Protein AF-0000000084908613 (afdb_homodimer)

InterPro domains:
  IPR002347 Short-chain dehydrogenase/reductase SDR [PF00106] (20-225)
  IPR002347 Short-chain dehydrogenase/reductase SDR [PR00081] (20-37)
  IPR002347 Short-chain dehydrogenase/reductase SDR [PR00081] (104-115)
  IPR002347 Short-chain dehydrogenase/reductase SDR [PR00081] (155-171)
  IPR002347 Short-chain dehydrogenase/reductase SDR [PR00081] (181-200)
  IPR002347 Short-chain dehydrogenase/reductase SDR [PR00081] (202-219)
  IPR006393 Sepiapterin reductase [TIGR01500] (20-273)
  IPR036291 NAD(P)-binding domain superfamily [SSF51735] (21-270)
  IPR051721 Biopterin synthesis and organic compound reduction [PTHR44085] (13-274)

Secondary structure (DSSP, 8-state):
------------TTS--EEEEEESS-SSHHHHHHHHHHHHHHHHTT-EEEEEEEES-GGGGHHHHHHHGGG-SEEEEEE--TTSHHHHHHHHHHHHHHHHHT--SEEEEEE-------TT--GGG---HHHHHHHHIIIIIHHHHHHHHHHHHHHTTT-EEEEEEE--GGGTS--TT-HHHHHHHHHHHHHHHHHHHHTTTSSEEEEEEE--SBSSHHHHHHHHH-S-HHHHHHHHHHHHHT-SBPHHHHHHHHHHHHHHT-S-TTEEEETT-S--PPP-/------------TTS--EEEEEEES-SSHHHHHHHHHHHHHHHHTT-EEEEEEEES-SGGGHHHHHHHGGG-SEEEEEE--TTSHHHHHHHHHHHHHHHHHT--SEEEEEE-------TT--GGG---HHHHHHHHIIIIIHHHHHHHHHHHHHHTTT-EEEEEEE--GGGTS--TT-HHHHHHHHHHHHHHHHHHHHTTTSSEEEEEEE--SBSSHHHHHHHHH-S-HHHHHHHHHHHHHT-SBPHHHHHHHHHHHHHHT-S-TTEEEETT-S--PPP-

Sequence (560 aa):
MMTHQSIPPIPNKAAVMKVCVVVTGASRGFGRAVAETLCEGWHTAGHAVDAIITARSTASLKSVQEQLKPHTTRVVALGGDLGNAQDVKTLTQRLLEETSASDYDRLVVVNNAGTLGDISKHVADYDSLDEMHQFMMTNITSEFFITSSFMKAAKASNKHVRIVNVSSLLAVQAHGGFALYCASRAARDMYTAVAAKEAAGTGTVLLSYAPGPLDTDMQADIRERLANDELRAAFADMKAKGTLVTPASSASKLFELLESDDYESGAHIDYYDKEYPKRTMMTHQSIPPIPNKAAVMKVCVVVTGASRGFGRAVAETLCEGWHTAGHAVDAIITARSTASLKSVQEQLKPHTTRVVALGGDLGNAQDVKTLTQRLLEETSASDYDRLVVVNNAGTLGDISKHVADYDSLDEMHQFMMTNITSEFFITSSFMKAAKASNKHVRIVNVSSLLAVQAHGGFALYCASRAARDMYTAVAAKEAAGTGTVLLSYAPGPLDTDMQADIRERLANDELRAAFADMKAKGTLVTPASSASKLFELLESDDYESGAHIDYYDKEYPKRT

Radius of gyration: 24.46 Å; Cα contacts (8 Å, |Δi|>4): 1181; chains: 2; bounding box: 60×76×52 Å

Nearest PDB structures (foldseek):
  6i6f-assembly1_A  TM=9.313E-01  e=1.131E-25  Homo sapiens
  1nas-assembly1_A  TM=9.127E-01  e=1.431E-25  Mus musculus
  1z6z-assembly1_B  TM=9.248E-01  e=5.535E-25  Homo sapiens
  6i6f-assembly1_B  TM=9.274E-01  e=6.225E-25  Homo sapiens
  6i6v-assembly1_A  TM=9.272E-01  e=5.535E-25  Homo sapiens

Solvent-accessible surface area (backbone atoms only — not comparable to full-atom values): 27899 Å² total; per-residue (Å²): 132,84,76,75,47,68,55,73,72,77,74,66,87,85,58,74,43,36,35,33,40,34,30,32,33,22,52,49,56,53,27,28,28,35,52,48,44,48,34,43,52,42,29,73,70,58,27,45,21,35,37,40,37,24,25,64,41,47,78,57,32,49,68,54,51,61,69,39,49,89,30,34,80,42,77,45,76,43,51,33,41,46,57,36,71,66,35,35,54,52,43,45,51,50,52,52,52,57,52,60,72,60,68,51,58,32,38,38,38,36,49,46,49,64,69,68,68,72,28,59,34,46,56,48,62,54,82,49,69,65,58,53,49,39,46,42,27,32,45,37,53,37,53,51,50,46,50,15,47,50,45,38,60,42,71,74,62,74,43,42,34,39,40,33,39,58,46,40,68,41,32,81,41,73,45,56,25,33,38,71,38,22,11,34,30,19,17,51,46,37,32,40,27,10,44,17,60,63,28,61,57,42,33,47,40,23,36,27,38,14,57,59,67,38,68,33,70,68,45,51,46,38,51,73,41,36,51,30,59,69,59,20,50,50,52,43,49,30,56,75,70,65,67,44,40,47,36,56,61,36,25,47,51,51,44,50,48,64,71,63,62,61,48,27,60,27,36,78,47,43,61,82,53,87,71,70,67,52,54,129,131,82,77,73,46,69,54,73,74,78,74,66,85,84,56,74,44,37,35,33,40,35,30,31,34,22,52,48,55,54,28,29,27,34,54,47,43,47,34,41,51,42,29,74,70,58,28,46,21,35,38,40,36,25,24,66,40,48,77,58,31,50,67,52,51,62,68,39,48,89,31,34,81,41,78,45,74,46,50,34,42,45,58,35,69,67,35,35,53,52,41,45,52,50,52,52,52,56,53,61,72,60,67,51,58,31,37,37,39,36,48,48,48,64,70,68,68,74,28,61,34,47,56,48,62,53,81,50,68,62,59,52,48,39,48,42,28,31,46,36,53,37,53,52,51,46,52,15,46,51,45,38,60,44,71,74,61,72,43,42,33,40,40,34,38,59,46,41,68,41,31,82,41,71,44,56,25,33,38,70,37,24,12,34,31,19,18,50,45,38,32,40,28,11,44,19,59,63,29,61,56,43,33,47,40,23,36,27,38,14,57,61,66,40,69,34,69,68,43,52,47,39,50,72,41,36,51,30,59,68,59,22,50,51,52,42,46,31,56,75,70,64,67,43,39,47,35,58,61,36,26,48,52,53,44,51,49,66,71,64,62,62,48,28,60,25,37,78,46,44,60,82,53,87,72,70,66,52,56,128

Foldseek 3Di:
DPPQQDQPDDPDLVDAFEEEEEFEPCLFDLNVLLQLLQLQVSLVSVYAYEYEYEDQDQVSCVVSQVSSVVRHPYYHYDHFDQLDPVRLVVVLVVVLVVVVVSVGLAYEHEYDWAAQQQLLDFPVRDDDPVSLSSRCSRLAVSSLVSVVSVLVVQVVPLGQYEYEYAAAPLCVDPDTSRVSVSVSRVNVLVSQLVSQVVCRSGNYFYEYEHLFQEPTPRLVCLLVRHNDPVVSVVSVVCVVVVNHDYSNLSSNVVSVCVVVVFAHGSDYYYSPDPDHHGHD/DPPQQDQPDDPDLVDAFEEEEEFEPCLFDLNVLLQLLQLQVSLVSVYAYEYEYEDQDQVSCVVSQVSSVVSHPYYHYDHFDLLDPVRLVVVLVVVLVVVVVSVGLAYEHEYDWAAQQQLLDFPVRDDDPSSLSSRCSRLAVSSLVSVVSVLVVQVVPLGQYEYEYAAAPLCVDPDTSRVSVSVSRVNVLVSQLVSQVVCRSGNYFYEYEHLFQEPTPRLVCLLVRHNDPVVSVVSVVCVVVVVHDYSNLSSNVVSVCVVVVFAHGSDYYYSPDPDHHGHD

Organism: Salpingoeca rosetta (strain ATCC 50818 / BSB-021) (NCBI:txid946362)

Structure (mmCIF, N/CA/C/O backbone):
data_AF-0000000084908613-model_v1
#
loop_
_entity.id
_entity.type
_entity.pdbx_description
1 polymer 'Sepiapterin reductase'
#
loop_
_atom_site.group_PDB
_atom_site.id
_atom_site.type_symbol
_atom_site.label_atom_id
_atom_site.label_alt_id
_atom_site.label_comp_id
_atom_site.label_asym_id
_atom_site.label_entity_id
_atom_site.label_seq_id
_atom_site.pdbx_PDB_ins_code
_atom_site.Cartn_x
_atom_site.Cartn_y
_atom_site.Cartn_z
_atom_site.occupancy
_atom_site.B_iso_or_equiv
_atom_site.auth_seq_id
_atom_site.auth_comp_id
_atom_site.auth_asym_id
_atom_site.auth_atom_id
_atom_site.pdbx_PDB_model_num
ATOM 1 N N . MET A 1 1 ? 24.672 2.721 21.359 1 21.77 1 MET A N 1
ATOM 2 C CA . MET A 1 1 ? 23.953 3.645 22.234 1 21.77 1 MET A CA 1
ATOM 3 C C . MET A 1 1 ? 23.188 4.676 21.406 1 21.77 1 MET A C 1
ATOM 5 O O . MET A 1 1 ? 23.781 5.602 20.859 1 21.77 1 MET A O 1
ATOM 9 N N . MET A 1 2 ? 22.062 4.32 20.734 1 32.03 2 MET A N 1
ATOM 10 C CA . MET A 1 2 ? 21.281 5.133 19.797 1 32.03 2 MET A CA 1
ATOM 11 C C . MET A 1 2 ? 20.797 6.414 20.469 1 32.03 2 MET A C 1
ATOM 13 O O . MET A 1 2 ? 20.109 6.363 21.5 1 32.03 2 MET A O 1
ATOM 17 N N . THR A 1 3 ? 21.562 7.422 20.469 1 32.41 3 THR A N 1
ATOM 18 C CA . THR A 1 3 ? 21.25 8.711 21.078 1 32.41 3 THR A CA 1
ATOM 19 C C . THR A 1 3 ? 19.828 9.141 20.734 1 32.41 3 THR A C 1
ATOM 21 O O . THR A 1 3 ? 19.453 9.211 19.562 1 32.41 3 THR A O 1
ATOM 24 N N . HIS A 1 4 ? 18.891 8.836 21.562 1 38.03 4 HIS A N 1
ATOM 25 C CA . HIS A 1 4 ? 17.516 9.336 21.562 1 38.03 4 HIS A CA 1
ATOM 26 C C . HIS A 1 4 ? 17.484 10.852 21.406 1 38.03 4 HIS A C 1
ATOM 28 O O . HIS A 1 4 ? 17.766 11.586 22.359 1 38.03 4 HIS A O 1
ATOM 34 N N . GLN A 1 5 ? 17.984 11.336 20.359 1 41.12 5 GLN A N 1
ATOM 35 C CA . GLN A 1 5 ? 17.875 12.789 20.266 1 41.12 5 GLN A CA 1
ATOM 36 C C . GLN A 1 5 ? 16.453 13.25 20.594 1 41.12 5 GLN A C 1
ATOM 38 O O . GLN A 1 5 ? 15.484 12.758 20.016 1 41.12 5 GLN A O 1
ATOM 43 N N . SER A 1 6 ? 16.25 13.914 21.734 1 43.84 6 SER A N 1
ATOM 44 C CA . SER A 1 6 ? 15.047 14.477 22.344 1 43.84 6 SER A CA 1
ATOM 45 C C . SER A 1 6 ? 14.328 15.422 21.391 1 43.84 6 SER A C 1
ATOM 47 O O . SER A 1 6 ? 14.961 16.172 20.641 1 43.84 6 SER A O 1
ATOM 49 N N . ILE A 1 7 ? 13.211 15.086 20.938 1 50.62 7 ILE A N 1
ATOM 50 C CA . ILE A 1 7 ? 12.297 15.961 20.203 1 50.62 7 ILE A CA 1
ATOM 51 C C . ILE A 1 7 ? 12.234 17.328 20.875 1 50.62 7 ILE A C 1
ATOM 53 O O . ILE A 1 7 ? 12.117 17.406 22.109 1 50.62 7 ILE A O 1
ATOM 57 N N . PRO A 1 8 ? 12.75 18.391 20.203 1 52.16 8 PRO A N 1
ATOM 58 C CA . PRO A 1 8 ? 12.578 19.688 20.859 1 52.16 8 PRO A CA 1
ATOM 59 C C . PRO A 1 8 ? 11.188 19.859 21.469 1 52.16 8 PRO A C 1
ATOM 61 O O . PRO A 1 8 ? 10.188 19.469 20.859 1 52.16 8 PRO A O 1
ATOM 64 N N . PRO A 1 9 ? 11.156 20.188 22.797 1 50.44 9 PRO A N 1
ATOM 65 C CA . PRO A 1 9 ? 9.859 20.359 23.453 1 50.44 9 PRO A CA 1
ATOM 66 C C . PRO A 1 9 ? 9.008 21.453 22.812 1 50.44 9 PRO A C 1
ATOM 68 O O . PRO A 1 9 ? 9.547 22.344 22.156 1 50.44 9 PRO A O 1
ATOM 71 N N . ILE A 1 10 ? 7.625 21.25 22.609 1 52.16 10 ILE A N 1
ATOM 72 C CA . ILE A 1 10 ? 6.715 22.328 22.266 1 52.16 10 ILE A CA 1
ATOM 73 C C . ILE A 1 10 ? 6.992 23.547 23.156 1 52.16 10 ILE A C 1
ATOM 75 O O . ILE A 1 10 ? 7.188 23.406 24.359 1 52.16 10 ILE A O 1
ATOM 79 N N . PRO A 1 11 ? 7.391 24.641 22.578 1 50.47 11 PRO A N 1
ATOM 80 C CA . PRO A 1 11 ? 7.57 25.797 23.453 1 50.47 11 PRO A CA 1
ATOM 81 C C . PRO A 1 11 ? 6.496 25.891 24.531 1 50.47 11 PRO A C 1
ATOM 83 O O . PRO A 1 11 ? 5.391 25.375 24.359 1 50.47 11 PRO A O 1
ATOM 86 N N . ASN A 1 12 ? 6.793 26.438 25.719 1 50.41 12 ASN A N 1
ATOM 87 C CA . ASN A 1 12 ? 5.977 26.625 26.906 1 50.41 12 ASN A CA 1
ATOM 88 C C . ASN A 1 12 ? 4.598 27.172 26.562 1 50.41 12 ASN A C 1
ATOM 90 O O . ASN A 1 12 ? 4.477 28.094 25.75 1 50.41 12 ASN A O 1
ATOM 94 N N . LYS A 1 13 ? 3.418 26.422 26.844 1 55.47 13 LYS A N 1
ATOM 95 C CA . LYS A 1 13 ? 1.994 26.672 26.656 1 55.47 13 LYS A CA 1
ATOM 96 C C . LYS A 1 13 ? 1.681 28.172 26.781 1 55.47 13 LYS A C 1
ATOM 98 O O . LYS A 1 13 ? 0.687 28.641 26.234 1 55.47 13 LYS A O 1
ATOM 103 N N . ALA A 1 14 ? 2.498 28.891 27.469 1 60.59 14 ALA A N 1
ATOM 104 C CA . ALA A 1 14 ? 2.092 30.25 27.828 1 60.59 14 ALA A CA 1
ATOM 105 C C . ALA A 1 14 ? 2.428 31.234 26.719 1 60.59 14 ALA A C 1
ATOM 107 O O . ALA A 1 14 ? 1.784 32.281 26.594 1 60.59 14 ALA A O 1
ATOM 108 N N . ALA A 1 15 ? 3.357 30.812 25.719 1 77.81 15 ALA A N 1
ATOM 109 C CA . ALA A 1 15 ? 3.736 31.797 24.719 1 77.81 15 ALA A CA 1
ATOM 110 C C . ALA A 1 15 ? 2.898 31.625 23.453 1 77.81 15 ALA A C 1
ATOM 112 O O . ALA A 1 15 ? 2.537 30.5 23.078 1 77.81 15 ALA A O 1
ATOM 113 N N . VAL A 1 16 ? 2.443 32.75 22.906 1 87.19 16 VAL A N 1
ATOM 114 C CA . VAL A 1 16 ? 1.667 32.75 21.672 1 87.19 16 VAL A CA 1
ATOM 115 C C . VAL A 1 16 ? 2.504 32.219 20.516 1 87.19 16 VAL A C 1
ATOM 117 O O . VAL A 1 16 ? 3.609 32.688 20.266 1 87.19 16 VAL A O 1
ATOM 120 N N . MET A 1 17 ? 1.997 31.125 19.922 1 92.31 17 MET A N 1
ATOM 121 C CA . MET A 1 17 ? 2.678 30.516 18.781 1 92.31 17 MET A CA 1
ATOM 122 C C . MET A 1 17 ? 1.957 30.844 17.469 1 92.31 17 MET A C 1
ATOM 124 O O . MET A 1 17 ? 0.771 31.188 17.484 1 92.31 17 MET A O 1
ATOM 128 N N . LYS A 1 18 ? 2.781 30.812 16.391 1 95.38 18 LYS A N 1
ATOM 129 C CA . LYS A 1 18 ? 2.207 30.797 15.055 1 95.38 18 LYS A CA 1
ATOM 130 C C . LYS A 1 18 ? 2.051 29.375 14.531 1 95.38 18 LYS A C 1
ATOM 132 O O . LYS A 1 18 ? 3.043 28.672 14.328 1 95.38 18 LYS A O 1
ATOM 137 N N . VAL A 1 19 ? 0.836 29 14.352 1 96.69 19 VAL A N 1
ATOM 138 C CA . VAL A 1 19 ? 0.534 27.641 13.898 1 96.69 19 VAL A CA 1
ATOM 139 C C . VAL A 1 19 ? 0.06 27.672 12.445 1 96.69 19 VAL A C 1
ATOM 141 O O . VAL A 1 19 ? -0.794 28.484 12.086 1 96.69 19 VAL A O 1
ATOM 144 N N . CYS A 1 20 ? 0.661 26.844 11.586 1 98.06 20 CYS A N 1
ATOM 145 C CA . CYS A 1 20 ? 0.199 26.688 10.211 1 98.06 20 CYS A CA 1
ATOM 146 C C . CYS A 1 20 ? -0.459 25.328 10.016 1 98.06 20 CYS A C 1
ATOM 148 O O . CYS A 1 20 ? 0.157 24.281 10.273 1 98.06 20 CYS A O 1
ATOM 150 N N . VAL A 1 21 ? -1.726 25.328 9.562 1 98.75 21 VAL A N 1
ATOM 151 C CA . VAL A 1 21 ? -2.496 24.109 9.328 1 98.75 21 VAL A CA 1
ATOM 152 C C . VAL A 1 21 ? -2.701 23.906 7.828 1 98.75 21 VAL A C 1
ATOM 154 O O . VAL A 1 21 ? -3.281 24.766 7.152 1 98.75 21 VAL A O 1
ATOM 157 N N . VAL A 1 22 ? -2.182 22.812 7.316 1 98.81 22 VAL A N 1
ATOM 158 C CA . VAL A 1 22 ? -2.367 22.406 5.926 1 98.81 22 VAL A CA 1
ATOM 159 C C . VAL A 1 22 ? -3.287 21.188 5.855 1 98.81 22 VAL A C 1
ATOM 161 O O . VAL A 1 22 ? -3.023 20.172 6.496 1 98.81 22 VAL A O 1
ATOM 164 N N . VAL A 1 23 ? -4.398 21.297 5.125 1 98.88 23 VAL A N 1
ATOM 165 C CA . VAL A 1 23 ? -5.328 20.172 4.996 1 98.88 23 VAL A CA 1
ATOM 166 C C . VAL A 1 23 ? -5.637 19.922 3.523 1 98.88 23 VAL A C 1
ATOM 168 O O . VAL A 1 23 ? -6.148 20.812 2.832 1 98.88 23 VAL A O 1
ATOM 171 N N . THR A 1 24 ? -5.328 18.75 3.033 1 98.56 24 THR A N 1
ATOM 172 C CA . THR A 1 24 ? -5.762 18.375 1.695 1 98.56 24 THR A CA 1
ATOM 173 C C . THR A 1 24 ? -7.152 17.734 1.737 1 98.56 24 THR A C 1
ATOM 175 O O . THR A 1 24 ? -7.5 17.062 2.703 1 98.56 24 THR A O 1
ATOM 178 N N . GLY A 1 25 ? -7.898 17.938 0.621 1 97.5 25 GLY A N 1
ATOM 179 C CA . GLY A 1 25 ? -9.273 17.453 0.625 1 97.5 25 GLY A CA 1
ATOM 180 C C . GLY A 1 25 ? -10.133 18.109 1.688 1 97.5 25 GLY A C 1
ATOM 181 O O . GLY A 1 25 ? -10.805 17.422 2.459 1 97.5 25 GLY A O 1
ATOM 182 N N . ALA A 1 26 ? -10.164 19.438 1.691 1 98.12 26 ALA A N 1
ATOM 183 C CA . ALA A 1 26 ? -10.727 20.172 2.822 1 98.12 26 ALA A CA 1
ATOM 184 C C . ALA A 1 26 ? -12.125 20.688 2.496 1 98.12 26 ALA A C 1
ATOM 186 O O . ALA A 1 26 ? -12.758 21.359 3.322 1 98.12 26 ALA A O 1
ATOM 187 N N . SER A 1 27 ? -12.68 20.391 1.336 1 96.62 27 SER A N 1
ATOM 188 C CA . SER A 1 27 ? -13.891 21.047 0.871 1 96.62 27 SER A CA 1
ATOM 189 C C . SER A 1 27 ? -15.133 20.484 1.552 1 96.62 27 SER A C 1
ATOM 191 O O . SER A 1 27 ? -16.188 21.125 1.581 1 96.62 27 SER A O 1
ATOM 193 N N . ARG A 1 28 ? -15.094 19.25 2.004 1 94.06 28 ARG A N 1
ATOM 194 C CA . ARG A 1 28 ? -16.25 18.594 2.615 1 94.06 28 ARG A CA 1
ATOM 195 C C . ARG A 1 28 ? -15.812 17.484 3.559 1 94.06 28 ARG A C 1
ATOM 197 O O . ARG A 1 28 ? -14.617 17.219 3.719 1 94.06 28 ARG A O 1
ATOM 204 N N . GLY A 1 29 ? -16.766 16.969 4.234 1 94.81 29 GLY A N 1
ATOM 205 C CA . GLY A 1 29 ? -16.547 15.773 5.027 1 94.81 29 GLY A CA 1
ATOM 206 C C . GLY A 1 29 ? -15.539 15.984 6.148 1 94.81 29 GLY A C 1
ATOM 207 O O . GLY A 1 29 ? -15.594 17 6.852 1 94.81 29 GLY A O 1
ATOM 208 N N . PHE A 1 30 ? -14.719 14.969 6.316 1 97.19 30 PHE A N 1
ATOM 209 C CA . PHE A 1 30 ? -13.789 14.961 7.438 1 97.19 30 PHE A CA 1
ATOM 210 C C . PHE A 1 30 ? -12.742 16.062 7.277 1 97.19 30 PHE A C 1
ATOM 212 O O . PHE A 1 30 ? -12.359 16.703 8.258 1 97.19 30 PHE A O 1
ATOM 219 N N . GLY A 1 31 ? -12.266 16.328 6.031 1 98 31 GLY A N 1
ATOM 220 C CA . GLY A 1 31 ? -11.281 17.375 5.793 1 98 31 GLY A CA 1
ATOM 221 C C . GLY A 1 31 ? -11.758 18.75 6.223 1 98 31 GLY A C 1
ATOM 222 O O . GLY A 1 31 ? -11.008 19.516 6.824 1 98 31 GLY A O 1
ATOM 223 N N . ARG A 1 32 ? -12.984 19 5.918 1 97.62 32 ARG A N 1
ATOM 224 C CA . ARG A 1 32 ? -13.57 20.266 6.348 1 97.62 32 ARG A CA 1
ATOM 225 C C . ARG A 1 32 ? -13.633 20.344 7.867 1 97.62 32 ARG A C 1
ATOM 227 O O . ARG A 1 32 ? -13.242 21.359 8.453 1 97.62 32 ARG A O 1
ATOM 234 N N . ALA A 1 33 ? -14.102 19.281 8.492 1 98 33 ALA A N 1
ATOM 235 C CA . ALA A 1 33 ? -14.219 19.25 9.945 1 98 33 ALA A CA 1
ATOM 236 C C . ALA A 1 33 ? -12.852 19.422 10.609 1 98 33 ALA A C 1
ATOM 238 O O . ALA A 1 33 ? -12.734 20.094 11.633 1 98 33 ALA A O 1
ATOM 239 N N . VAL A 1 34 ? -11.844 18.812 10.039 1 98.69 34 VAL A N 1
ATOM 240 C CA . VAL A 1 34 ? -10.492 18.906 10.57 1 98.69 34 VAL A CA 1
ATOM 241 C C . VAL A 1 34 ? -9.992 20.344 10.484 1 98.69 34 VAL A C 1
ATOM 243 O O . VAL A 1 34 ? -9.5 20.906 11.469 1 98.69 34 VAL A O 1
ATOM 246 N N . ALA A 1 35 ? -10.133 20.938 9.312 1 98.69 35 ALA A N 1
ATOM 247 C CA . ALA A 1 35 ? -9.695 22.328 9.133 1 98.69 35 ALA A CA 1
ATOM 248 C C . ALA A 1 35 ? -10.359 23.25 10.156 1 98.69 35 ALA A C 1
ATOM 250 O O . ALA A 1 35 ? -9.68 24.031 10.82 1 98.69 35 ALA A O 1
ATOM 251 N N . GLU A 1 36 ? -11.641 23.094 10.32 1 98.38 36 GLU A N 1
ATOM 252 C CA . GLU A 1 36 ? -12.406 23.938 11.234 1 98.38 36 GLU A CA 1
ATOM 253 C C . GLU A 1 36 ? -12 23.703 12.688 1 98.38 36 GLU A C 1
ATOM 255 O O . GLU A 1 36 ? -11.711 24.656 13.414 1 98.38 36 GLU A O 1
ATOM 260 N N . THR A 1 37 ? -11.922 22.453 13.102 1 98.62 37 THR A N 1
ATOM 261 C CA . THR A 1 37 ? -11.664 22.094 14.484 1 98.62 37 THR A CA 1
ATOM 262 C C . THR A 1 37 ? -10.25 22.5 14.898 1 98.62 37 THR A C 1
ATOM 264 O O . THR A 1 37 ? -10.047 23.062 15.969 1 98.62 37 THR A O 1
ATOM 267 N N . LEU A 1 38 ? -9.25 22.281 14.039 1 98.69 38 LEU A N 1
ATOM 268 C CA . LEU A 1 38 ? -7.863 22.609 14.367 1 98.69 38 LEU A CA 1
ATOM 269 C C . LEU A 1 38 ? -7.668 24.109 14.461 1 98.69 38 LEU A C 1
ATOM 271 O O . LEU A 1 38 ? -7.066 24.609 15.414 1 98.69 38 LEU A O 1
ATOM 275 N N . CYS A 1 39 ? -8.195 24.859 13.484 1 98.56 39 CYS A N 1
ATOM 276 C CA . CYS A 1 39 ? -8.039 26.312 13.484 1 98.56 39 CYS A CA 1
ATOM 277 C C . CYS A 1 39 ? -8.734 26.938 14.688 1 98.56 39 CYS A C 1
ATOM 279 O O . CYS A 1 39 ? -8.164 27.797 15.367 1 98.56 39 CYS A O 1
ATOM 281 N N . GLU A 1 40 ? -9.93 26.453 14.945 1 98.25 40 GLU A N 1
ATOM 282 C CA . GLU A 1 40 ? -10.664 26.984 16.094 1 98.25 40 GLU A CA 1
ATOM 283 C C . GLU A 1 40 ? -9.961 26.641 17.406 1 98.25 40 GLU A C 1
ATOM 285 O O . GLU A 1 40 ? -9.836 27.484 18.297 1 98.25 40 GLU A O 1
ATOM 290 N N . GLY A 1 41 ? -9.531 25.406 17.516 1 97.75 41 GLY A N 1
ATOM 291 C CA . GLY A 1 41 ? -8.867 24.953 18.734 1 97.75 41 GLY A CA 1
ATOM 292 C C . GLY A 1 41 ? -7.637 25.766 19.078 1 97.75 41 GLY A C 1
ATOM 293 O O . GLY A 1 41 ? -7.5 26.266 20.203 1 97.75 41 GLY A O 1
ATOM 294 N N . TRP A 1 42 ? -6.793 26.031 18.172 1 97.5 42 TRP A N 1
ATOM 295 C CA . TRP A 1 42 ? -5.543 26.719 18.453 1 97.5 42 TRP A CA 1
ATOM 296 C C . TRP A 1 42 ? -5.777 28.234 18.594 1 97.5 42 TRP A C 1
ATOM 298 O O . TRP A 1 42 ? -5.109 28.891 19.391 1 97.5 42 TRP A O 1
ATOM 308 N N . HIS A 1 43 ? -6.754 28.703 17.859 1 97.25 43 HIS A N 1
ATOM 309 C CA . HIS A 1 43 ? -7.129 30.094 18.062 1 97.25 43 HIS A CA 1
ATOM 310 C C . HIS A 1 43 ? -7.637 30.312 19.469 1 97.25 43 HIS A C 1
ATOM 312 O O . HIS A 1 43 ? -7.227 31.281 20.141 1 97.25 43 HIS A O 1
ATOM 318 N N . THR A 1 44 ? -8.492 29.391 19.906 1 96.5 44 THR A N 1
ATOM 319 C CA . THR A 1 44 ? -9.07 29.5 21.234 1 96.5 44 THR A CA 1
ATOM 320 C C . THR A 1 44 ? -7.988 29.359 22.312 1 96.5 44 THR A C 1
ATOM 322 O O . THR A 1 44 ? -8.078 29.969 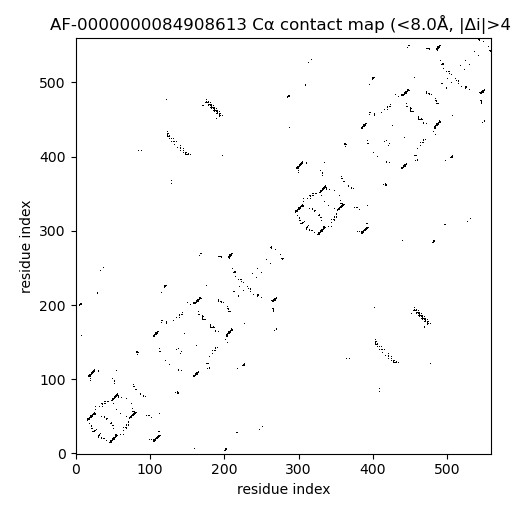23.375 1 96.5 44 THR A O 1
ATOM 325 N N . ALA A 1 45 ? -6.945 28.688 22 1 95.25 45 ALA A N 1
ATOM 326 C CA . ALA A 1 45 ? -5.824 28.516 22.906 1 95.25 45 ALA A CA 1
ATOM 327 C C . ALA A 1 45 ? -4.914 29.734 22.906 1 95.25 45 ALA A C 1
ATOM 329 O O . ALA A 1 45 ? -3.889 29.75 23.594 1 95.25 45 ALA A O 1
ATOM 330 N N . GLY A 1 46 ? -5.18 30.719 22.031 1 95.25 46 GLY A N 1
ATOM 331 C CA . GLY A 1 46 ? -4.492 32 22.047 1 95.25 46 GLY A CA 1
ATOM 332 C C . GLY A 1 46 ? -3.393 32.094 21 1 95.25 46 GLY A C 1
ATOM 333 O O . GLY A 1 46 ? -2.58 33.031 21.031 1 95.25 46 GLY A O 1
ATOM 334 N N . HIS A 1 47 ? -3.363 31.141 20.094 1 96.25 47 HIS A N 1
ATOM 335 C CA . HIS A 1 47 ? -2.309 31.109 19.078 1 96.25 47 HIS A CA 1
ATOM 336 C C . HIS A 1 47 ? -2.748 31.812 17.812 1 96.25 47 HIS A C 1
ATOM 338 O O . HIS A 1 47 ? -3.947 32 17.578 1 96.25 47 HIS A O 1
ATOM 344 N N . ALA A 1 48 ? -1.797 32.312 17.062 1 97.31 48 ALA A N 1
ATOM 345 C CA . ALA A 1 48 ? -2.059 32.75 15.703 1 97.31 48 ALA A CA 1
ATOM 346 C C . ALA A 1 48 ? -2.088 31.578 14.742 1 97.31 48 ALA A C 1
ATOM 348 O O . ALA A 1 48 ? -1.214 30.703 14.789 1 97.31 48 ALA A O 1
ATOM 349 N N . VAL A 1 49 ? -3.148 31.531 13.898 1 98.25 49 VAL A N 1
ATOM 350 C CA . VAL A 1 49 ? -3.326 30.344 13.055 1 98.25 49 VAL A CA 1
ATOM 351 C C . VAL A 1 49 ? -3.408 30.75 11.594 1 98.25 49 VAL A C 1
ATOM 353 O O . VAL A 1 49 ? -4.18 31.641 11.234 1 98.25 49 VAL A O 1
ATOM 356 N N . ASP A 1 50 ? -2.549 30.203 10.758 1 98.62 50 ASP A N 1
ATOM 357 C CA . ASP A 1 50 ? -2.693 30.219 9.305 1 98.62 50 ASP A CA 1
ATOM 358 C C . ASP A 1 50 ? -3.236 28.891 8.797 1 98.62 50 ASP A C 1
ATOM 360 O O . ASP A 1 50 ? -2.855 27.828 9.289 1 98.62 50 ASP A O 1
ATOM 364 N N . ALA A 1 51 ? -4.152 29 7.844 1 98.81 51 ALA A N 1
ATOM 365 C CA . ALA A 1 51 ? -4.723 27.797 7.258 1 98.81 51 ALA A CA 1
ATOM 366 C C . ALA A 1 51 ? -4.5 27.75 5.75 1 98.81 51 ALA A C 1
ATOM 368 O O . ALA A 1 51 ? -4.742 28.75 5.055 1 98.81 51 ALA A O 1
ATOM 369 N N . ILE A 1 52 ? -3.965 26.656 5.25 1 98.75 52 ILE A N 1
ATOM 370 C CA . ILE A 1 52 ? -3.857 26.375 3.824 1 98.75 52 ILE A CA 1
ATOM 371 C C . ILE A 1 52 ? -4.684 25.141 3.482 1 98.75 52 ILE A C 1
ATOM 373 O O . ILE A 1 52 ? -4.352 24.031 3.908 1 98.75 52 ILE A O 1
ATOM 377 N N . ILE A 1 53 ? -5.777 25.328 2.732 1 98.75 53 ILE A N 1
ATOM 378 C CA . ILE A 1 53 ? -6.719 24.25 2.447 1 98.75 53 ILE A CA 1
ATOM 379 C C . ILE A 1 53 ? -6.754 23.984 0.944 1 98.75 53 ILE A C 1
ATOM 381 O O . ILE A 1 53 ? -6.645 24.906 0.14 1 98.75 53 ILE A O 1
ATOM 385 N N . THR A 1 54 ? -6.82 22.672 0.576 1 98.25 54 THR A N 1
ATOM 386 C CA . THR A 1 54 ? -6.863 22.328 -0.842 1 98.25 54 THR A CA 1
ATOM 387 C C . THR A 1 54 ? -8.031 21.391 -1.137 1 98.25 54 THR A C 1
ATOM 389 O O . THR A 1 54 ? -8.523 20.703 -0.238 1 98.25 54 THR A O 1
ATOM 392 N N . ALA A 1 55 ? -8.508 21.422 -2.338 1 97.31 55 ALA A N 1
ATOM 393 C CA . ALA A 1 55 ? -9.469 20.516 -2.951 1 97.31 55 ALA A CA 1
ATOM 394 C C . ALA A 1 55 ? -9.328 20.516 -4.469 1 97.31 55 ALA A C 1
ATOM 396 O O . ALA A 1 55 ? -8.383 21.078 -5.016 1 97.31 55 ALA A O 1
ATOM 397 N N . ARG A 1 56 ? -10.242 19.828 -5.141 1 92.06 56 ARG A N 1
ATOM 398 C CA . ARG A 1 56 ? -10.164 19.719 -6.594 1 92.06 56 ARG A CA 1
ATOM 399 C C . ARG A 1 56 ? -10.312 21.078 -7.25 1 92.06 56 ARG A C 1
ATOM 401 O O . ARG A 1 56 ? -9.656 21.375 -8.25 1 92.06 56 ARG A O 1
ATOM 408 N N . SER A 1 57 ? -11.227 21.859 -6.617 1 88.56 57 SER A N 1
ATOM 409 C CA . SER A 1 57 ? -11.43 23.219 -7.125 1 88.56 57 SER A CA 1
ATOM 410 C C . SER A 1 57 ? -11.516 24.234 -5.984 1 88.56 57 SER A C 1
ATOM 412 O O . SER A 1 57 ? -11.992 23.906 -4.895 1 88.56 57 SER A O 1
ATOM 414 N N . THR A 1 58 ? -11.086 25.438 -6.398 1 90.5 58 THR A N 1
ATOM 415 C CA . THR A 1 58 ? -11.156 26.516 -5.41 1 90.5 58 THR A CA 1
ATOM 416 C C . THR A 1 58 ? -12.609 26.859 -5.098 1 90.5 58 THR A C 1
ATOM 418 O O . THR A 1 58 ? -12.93 27.266 -3.977 1 90.5 58 THR A O 1
ATOM 421 N N . ALA A 1 59 ? -13.438 26.688 -5.965 1 91.25 59 ALA A N 1
ATOM 422 C CA . ALA A 1 59 ? -14.852 27 -5.766 1 91.25 59 ALA A CA 1
ATOM 423 C C . ALA A 1 59 ? -15.445 26.172 -4.633 1 91.25 59 ALA A C 1
ATOM 425 O O . ALA A 1 59 ? -16.25 26.672 -3.842 1 91.25 59 ALA A O 1
ATOM 426 N N . SER A 1 60 ? -15.023 25 -4.469 1 89.75 60 SER A N 1
ATOM 427 C CA . SER A 1 60 ? -15.547 24.094 -3.449 1 89.75 60 SER A CA 1
ATOM 428 C C . SER A 1 60 ? -15.016 24.453 -2.066 1 89.75 60 SER A C 1
ATOM 430 O O . SER A 1 60 ? -15.531 23.969 -1.054 1 89.75 60 SER A O 1
ATOM 432 N N . LEU A 1 61 ? -14.039 25.359 -2.059 1 96.5 61 LEU A N 1
ATOM 433 C CA . LEU A 1 61 ? -13.375 25.688 -0.801 1 96.5 61 LEU A CA 1
ATOM 434 C C . LEU A 1 61 ? -13.898 27.016 -0.245 1 96.5 61 LEU A C 1
ATOM 436 O O . LEU A 1 61 ? -13.594 27.375 0.896 1 96.5 61 LEU A O 1
ATOM 440 N N . LYS A 1 62 ? -14.656 27.75 -1.007 1 95.44 62 LYS A N 1
ATOM 441 C CA . LYS A 1 62 ? -15.062 29.109 -0.654 1 95.44 62 LYS A CA 1
ATOM 442 C C . LYS A 1 62 ? -15.789 29.141 0.685 1 95.44 62 LYS A C 1
ATOM 444 O O . LYS A 1 62 ? -15.492 29.969 1.545 1 95.44 62 LYS A O 1
ATOM 449 N N . SER A 1 63 ? -16.703 28.25 0.849 1 95.56 63 SER A N 1
ATOM 450 C CA . SER A 1 63 ? -17.469 28.219 2.084 1 95.56 63 SER A CA 1
ATOM 451 C C . SER A 1 63 ? -16.578 27.906 3.285 1 95.56 63 SER A C 1
ATOM 453 O O . SER A 1 63 ? -16.75 28.484 4.355 1 95.56 63 SER A O 1
ATOM 455 N N . VAL A 1 64 ? -15.664 27.016 3.09 1 97.19 64 VAL A N 1
ATOM 456 C CA . VAL A 1 64 ? -14.75 26.656 4.168 1 97.19 64 VAL A CA 1
ATOM 457 C C . VAL A 1 64 ? -13.828 27.828 4.488 1 97.19 64 VAL A C 1
ATOM 459 O O . VAL A 1 64 ? -13.578 28.125 5.66 1 97.19 64 VAL A O 1
ATOM 462 N N . GLN A 1 65 ? -13.352 28.453 3.469 1 97.19 65 GLN A N 1
ATOM 463 C CA . GLN A 1 65 ? -12.492 29.609 3.652 1 97.19 65 GLN A CA 1
ATOM 464 C C . GLN A 1 65 ? -13.18 30.672 4.5 1 97.19 65 GLN A C 1
ATOM 466 O O . GLN A 1 65 ? -12.57 31.234 5.418 1 97.19 65 GLN A O 1
ATOM 471 N N . GLU A 1 66 ? -14.414 30.953 4.219 1 97.12 66 GLU A N 1
ATOM 472 C CA . GLU A 1 66 ? -15.18 31.953 4.953 1 97.12 66 GLU A CA 1
ATOM 473 C C . GLU A 1 66 ? -15.375 31.547 6.41 1 97.12 66 GLU A C 1
ATOM 475 O O . GLU A 1 66 ? -15.289 32.375 7.312 1 97.12 66 GLU A O 1
ATOM 480 N N . GLN A 1 67 ? -15.625 30.297 6.598 1 96.56 67 GLN A N 1
ATOM 481 C CA . GLN A 1 67 ? -15.883 29.781 7.941 1 96.56 67 GLN A CA 1
ATOM 482 C C . GLN A 1 67 ? -14.625 29.828 8.797 1 96.56 67 GLN A C 1
ATOM 484 O O . GLN A 1 67 ? -14.703 29.953 10.023 1 96.56 67 GLN A O 1
ATOM 489 N N . LEU A 1 68 ? -13.445 29.797 8.164 1 98.38 68 LEU A N 1
ATOM 490 C CA . LEU A 1 68 ? -12.18 29.719 8.898 1 98.38 68 LEU A CA 1
ATOM 491 C C . LEU A 1 68 ? -11.688 31.125 9.258 1 98.38 68 LEU A C 1
ATOM 493 O O . LEU A 1 68 ? -10.844 31.281 10.148 1 98.38 68 LEU A O 1
ATOM 497 N N . LYS A 1 69 ? -12.164 32.188 8.688 1 97.75 69 LYS A N 1
ATOM 498 C CA . LYS A 1 69 ? -11.641 33.562 8.781 1 97.75 69 LYS A CA 1
ATOM 499 C C . LYS A 1 69 ? -11.625 34.031 10.227 1 97.75 69 LYS A C 1
ATOM 501 O O . LYS A 1 69 ? -10.625 34.562 10.695 1 97.75 69 LYS A O 1
ATOM 506 N N . PRO A 1 70 ? -12.664 33.719 11.016 1 97.56 70 PRO A N 1
ATOM 507 C CA . PRO A 1 70 ? -12.672 34.25 12.383 1 97.56 70 PRO A CA 1
ATOM 508 C C . PRO A 1 70 ? -11.617 33.625 13.273 1 97.56 70 PRO A C 1
ATOM 510 O O . PRO A 1 70 ? -11.281 34.156 14.336 1 97.56 70 PRO A O 1
ATOM 513 N N . HIS A 1 71 ? -11.094 32.5 12.844 1 97.94 71 HIS A N 1
ATOM 514 C CA . HIS A 1 71 ? -10.188 31.734 13.695 1 97.94 71 HIS A CA 1
ATOM 515 C C . HIS A 1 71 ? -8.781 31.703 13.117 1 97.94 71 HIS A C 1
ATOM 517 O O . HIS A 1 71 ? -7.938 30.922 13.562 1 97.94 71 HIS A O 1
ATOM 523 N N . THR A 1 72 ? -8.531 32.5 12.055 1 98.25 72 THR A N 1
ATOM 524 C CA . THR A 1 72 ? -7.238 32.438 11.383 1 98.25 72 THR A CA 1
ATOM 525 C C . THR A 1 72 ? -6.723 33.844 11.094 1 98.25 72 THR A C 1
ATOM 527 O O . THR A 1 72 ? -7.508 34.781 10.977 1 98.25 72 THR A O 1
ATOM 530 N N . THR A 1 73 ? -5.43 33.969 11.07 1 97.69 73 THR A N 1
ATOM 531 C CA . THR A 1 73 ? -4.785 35.188 10.633 1 97.69 73 THR A CA 1
ATOM 532 C C . THR A 1 73 ? -4.727 35.281 9.109 1 97.69 73 THR A C 1
ATOM 534 O O . THR A 1 73 ? -4.773 36.344 8.531 1 97.69 73 THR A O 1
ATOM 537 N N . ARG A 1 74 ? -4.629 34.125 8.477 1 97.56 74 ARG A N 1
ATOM 538 C CA . ARG A 1 74 ? -4.496 33.938 7.031 1 97.56 74 ARG A CA 1
ATOM 539 C C . ARG A 1 74 ? -5.082 32.625 6.574 1 97.56 74 ARG A C 1
ATOM 541 O O . ARG A 1 74 ? -4.855 31.578 7.203 1 97.56 74 ARG A O 1
ATOM 548 N N . VAL A 1 75 ? -5.957 32.688 5.566 1 98.12 75 VAL A N 1
ATOM 549 C CA . VAL A 1 75 ? -6.496 31.484 4.969 1 98.12 75 VAL A CA 1
ATOM 550 C C . VAL A 1 75 ? -6.227 31.484 3.467 1 98.12 75 VAL A C 1
ATOM 552 O O . VAL A 1 75 ? -6.566 32.438 2.768 1 98.12 75 VAL A O 1
ATOM 555 N N . VAL A 1 76 ? -5.578 30.422 2.963 1 98.06 76 VAL A N 1
ATOM 556 C CA . VAL A 1 76 ? -5.277 30.25 1.547 1 98.06 76 VAL A CA 1
ATOM 557 C C . VAL A 1 76 ? -5.984 29.016 1.015 1 98.06 76 VAL A C 1
ATOM 559 O O . VAL A 1 76 ? -5.906 27.938 1.62 1 98.06 76 VAL A O 1
ATOM 562 N N . ALA A 1 77 ? -6.742 29.203 -0.049 1 98.31 77 ALA A N 1
ATOM 563 C CA . ALA A 1 77 ? -7.395 28.094 -0.74 1 98.31 77 ALA A CA 1
ATOM 564 C C . ALA A 1 77 ? -6.695 27.781 -2.061 1 98.31 77 ALA A C 1
ATOM 566 O O . ALA A 1 77 ? -6.48 28.672 -2.881 1 98.31 77 ALA A O 1
ATOM 567 N N . LEU A 1 78 ? -6.297 26.531 -2.238 1 98.25 78 LEU A N 1
ATOM 568 C CA . LEU A 1 78 ? -5.605 26.094 -3.451 1 98.25 78 LEU A CA 1
ATOM 569 C C . LEU A 1 78 ? -6.375 24.984 -4.145 1 98.25 78 LEU A C 1
ATOM 571 O O . LEU A 1 78 ? -6.785 24.016 -3.498 1 98.25 78 LEU A O 1
ATOM 575 N N . GLY A 1 79 ? -6.598 25.125 -5.43 1 97.5 79 GLY A N 1
ATOM 576 C CA . GLY A 1 79 ? -7.246 24.094 -6.227 1 97.5 79 GLY A CA 1
ATOM 577 C C . GLY A 1 79 ? -6.266 23.219 -6.988 1 97.5 79 GLY A C 1
ATOM 578 O O . GLY A 1 79 ? -5.23 23.703 -7.461 1 97.5 79 GLY A O 1
ATOM 579 N N . GLY A 1 80 ? -6.562 21.891 -7.086 1 96.62 80 GLY A N 1
ATOM 580 C CA . GLY A 1 80 ? -5.781 20.938 -7.863 1 96.62 80 GLY A CA 1
ATOM 581 C C . GLY A 1 80 ? -6.293 19.516 -7.77 1 96.62 80 GLY A C 1
ATOM 582 O O . GLY A 1 80 ? -6.715 19.078 -6.699 1 96.62 80 GLY A O 1
ATOM 583 N N . ASP A 1 81 ? -6.234 18.891 -8.906 1 95.94 81 ASP A N 1
ATOM 584 C CA . ASP A 1 81 ? -6.637 17.484 -8.969 1 95.94 81 ASP A CA 1
ATOM 585 C C . ASP A 1 81 ? -5.457 16.562 -8.648 1 95.94 81 ASP A C 1
ATOM 587 O O . ASP A 1 81 ? -4.539 16.422 -9.461 1 95.94 81 ASP A O 1
ATOM 591 N N . LEU A 1 82 ? -5.562 15.852 -7.539 1 96.06 82 LEU A N 1
ATOM 592 C CA . LEU A 1 82 ? -4.457 15.008 -7.086 1 96.06 82 LEU A CA 1
ATOM 593 C C . LEU A 1 82 ? -4.355 13.742 -7.926 1 96.06 82 LEU A C 1
ATOM 595 O O . LEU A 1 82 ? -3.416 12.961 -7.766 1 96.06 82 LEU A O 1
ATOM 599 N N . GLY A 1 83 ? -5.301 13.516 -8.836 1 94.62 83 GLY A N 1
ATOM 600 C CA . GLY A 1 83 ? -5.211 12.422 -9.797 1 94.62 83 GLY A CA 1
ATOM 601 C C . GLY A 1 83 ? -4.445 12.797 -11.055 1 94.62 83 GLY A C 1
ATOM 602 O O . GLY A 1 83 ? -4.18 11.938 -11.898 1 94.62 83 GLY A O 1
ATOM 603 N N . ASN A 1 84 ? -4.152 14.078 -11.141 1 95.12 84 ASN A N 1
ATOM 604 C CA . ASN A 1 84 ? -3.398 14.602 -12.273 1 95.12 84 ASN A CA 1
ATOM 605 C C . ASN A 1 84 ? -1.97 14.969 -11.883 1 95.12 84 ASN A C 1
ATOM 607 O O . ASN A 1 84 ? -1.761 15.805 -11 1 95.12 84 ASN A O 1
ATOM 611 N N . ALA A 1 85 ? -1.005 14.406 -12.594 1 95.44 85 ALA A N 1
ATOM 612 C CA . ALA A 1 85 ? 0.402 14.539 -12.227 1 95.44 85 ALA A CA 1
ATOM 613 C C . ALA A 1 85 ? 0.833 16 -12.211 1 95.44 85 ALA A C 1
ATOM 615 O O . ALA A 1 85 ? 1.509 16.453 -11.281 1 95.44 85 ALA A O 1
ATOM 616 N N . GLN A 1 86 ? 0.462 16.703 -13.188 1 96.88 86 GLN A N 1
ATOM 617 C CA . GLN A 1 86 ? 0.864 18.109 -13.266 1 96.88 86 GLN A CA 1
ATOM 618 C C . GLN A 1 86 ? 0.252 18.922 -12.125 1 96.88 86 GLN A C 1
ATOM 620 O O . GLN A 1 86 ? 0.919 19.781 -11.539 1 96.88 86 GLN A O 1
ATOM 625 N N . ASP A 1 87 ? -0.98 18.703 -11.82 1 97.44 87 ASP A N 1
ATOM 626 C CA . ASP A 1 87 ? -1.633 19.391 -10.711 1 97.44 87 ASP A CA 1
ATOM 627 C C . ASP A 1 87 ? -0.958 19.062 -9.383 1 97.44 87 ASP A C 1
ATOM 629 O O . ASP A 1 87 ? -0.802 19.922 -8.516 1 97.44 87 ASP A O 1
ATOM 633 N N . VAL A 1 88 ? -0.542 17.781 -9.219 1 97.75 88 VAL A N 1
ATOM 634 C CA . VAL A 1 88 ? 0.129 17.359 -7.996 1 97.75 88 VAL A CA 1
ATOM 635 C C . VAL A 1 88 ? 1.423 18.156 -7.816 1 97.75 88 VAL A C 1
ATOM 637 O O . VAL A 1 88 ? 1.691 18.688 -6.734 1 97.75 88 VAL A O 1
ATOM 640 N N . LYS A 1 89 ? 2.176 18.281 -8.875 1 97.88 89 LYS A N 1
ATOM 641 C CA . LYS A 1 89 ? 3.443 19 -8.812 1 97.88 89 LYS A CA 1
ATOM 642 C C . LYS A 1 89 ? 3.219 20.469 -8.461 1 97.88 89 LYS A C 1
ATOM 644 O O . LYS A 1 89 ? 3.844 21 -7.539 1 97.88 89 LYS A O 1
ATOM 649 N N . THR A 1 90 ? 2.293 21.047 -9.156 1 97.94 90 THR A N 1
ATOM 650 C CA . THR A 1 90 ? 2.023 22.484 -8.977 1 97.94 90 THR A CA 1
ATOM 651 C C . THR A 1 90 ? 1.444 22.75 -7.586 1 97.94 90 THR A C 1
ATOM 653 O O . THR A 1 90 ? 1.861 23.688 -6.906 1 97.94 90 THR A O 1
ATOM 656 N N . LEU A 1 91 ? 0.503 21.922 -7.211 1 98 91 LEU A N 1
ATOM 657 C CA . LEU A 1 91 ? -0.127 22.094 -5.902 1 98 91 LEU A CA 1
ATOM 658 C C . LEU A 1 91 ? 0.892 21.906 -4.785 1 98 91 LEU A C 1
ATOM 660 O O . LEU A 1 91 ? 0.894 22.672 -3.816 1 98 91 LEU A O 1
ATOM 664 N N . THR A 1 92 ? 1.782 20.922 -4.91 1 98.25 92 THR A N 1
ATOM 665 C CA . THR A 1 92 ? 2.797 20.672 -3.891 1 98.25 92 THR A CA 1
ATOM 666 C C . THR A 1 92 ? 3.738 21.859 -3.762 1 98.25 92 THR A C 1
ATOM 668 O O . THR A 1 92 ? 4.047 22.297 -2.65 1 98.25 92 THR A O 1
ATOM 671 N N . GLN A 1 93 ? 4.094 22.391 -4.863 1 98.06 93 GLN A N 1
ATOM 672 C CA . GLN A 1 93 ? 4.957 23.562 -4.855 1 98.06 93 GLN A CA 1
ATOM 673 C C . GLN A 1 93 ? 4.273 24.75 -4.176 1 98.06 93 GLN A C 1
ATOM 675 O O . GLN A 1 93 ? 4.879 25.438 -3.348 1 98.06 93 GLN A O 1
ATOM 680 N N . ARG A 1 94 ? 3.086 24.984 -4.492 1 98.31 94 ARG A N 1
ATOM 681 C CA . ARG A 1 94 ? 2.34 26.094 -3.9 1 98.31 94 ARG A CA 1
ATOM 682 C C . ARG A 1 94 ? 2.135 25.875 -2.404 1 98.31 94 ARG A C 1
ATOM 684 O O . ARG A 1 94 ? 2.197 26.828 -1.621 1 98.31 94 ARG A O 1
ATOM 691 N N . LEU A 1 95 ? 1.823 24.641 -2 1 98.38 95 LEU A N 1
ATOM 692 C CA . LEU A 1 95 ? 1.688 24.312 -0.585 1 98.38 95 LEU A CA 1
ATOM 693 C C . LEU A 1 95 ? 2.953 24.688 0.182 1 98.38 95 LEU A C 1
ATOM 695 O O . LEU A 1 95 ? 2.883 25.312 1.241 1 98.38 95 LEU A O 1
ATOM 699 N N . LEU A 1 96 ? 4.094 24.359 -0.368 1 97.19 96 LEU A N 1
ATOM 700 C CA . LEU A 1 96 ? 5.367 24.625 0.29 1 97.19 96 LEU A CA 1
ATOM 701 C C . LEU A 1 96 ? 5.633 26.125 0.359 1 97.19 96 LEU A C 1
ATOM 703 O O . LEU A 1 96 ? 6.082 26.641 1.39 1 97.19 96 LEU A O 1
ATOM 707 N N . GLU A 1 97 ? 5.309 26.812 -0.734 1 97.69 97 GLU A N 1
ATOM 708 C CA . GLU A 1 97 ? 5.523 28.25 -0.787 1 97.69 97 GLU A CA 1
ATOM 709 C C . GLU A 1 97 ? 4.656 28.969 0.239 1 97.69 97 GLU A C 1
ATOM 711 O O . GLU A 1 97 ? 5.145 29.828 0.982 1 97.69 97 GLU A O 1
ATOM 716 N N . GLU A 1 98 ? 3.416 28.641 0.303 1 97.88 98 GLU A N 1
ATOM 717 C CA . GLU A 1 98 ? 2.486 29.297 1.222 1 97.88 98 GLU A CA 1
ATOM 718 C C . GLU A 1 98 ? 2.824 28.953 2.674 1 97.88 98 GLU A C 1
ATOM 720 O O . GLU A 1 98 ? 2.641 29.797 3.564 1 97.88 98 GLU A O 1
ATOM 725 N N . THR A 1 99 ? 3.268 27.75 2.898 1 96.81 99 THR A N 1
ATOM 726 C CA . THR A 1 99 ? 3.678 27.344 4.238 1 96.81 99 THR A CA 1
ATOM 727 C C . THR A 1 99 ? 4.91 28.125 4.684 1 96.81 99 THR A C 1
ATOM 729 O O . THR A 1 99 ? 4.98 28.578 5.824 1 96.81 99 THR A O 1
ATOM 732 N N .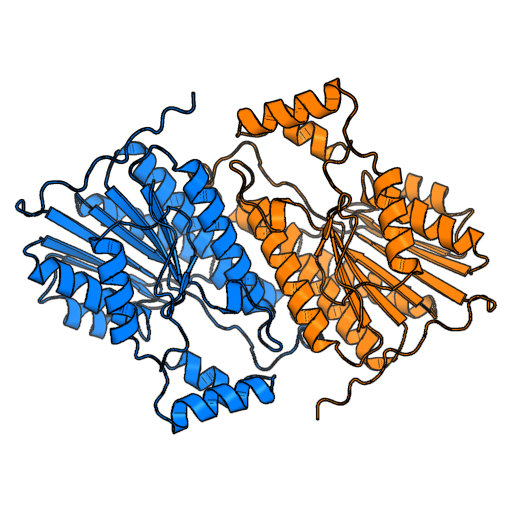 SER A 1 100 ? 5.848 28.234 3.775 1 93.94 100 SER A N 1
ATOM 733 C CA . SER A 1 100 ? 7.051 29 4.078 1 93.94 100 SER A CA 1
ATOM 734 C C . SER A 1 100 ? 6.715 30.453 4.414 1 93.94 100 SER A C 1
ATOM 736 O O . SER A 1 100 ? 7.32 31.047 5.309 1 93.94 100 SER A O 1
ATOM 738 N N . ALA A 1 101 ? 5.77 31 3.797 1 94.81 101 ALA A N 1
ATOM 739 C CA . ALA A 1 101 ? 5.367 32.375 3.984 1 94.81 101 ALA A CA 1
ATOM 740 C C . ALA A 1 101 ? 4.711 32.594 5.348 1 94.81 101 ALA A C 1
ATOM 742 O O . ALA A 1 101 ? 4.648 33.719 5.852 1 94.81 101 ALA A O 1
ATOM 743 N N . SER A 1 102 ? 4.168 31.531 5.961 1 93.06 102 SER A N 1
ATOM 744 C CA . SER A 1 102 ? 3.492 31.609 7.254 1 93.06 102 SER A CA 1
ATOM 745 C C . SER A 1 102 ? 4.488 31.844 8.383 1 93.06 102 SER A C 1
ATOM 747 O O . SER A 1 102 ? 4.113 32.281 9.469 1 93.06 102 SER A O 1
ATOM 749 N N . ASP A 1 103 ? 5.777 31.609 8.273 1 88.81 103 ASP A N 1
ATOM 750 C CA . ASP A 1 103 ? 6.797 31.719 9.312 1 88.81 103 ASP A CA 1
ATOM 751 C C . ASP A 1 103 ? 6.352 31.016 10.594 1 88.81 103 ASP A C 1
ATOM 753 O O . ASP A 1 103 ? 6.336 31.625 11.664 1 88.81 103 ASP A O 1
ATOM 757 N N . TYR A 1 104 ? 5.914 29.844 10.516 1 92.75 104 TYR A N 1
ATOM 758 C CA . TYR A 1 104 ? 5.266 29.078 11.57 1 92.75 104 TYR A CA 1
ATOM 759 C C . TYR A 1 104 ? 6.273 28.656 12.633 1 92.75 104 TYR A C 1
ATOM 761 O O . TYR A 1 104 ? 7.457 28.469 12.328 1 92.75 104 TYR A O 1
ATOM 769 N N . ASP A 1 105 ? 5.781 28.516 13.906 1 92.44 105 ASP A N 1
ATOM 770 C CA . ASP A 1 105 ? 6.492 27.797 14.953 1 92.44 105 ASP A CA 1
ATOM 771 C C . ASP A 1 105 ? 6.129 26.312 14.938 1 92.44 105 ASP A C 1
ATOM 773 O O . ASP A 1 105 ? 6.949 25.453 15.297 1 92.44 105 ASP A O 1
ATOM 777 N N . ARG A 1 106 ? 4.859 26.062 14.523 1 94.5 106 ARG A N 1
ATOM 778 C CA . ARG A 1 106 ? 4.316 24.703 14.43 1 94.5 106 ARG A CA 1
ATOM 779 C C . ARG A 1 106 ? 3.564 24.516 13.117 1 94.5 106 ARG A C 1
ATOM 781 O O . ARG A 1 106 ? 2.746 25.359 12.734 1 94.5 106 ARG A O 1
ATOM 788 N N . LEU A 1 107 ? 3.936 23.438 12.477 1 97.12 107 LEU A N 1
ATOM 789 C CA . LEU A 1 107 ? 3.258 23.062 11.242 1 97.12 107 LEU A CA 1
ATOM 790 C C . LEU A 1 107 ? 2.51 21.75 11.406 1 97.12 107 LEU A C 1
ATOM 792 O O . LEU A 1 107 ? 3.059 20.781 11.938 1 97.12 107 LEU A O 1
ATOM 796 N N . VAL A 1 108 ? 1.263 21.734 11.008 1 98.44 108 VAL A N 1
ATOM 797 C CA . VAL A 1 108 ? 0.47 20.5 10.953 1 98.44 108 VAL A CA 1
ATOM 798 C C . VAL A 1 108 ? -0.022 20.281 9.523 1 98.44 108 VAL A C 1
ATOM 800 O O . VAL A 1 108 ? -0.751 21.094 8.977 1 98.44 108 VAL A O 1
ATOM 803 N N . VAL A 1 109 ? 0.414 19.188 8.938 1 98.75 109 VAL A N 1
ATOM 804 C CA . VAL A 1 109 ? -0.016 18.781 7.605 1 98.75 109 VAL A CA 1
ATOM 805 C C . VAL A 1 109 ? -0.942 17.578 7.711 1 98.75 109 VAL A C 1
ATOM 807 O O . VAL A 1 109 ? -0.541 16.516 8.211 1 98.75 109 VAL A O 1
ATOM 810 N N . VAL A 1 110 ? -2.166 17.75 7.277 1 98.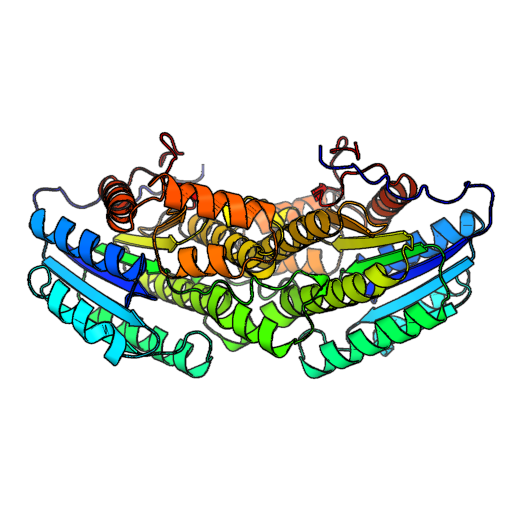88 110 VAL A N 1
ATOM 811 C CA . VAL A 1 110 ? -3.137 16.656 7.309 1 98.88 110 VAL A CA 1
ATOM 812 C C . VAL A 1 110 ? -3.43 16.188 5.887 1 98.88 110 VAL A C 1
ATOM 814 O O . VAL A 1 110 ? -4.16 16.859 5.145 1 98.88 110 VAL A O 1
ATOM 817 N N . ASN A 1 111 ? -2.867 15.07 5.551 1 98.56 111 ASN A N 1
ATOM 818 C CA . ASN A 1 111 ? -3.176 14.391 4.293 1 98.56 111 ASN A CA 1
ATOM 819 C C . ASN A 1 111 ? -4.512 13.656 4.367 1 98.56 111 ASN A C 1
ATOM 821 O O . ASN A 1 111 ? -4.562 12.484 4.746 1 98.56 111 ASN A O 1
ATOM 825 N N . ASN A 1 112 ? -5.535 14.336 3.904 1 98.06 112 ASN A N 1
ATOM 826 C CA . ASN A 1 112 ? -6.895 13.82 4.023 1 98.06 112 ASN A CA 1
ATOM 827 C C . ASN A 1 112 ? -7.473 13.453 2.658 1 98.06 112 ASN A C 1
ATOM 829 O O . ASN A 1 112 ? -8.375 12.617 2.568 1 98.06 112 ASN A O 1
ATOM 833 N N . ALA A 1 113 ? -6.91 14.062 1.614 1 96.44 113 ALA A N 1
ATOM 834 C CA . ALA A 1 113 ? -7.453 13.828 0.277 1 96.44 113 ALA A CA 1
ATOM 835 C C . ALA A 1 113 ? -7.414 12.344 -0.081 1 96.44 113 ALA A C 1
ATOM 837 O O . ALA A 1 113 ? -6.438 11.648 0.222 1 96.44 113 ALA A O 1
ATOM 838 N N . GLY A 1 114 ? -8.43 11.836 -0.652 1 93.88 114 GLY A N 1
ATOM 839 C CA . GLY A 1 114 ? -8.555 10.461 -1.105 1 93.88 114 GLY A CA 1
ATOM 840 C C . GLY A 1 114 ? -9.953 10.109 -1.564 1 93.88 114 GLY A C 1
ATOM 841 O O . GLY A 1 114 ? -10.898 10.859 -1.323 1 93.88 114 GLY A O 1
ATOM 842 N N . THR A 1 115 ? -10.07 9.016 -2.279 1 93.19 115 THR A N 1
ATOM 843 C CA . THR A 1 115 ? -11.352 8.523 -2.766 1 93.19 115 THR A CA 1
ATOM 844 C C . THR A 1 115 ? -11.523 7.043 -2.434 1 93.19 115 THR A C 1
ATOM 846 O O . THR A 1 115 ? -10.547 6.344 -2.154 1 93.19 115 THR A O 1
ATOM 849 N N . LEU A 1 116 ? -12.734 6.645 -2.467 1 92.19 116 LEU A N 1
ATOM 850 C CA . LEU A 1 116 ? -13.055 5.246 -2.217 1 92.19 116 LEU A CA 1
ATOM 851 C C . LEU A 1 116 ? -12.773 4.395 -3.451 1 92.19 116 LEU A C 1
ATOM 853 O O . LEU A 1 116 ? -12.625 3.176 -3.348 1 92.19 116 LEU A O 1
ATOM 857 N N . GLY A 1 117 ? -12.641 5.051 -4.57 1 92.12 117 GLY A N 1
ATOM 858 C CA . GLY A 1 117 ? -12.664 4.293 -5.809 1 92.12 117 GLY A CA 1
ATOM 859 C C . GLY A 1 117 ? -14.016 3.674 -6.102 1 92.12 117 GLY A C 1
ATOM 860 O O . GLY A 1 117 ? -15.039 4.152 -5.613 1 92.12 117 GLY A O 1
ATOM 861 N N . ASP A 1 118 ? -14.047 2.715 -7.027 1 92.25 118 ASP A N 1
ATOM 862 C CA . ASP A 1 118 ? -15.297 2.047 -7.367 1 92.25 118 ASP A CA 1
ATOM 863 C C . ASP A 1 118 ? -15.57 0.876 -6.422 1 92.25 118 ASP A C 1
ATOM 865 O O . ASP A 1 118 ? -15.125 -0.246 -6.676 1 92.25 118 ASP A O 1
ATOM 869 N N . ILE A 1 119 ? -16.359 1.1 -5.418 1 92.56 119 ILE A N 1
ATOM 870 C CA . ILE A 1 119 ? -16.562 0.116 -4.363 1 92.56 119 ILE A CA 1
ATOM 871 C C . ILE A 1 119 ? -17.734 -0.8 -4.738 1 92.56 119 ILE A C 1
ATOM 873 O O . ILE A 1 119 ? -18.125 -1.662 -3.951 1 92.56 119 ILE A O 1
ATOM 877 N N . SER A 1 120 ? -18.312 -0.582 -5.945 1 93.69 120 SER A N 1
ATOM 878 C CA . SER A 1 120 ? -19.328 -1.504 -6.453 1 93.69 120 SER A CA 1
ATOM 879 C C . SER A 1 120 ? -18.688 -2.727 -7.102 1 93.69 120 SER A C 1
ATOM 881 O O . SER A 1 120 ? -19.375 -3.672 -7.48 1 93.69 120 SER A O 1
ATOM 883 N N . LYS A 1 121 ? -17.359 -2.734 -7.129 1 94.31 121 LYS A N 1
ATOM 884 C CA . LYS A 1 121 ? -16.609 -3.795 -7.797 1 94.31 121 LYS A CA 1
ATOM 885 C C . LYS A 1 121 ? -15.875 -4.664 -6.785 1 94.31 121 LYS A C 1
ATOM 887 O O . LYS A 1 121 ? -15.352 -4.16 -5.785 1 94.31 121 LYS A O 1
ATOM 892 N N . HIS A 1 122 ? -15.898 -5.934 -7.094 1 95.62 122 HIS A N 1
ATOM 893 C CA . HIS A 1 122 ? -14.953 -6.84 -6.457 1 95.62 122 HIS A CA 1
ATOM 894 C C . HIS A 1 122 ? -13.648 -6.922 -7.246 1 95.62 122 HIS A C 1
ATOM 896 O O . HIS A 1 122 ? -13.555 -6.375 -8.344 1 95.62 122 HIS A O 1
ATOM 902 N N . VAL A 1 123 ? -12.656 -7.598 -6.707 1 96.75 123 VAL A N 1
ATOM 903 C CA . VAL A 1 123 ? -11.336 -7.711 -7.316 1 96.75 123 VAL A CA 1
ATOM 904 C C . VAL A 1 123 ? -11.469 -8.266 -8.734 1 96.75 123 VAL A C 1
ATOM 906 O O . VAL A 1 123 ? -10.859 -7.742 -9.672 1 96.75 123 VAL A O 1
ATOM 909 N N . ALA A 1 124 ? -12.312 -9.188 -8.891 1 95.44 124 ALA A N 1
ATOM 910 C CA . ALA A 1 124 ? -12.477 -9.875 -10.172 1 95.44 124 ALA A CA 1
ATOM 911 C C . ALA A 1 124 ? -13.18 -8.977 -11.188 1 95.44 124 ALA A C 1
ATOM 913 O O . ALA A 1 124 ? -13.211 -9.289 -12.383 1 95.44 124 ALA A O 1
ATOM 914 N N . ASP A 1 125 ? -13.703 -7.852 -10.719 1 95.56 125 ASP A N 1
ATOM 915 C CA . ASP A 1 125 ? -14.453 -6.965 -11.602 1 95.56 125 ASP A CA 1
ATOM 916 C C . ASP A 1 125 ? -13.562 -5.867 -12.172 1 95.56 125 ASP A C 1
ATOM 918 O O . ASP A 1 125 ? -13.953 -5.172 -13.117 1 95.56 125 ASP A O 1
ATOM 922 N N . TYR A 1 126 ? -12.359 -5.719 -11.594 1 95.88 126 TYR A N 1
ATOM 923 C CA . TYR A 1 126 ? -11.461 -4.688 -12.094 1 95.88 126 TYR A CA 1
ATOM 924 C C . TYR A 1 126 ? -10.93 -5.047 -13.477 1 95.88 126 TYR A C 1
ATOM 926 O O . TYR A 1 126 ? -10.289 -6.09 -13.648 1 95.88 126 TYR A O 1
ATOM 934 N N . ASP A 1 127 ? -11.195 -4.141 -14.484 1 94.62 127 ASP A N 1
ATOM 935 C CA . ASP A 1 127 ? -10.789 -4.48 -15.844 1 94.62 127 ASP A CA 1
ATOM 936 C C . ASP A 1 127 ? -10.219 -3.26 -16.562 1 94.62 127 ASP A C 1
ATOM 938 O O . ASP A 1 127 ? -9.977 -3.305 -17.781 1 94.62 127 ASP A O 1
ATOM 942 N N . SER A 1 128 ? -10.055 -2.186 -15.859 1 96.75 128 SER A N 1
ATOM 943 C CA . SER A 1 128 ? -9.484 -0.976 -16.438 1 96.75 128 SER A CA 1
ATOM 944 C C . SER A 1 128 ? -8.18 -0.586 -15.742 1 96.75 128 SER A C 1
ATOM 946 O O . SER A 1 128 ? -8.203 -0.062 -14.625 1 96.75 128 SER A O 1
ATOM 948 N N . LEU A 1 129 ? -7.09 -0.75 -16.453 1 96.5 129 LEU A N 1
ATOM 949 C CA . LEU A 1 129 ? -5.785 -0.358 -15.93 1 96.5 129 LEU A CA 1
ATOM 950 C C . LEU A 1 129 ? -5.738 1.144 -15.664 1 96.5 129 LEU A C 1
ATOM 952 O O . LEU A 1 129 ? -5.141 1.586 -14.68 1 96.5 129 LEU A O 1
ATOM 956 N N . ASP A 1 130 ? -6.379 1.826 -16.5 1 94.81 130 ASP A N 1
ATOM 957 C CA . ASP A 1 130 ? -6.395 3.281 -16.375 1 94.81 130 ASP A CA 1
ATOM 958 C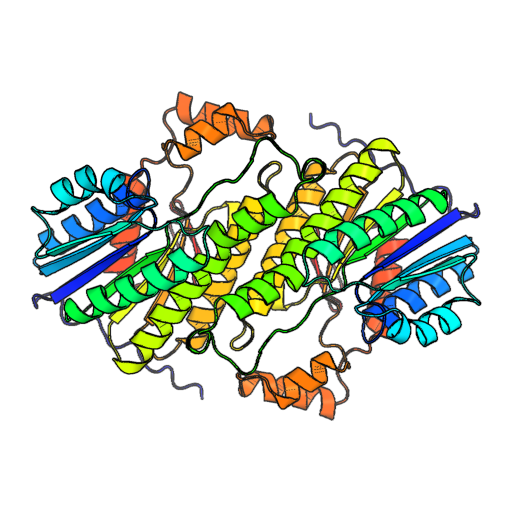 C . ASP A 1 130 ? -7.113 3.719 -15.102 1 94.81 130 ASP A C 1
ATOM 960 O O . ASP A 1 130 ? -6.66 4.633 -14.414 1 94.81 130 ASP A O 1
ATOM 964 N N . GLU A 1 131 ? -8.195 3.062 -14.805 1 94.38 131 GLU A N 1
ATOM 965 C CA . GLU A 1 131 ? -8.922 3.363 -13.578 1 94.38 131 GLU A CA 1
ATOM 966 C C . GLU A 1 131 ? -8.07 3.057 -12.352 1 94.38 131 GLU A C 1
ATOM 968 O O . GLU A 1 131 ? -8.047 3.836 -11.391 1 94.38 131 GLU A O 1
ATOM 973 N N . MET A 1 132 ? -7.387 1.983 -12.398 1 95.94 132 MET A N 1
ATOM 974 C CA . MET A 1 132 ? -6.52 1.607 -11.289 1 95.94 132 MET A CA 1
ATOM 975 C C . MET A 1 132 ? -5.383 2.613 -11.117 1 95.94 132 MET A C 1
ATOM 977 O O . MET A 1 132 ? -5.066 3.016 -10 1 95.94 132 MET A O 1
ATOM 981 N N . HIS A 1 133 ? -4.898 2.971 -12.219 1 93.62 133 HIS A N 1
ATOM 982 C CA . HIS A 1 133 ? -3.801 3.93 -12.219 1 93.62 133 HIS A CA 1
ATOM 983 C C . HIS A 1 133 ? -4.242 5.27 -11.641 1 93.62 133 HIS A C 1
ATOM 985 O O . HIS A 1 133 ? -3.527 5.871 -10.836 1 93.62 133 HIS A O 1
ATOM 991 N N . GLN A 1 134 ? -5.316 5.738 -12.062 1 93.44 134 GLN A N 1
ATOM 992 C CA . GLN A 1 134 ? -5.84 7.008 -11.57 1 93.44 134 GLN A CA 1
ATOM 993 C C . GLN A 1 134 ? -6.129 6.945 -10.07 1 93.44 134 GLN A C 1
ATOM 995 O O . GLN A 1 134 ? -5.867 7.902 -9.344 1 93.44 134 GLN A O 1
ATOM 1000 N N . PHE A 1 135 ? -6.684 5.848 -9.688 1 96.31 135 PHE A N 1
ATOM 1001 C CA . PHE A 1 135 ? -6.957 5.648 -8.266 1 96.31 135 PHE A CA 1
ATOM 1002 C C . PHE A 1 135 ? -5.668 5.715 -7.453 1 96.31 135 PHE A C 1
ATOM 1004 O O . PHE A 1 135 ? -5.617 6.379 -6.418 1 96.31 135 PHE A O 1
ATOM 1011 N N . MET A 1 136 ? -4.645 5.062 -7.93 1 95.94 136 MET A N 1
ATOM 1012 C CA . MET A 1 136 ? -3.371 5.012 -7.219 1 95.94 136 MET A CA 1
ATOM 1013 C C . MET A 1 136 ? -2.729 6.395 -7.16 1 95.94 136 MET A C 1
ATOM 1015 O O . MET A 1 136 ? -2.135 6.766 -6.145 1 95.94 136 MET A O 1
ATOM 1019 N N . MET A 1 137 ? -2.85 7.09 -8.211 1 95.81 137 MET A N 1
ATOM 1020 C CA . MET A 1 137 ? -2.312 8.445 -8.242 1 95.81 137 MET A CA 1
ATOM 1021 C C . MET A 1 137 ? -2.965 9.32 -7.18 1 95.81 137 MET A C 1
ATOM 1023 O O . MET A 1 137 ? -2.271 10.008 -6.426 1 95.81 137 MET A O 1
ATOM 1027 N N . THR A 1 138 ? -4.195 9.242 -7.07 1 96.12 138 THR A N 1
ATOM 1028 C CA . THR A 1 138 ? -4.957 10.086 -6.156 1 96.12 138 THR A CA 1
ATOM 1029 C C . THR A 1 138 ? -4.719 9.672 -4.707 1 96.12 138 THR A C 1
ATOM 1031 O O . THR A 1 138 ? -4.5 10.516 -3.842 1 96.12 138 THR A O 1
ATOM 1034 N N . ASN A 1 139 ? -4.719 8.367 -4.496 1 97.19 139 ASN A N 1
ATOM 1035 C CA . ASN A 1 139 ? -4.781 7.891 -3.121 1 97.19 139 ASN A CA 1
ATOM 1036 C C . ASN A 1 139 ? -3.389 7.602 -2.566 1 97.19 139 ASN A C 1
ATOM 1038 O O . ASN A 1 139 ? -3.205 7.523 -1.35 1 97.19 139 ASN A O 1
ATOM 1042 N N . ILE A 1 140 ? -2.412 7.379 -3.434 1 97.44 140 ILE A N 1
ATOM 1043 C CA . ILE A 1 140 ? -1.119 6.938 -2.924 1 97.44 140 ILE A CA 1
ATOM 1044 C C . ILE A 1 140 ? -0.028 7.902 -3.377 1 97.44 140 ILE A C 1
ATOM 1046 O O . ILE A 1 140 ? 0.509 8.664 -2.57 1 97.44 140 ILE A O 1
ATOM 1050 N N . THR A 1 141 ? 0.15 8.023 -4.641 1 97.56 141 THR A N 1
ATOM 1051 C CA . THR A 1 141 ? 1.315 8.703 -5.195 1 97.56 141 THR A CA 1
ATOM 1052 C C . THR A 1 141 ? 1.316 10.18 -4.809 1 97.56 141 THR A C 1
ATOM 1054 O O . THR A 1 141 ? 2.354 10.727 -4.43 1 97.56 141 THR A O 1
ATOM 1057 N N . SER A 1 142 ? 0.205 10.805 -4.91 1 97.81 142 SER A N 1
ATOM 1058 C CA . SER A 1 142 ? 0.118 12.219 -4.57 1 97.81 142 SER A CA 1
ATOM 1059 C C . SER A 1 142 ? 0.442 12.453 -3.098 1 97.81 142 SER A C 1
ATOM 1061 O O . SER A 1 142 ? 1.199 13.367 -2.764 1 97.81 142 SER A O 1
ATOM 1063 N N . GLU A 1 143 ? -0.145 11.625 -2.23 1 97.56 143 GLU A N 1
ATOM 1064 C CA . GLU A 1 143 ? 0.097 11.75 -0.795 1 97.56 143 GLU A CA 1
ATOM 1065 C C . GLU A 1 143 ? 1.566 11.516 -0.46 1 97.56 143 GLU A C 1
ATOM 1067 O O . GLU A 1 143 ? 2.145 12.234 0.356 1 97.56 143 GLU A O 1
ATOM 1072 N N . PHE A 1 144 ? 2.201 10.492 -1.069 1 98.44 144 PHE A N 1
ATOM 1073 C CA . PHE A 1 144 ? 3.619 10.219 -0.864 1 98.44 144 PHE A CA 1
ATOM 1074 C C . PHE A 1 144 ? 4.465 11.422 -1.268 1 98.44 144 PHE A C 1
ATOM 1076 O O . PHE A 1 144 ? 5.367 11.82 -0.533 1 98.44 144 PHE A O 1
ATOM 1083 N N . PHE A 1 145 ? 4.125 11.969 -2.357 1 98.5 145 PHE A N 1
ATOM 1084 C CA . PHE A 1 145 ? 4.902 13.078 -2.895 1 98.5 145 PHE A CA 1
ATOM 1085 C C . PHE A 1 145 ? 4.785 14.305 -1.993 1 98.5 145 PHE A C 1
ATOM 1087 O O . PHE A 1 145 ? 5.789 14.953 -1.689 1 98.5 145 PHE A O 1
ATOM 1094 N N . ILE A 1 146 ? 3.627 14.586 -1.562 1 98.38 146 ILE A N 1
ATOM 1095 C CA . ILE A 1 146 ? 3.391 15.727 -0.679 1 98.38 146 ILE A CA 1
ATOM 1096 C C . ILE A 1 146 ? 4.113 15.508 0.648 1 98.38 146 ILE A C 1
ATOM 1098 O O . ILE A 1 146 ? 4.824 16.391 1.127 1 98.38 146 ILE A O 1
ATOM 1102 N N . THR A 1 147 ? 3.959 14.32 1.207 1 98.38 147 THR A N 1
ATOM 1103 C CA . THR A 1 147 ? 4.613 13.984 2.467 1 98.38 147 THR A CA 1
ATOM 1104 C C . THR A 1 147 ? 6.129 14.117 2.342 1 98.38 147 THR A C 1
ATOM 1106 O O . THR A 1 147 ? 6.777 14.742 3.186 1 98.38 147 THR A O 1
ATOM 1109 N N . SER A 1 148 ? 6.676 13.562 1.276 1 98 148 SER A N 1
ATOM 1110 C CA . SER A 1 148 ? 8.117 13.633 1.042 1 98 148 SER A CA 1
ATOM 1111 C C . SER A 1 148 ? 8.578 15.086 0.917 1 98 148 SER A C 1
ATOM 1113 O O . SER A 1 148 ? 9.633 15.453 1.445 1 98 148 SER A O 1
ATOM 1115 N N . SER A 1 149 ? 7.852 15.859 0.248 1 97.75 149 SER A N 1
ATOM 1116 C CA . SER A 1 149 ? 8.203 17.266 0.026 1 97.75 149 SER A CA 1
ATOM 1117 C C . SER A 1 149 ? 8.211 18.047 1.336 1 97.75 149 SER A C 1
ATOM 1119 O O . SER A 1 149 ? 9.109 18.844 1.58 1 97.75 149 SER A O 1
ATOM 1121 N N . PHE A 1 150 ? 7.238 17.812 2.176 1 97.38 150 PHE A N 1
ATOM 1122 C CA . PHE A 1 150 ? 7.191 18.5 3.465 1 97.38 150 PHE A CA 1
ATOM 1123 C C . PHE A 1 150 ? 8.312 18.016 4.375 1 97.38 150 PHE A C 1
ATOM 1125 O O . PHE A 1 150 ? 8.891 18.797 5.129 1 97.38 150 PHE A O 1
ATOM 1132 N N . MET A 1 151 ? 8.586 16.703 4.32 1 96.06 151 MET A N 1
ATOM 1133 C CA . MET A 1 151 ? 9.688 16.172 5.105 1 96.06 151 MET A CA 1
ATOM 1134 C C . MET A 1 151 ? 11.016 16.797 4.68 1 96.06 151 MET A C 1
ATOM 1136 O O . MET A 1 151 ? 11.859 17.109 5.523 1 96.06 151 MET A O 1
ATOM 1140 N N . LYS A 1 152 ? 11.164 16.969 3.389 1 94.75 152 LYS A N 1
ATOM 1141 C CA . LYS A 1 152 ? 12.367 17.609 2.869 1 94.75 152 LYS A CA 1
ATOM 1142 C C . LYS A 1 152 ? 12.477 19.047 3.379 1 94.75 152 LYS A C 1
ATOM 1144 O O . LYS A 1 152 ? 13.539 19.469 3.85 1 94.75 152 LYS A O 1
ATOM 1149 N N . ALA A 1 153 ? 11.438 19.719 3.344 1 93.56 153 ALA A N 1
ATOM 1150 C CA . ALA A 1 153 ? 11.414 21.109 3.773 1 93.56 153 ALA A CA 1
ATOM 1151 C C . ALA A 1 153 ? 11.664 21.234 5.273 1 93.56 153 ALA A C 1
ATOM 1153 O O . ALA A 1 153 ? 12.312 22.172 5.734 1 93.56 153 ALA A O 1
ATOM 1154 N N . ALA A 1 154 ? 11.195 20.297 6.102 1 90.56 154 ALA A N 1
ATOM 1155 C CA . ALA A 1 154 ? 11.297 20.312 7.559 1 90.56 154 ALA A CA 1
ATOM 1156 C C . ALA A 1 154 ? 12.727 20.016 8.008 1 90.56 154 ALA A C 1
ATOM 1158 O O . ALA A 1 154 ? 13.172 20.516 9.047 1 90.56 154 ALA A O 1
ATOM 1159 N N . LYS A 1 155 ? 13.336 19.109 7.344 1 81.62 155 LYS A N 1
ATOM 1160 C CA . LYS A 1 155 ? 14.703 18.734 7.695 1 81.62 155 LYS A CA 1
ATOM 1161 C C . LYS A 1 155 ? 15.609 19.953 7.773 1 81.62 155 LYS A C 1
ATOM 1163 O O . LYS A 1 155 ? 16.5 20.031 8.625 1 81.62 155 LYS A O 1
ATOM 1168 N N . ALA A 1 156 ? 15.305 20.906 7.191 1 71.88 156 ALA A N 1
ATOM 1169 C CA . ALA A 1 156 ? 16.141 22.109 7.105 1 71.88 156 ALA A CA 1
ATOM 1170 C C . ALA A 1 156 ? 15.867 23.047 8.273 1 71.88 156 ALA A C 1
ATOM 1172 O O . ALA A 1 156 ? 16.703 23.891 8.609 1 71.88 156 ALA A O 1
ATOM 1173 N N . SER A 1 157 ? 14.875 22.984 9.07 1 68.31 157 SER A N 1
ATOM 1174 C CA . SER A 1 157 ? 14.461 24.078 9.945 1 68.31 157 SER A CA 1
ATOM 1175 C C . SER A 1 157 ? 14.406 23.625 11.398 1 68.31 157 SER A C 1
ATOM 1177 O O . SER A 1 157 ? 14.336 24.469 12.305 1 68.31 157 SER A O 1
ATOM 1179 N N . ASN A 1 158 ? 14.617 22.484 11.789 1 69.38 158 ASN A N 1
ATOM 1180 C CA . ASN A 1 158 ? 14.438 21.969 13.148 1 69.38 158 ASN A CA 1
ATOM 1181 C C . ASN A 1 158 ? 13.109 22.438 13.742 1 69.38 158 ASN A C 1
ATOM 1183 O O . ASN A 1 158 ? 13.039 22.781 14.922 1 69.38 158 ASN A O 1
ATOM 1187 N N . LYS A 1 159 ? 12.094 22.703 13 1 81.25 159 LYS A N 1
ATOM 1188 C CA . LYS A 1 159 ? 10.781 23.156 13.43 1 81.25 159 LYS A CA 1
ATOM 1189 C C . LYS A 1 159 ? 9.898 21.984 13.852 1 81.25 159 LYS A C 1
ATOM 1191 O O . LYS A 1 159 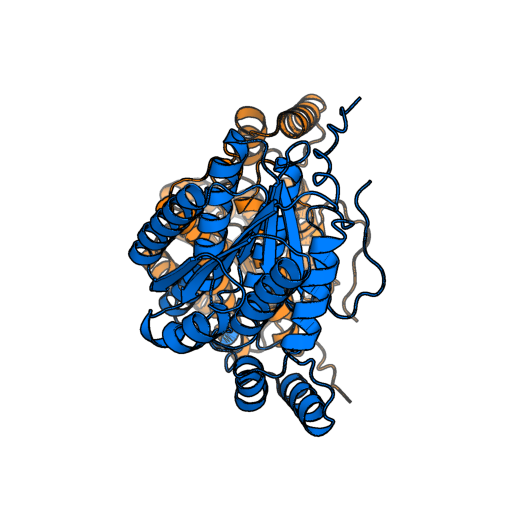? 10.242 20.828 13.617 1 81.25 159 LYS A O 1
ATOM 1196 N N . HIS A 1 160 ? 8.781 22.422 14.586 1 91.69 160 HIS A N 1
ATOM 1197 C CA . HIS A 1 160 ? 7.789 21.453 15.031 1 91.69 160 HIS A CA 1
ATOM 1198 C C . HIS A 1 160 ? 6.816 21.109 13.906 1 91.69 160 HIS A C 1
ATOM 1200 O O . HIS A 1 160 ? 5.918 21.891 13.602 1 91.69 160 HIS A O 1
ATOM 1206 N N . VAL A 1 161 ? 7.004 19.906 13.375 1 96.25 161 VAL A N 1
ATOM 1207 C CA . VAL A 1 161 ? 6.199 19.516 12.227 1 96.25 161 VAL A CA 1
ATOM 1208 C C . VAL A 1 161 ? 5.449 18.219 12.547 1 96.25 161 VAL A C 1
ATOM 1210 O O . VAL A 1 161 ? 6.047 17.25 13.008 1 96.25 161 VAL A O 1
ATOM 1213 N N . ARG A 1 162 ? 4.141 18.281 12.469 1 97.81 162 ARG A N 1
ATOM 1214 C CA . ARG A 1 162 ? 3.271 17.109 12.57 1 97.81 162 ARG A CA 1
ATOM 1215 C C . ARG A 1 162 ? 2.615 16.797 11.234 1 97.81 162 ARG A C 1
ATOM 1217 O O . ARG A 1 162 ? 1.994 17.656 10.617 1 97.81 162 ARG A O 1
ATOM 1224 N N . ILE A 1 163 ? 2.852 15.594 10.734 1 98.44 163 ILE A N 1
ATOM 1225 C CA . ILE A 1 163 ? 2.223 15.141 9.5 1 98.44 163 ILE A CA 1
ATOM 1226 C C . ILE A 1 163 ? 1.243 14.008 9.805 1 98.44 163 ILE A C 1
ATOM 1228 O O . ILE A 1 163 ? 1.63 12.984 10.367 1 98.44 163 ILE A O 1
ATOM 1232 N N . VAL A 1 164 ? -0.002 14.234 9.484 1 98.81 164 VAL A N 1
ATOM 1233 C CA . VAL A 1 164 ? -1.062 13.266 9.75 1 98.81 164 VAL A CA 1
ATOM 1234 C C . VAL A 1 164 ? -1.521 12.633 8.438 1 98.81 164 VAL A C 1
ATOM 1236 O O . VAL A 1 164 ? -1.883 13.344 7.492 1 98.81 164 VAL A O 1
ATOM 1239 N N . ASN A 1 165 ? -1.424 11.359 8.344 1 98.44 165 ASN A N 1
ATOM 1240 C CA . ASN A 1 165 ? -2.092 10.57 7.312 1 98.44 165 ASN A CA 1
ATOM 1241 C C . ASN A 1 165 ? -3.477 10.117 7.766 1 98.44 165 ASN A C 1
ATOM 1243 O O . ASN A 1 165 ? -3.6 9.312 8.688 1 98.44 165 ASN A O 1
ATOM 1247 N N . VAL A 1 166 ? -4.5 10.68 7.148 1 97.88 166 VAL A N 1
ATOM 1248 C CA . VAL A 1 166 ? -5.836 10.18 7.465 1 97.88 166 VAL A CA 1
ATOM 1249 C C . VAL A 1 166 ? -6.008 8.773 6.906 1 97.88 166 VAL A C 1
ATOM 1251 O O . VAL A 1 166 ? -6.137 8.586 5.695 1 97.88 166 VAL A O 1
ATOM 1254 N N . SER A 1 167 ? -6.016 7.852 7.785 1 95.44 167 SER A N 1
ATOM 1255 C CA . SER A 1 167 ? -6.055 6.426 7.484 1 95.44 167 SER A CA 1
ATOM 1256 C C . SER A 1 167 ? -7.461 5.863 7.645 1 95.44 167 SER A C 1
ATOM 1258 O O . SER A 1 167 ? -8.445 6.535 7.316 1 95.44 167 SER A O 1
ATOM 1260 N N . SER A 1 168 ? -7.57 4.617 7.895 1 88.81 168 SER A N 1
ATOM 1261 C CA . SER A 1 168 ? -8.812 3.879 8.062 1 88.81 168 SER A CA 1
ATOM 1262 C C . SER A 1 168 ? -8.578 2.547 8.766 1 88.81 168 SER A C 1
ATOM 1264 O O . SER A 1 168 ? -7.445 2.049 8.797 1 88.81 168 SER A O 1
ATOM 1266 N N . LEU A 1 169 ? -9.664 2.09 9.391 1 84.38 169 LEU A N 1
ATOM 1267 C CA . LEU A 1 169 ? -9.602 0.7 9.836 1 84.38 169 LEU A CA 1
ATOM 1268 C C . LEU A 1 169 ? -9.305 -0.231 8.664 1 84.38 169 LEU A C 1
ATOM 1270 O O . LEU A 1 169 ? -8.719 -1.298 8.844 1 84.38 169 LEU A O 1
ATOM 1274 N N . LEU A 1 170 ? -9.633 0.202 7.559 1 87.5 170 LEU A N 1
ATOM 1275 C CA . LEU A 1 170 ? -9.477 -0.585 6.34 1 87.5 170 LEU A CA 1
ATOM 1276 C C . LEU A 1 170 ? -8.008 -0.634 5.914 1 87.5 170 LEU A C 1
ATOM 1278 O O . LEU A 1 170 ? -7.652 -1.37 4.992 1 87.5 170 LEU A O 1
ATOM 1282 N N . ALA A 1 171 ? -7.164 0.053 6.574 1 89.69 171 ALA A N 1
ATOM 1283 C CA . ALA A 1 171 ? -5.727 -0.039 6.336 1 89.69 171 ALA A CA 1
ATOM 1284 C C . ALA A 1 171 ? -5.145 -1.305 6.961 1 89.69 171 ALA A C 1
ATOM 1286 O O . ALA A 1 171 ? -4.082 -1.774 6.551 1 89.69 171 ALA A O 1
ATOM 1287 N N . VAL A 1 172 ? -5.859 -1.801 7.965 1 88.69 172 VAL A N 1
ATOM 1288 C CA . VAL A 1 172 ? -5.262 -2.893 8.727 1 88.69 172 VAL A CA 1
ATOM 1289 C C . VAL A 1 172 ? -6.215 -4.086 8.75 1 88.69 172 VAL A C 1
ATOM 1291 O O . VAL A 1 172 ? -5.883 -5.145 9.289 1 88.69 172 VAL A O 1
ATOM 1294 N N . GLN A 1 173 ? -7.34 -3.914 8.172 1 89.94 173 GLN A N 1
ATOM 1295 C CA . GLN A 1 173 ? -8.305 -5 8.055 1 89.94 173 GLN A CA 1
ATOM 1296 C C . GLN A 1 173 ? -8.82 -5.125 6.621 1 89.94 173 GLN A C 1
ATOM 1298 O O . GLN A 1 173 ? -9.344 -4.164 6.059 1 89.94 173 GLN A O 1
ATOM 1303 N N . ALA A 1 174 ? -8.805 -6.332 6.148 1 92.25 174 ALA A N 1
ATOM 1304 C CA . ALA A 1 174 ? -9.266 -6.598 4.789 1 92.25 174 ALA A CA 1
ATOM 1305 C C . ALA A 1 174 ? -10.781 -6.785 4.75 1 92.25 174 ALA A C 1
ATOM 1307 O O . ALA A 1 174 ? -11.336 -7.555 5.539 1 92.25 174 ALA A O 1
ATOM 1308 N N . HIS A 1 175 ? -11.43 -6.074 3.84 1 91.19 175 HIS A N 1
ATOM 1309 C CA . HIS A 1 175 ? -12.867 -6.219 3.643 1 91.19 175 HIS A CA 1
ATOM 1310 C C . HIS A 1 175 ? -13.219 -6.281 2.16 1 91.19 175 HIS A C 1
ATOM 1312 O O . HIS A 1 175 ? -12.727 -5.473 1.368 1 91.19 175 HIS A O 1
ATOM 1318 N N . GLY A 1 176 ? -14.047 -7.254 1.843 1 92.44 176 GLY A N 1
ATOM 1319 C CA . GLY A 1 176 ? -14.492 -7.363 0.463 1 92.44 176 GLY A CA 1
ATOM 1320 C C . GLY A 1 176 ? -15.156 -6.098 -0.05 1 92.44 176 GLY A C 1
ATOM 1321 O O . GLY A 1 176 ? -15.891 -5.434 0.688 1 92.44 176 GLY A O 1
ATOM 1322 N N . GLY A 1 177 ? -14.906 -5.77 -1.33 1 92.94 177 GLY A N 1
ATOM 1323 C CA . GLY A 1 177 ? -15.484 -4.586 -1.952 1 92.94 177 GLY A CA 1
ATOM 1324 C C . GLY A 1 177 ? -14.609 -3.357 -1.829 1 92.94 177 GLY A C 1
ATOM 1325 O O . GLY A 1 177 ? -14.859 -2.342 -2.48 1 92.94 177 GLY A O 1
ATOM 1326 N N . PHE A 1 178 ? -13.508 -3.482 -1.045 1 93.81 178 PHE A N 1
ATOM 1327 C CA . PHE A 1 178 ? -12.648 -2.338 -0.756 1 93.81 178 PHE A CA 1
ATOM 1328 C C . PHE A 1 178 ? -11.211 -2.623 -1.159 1 93.81 178 PHE A C 1
ATOM 1330 O O . PHE A 1 178 ? -10.273 -2.098 -0.554 1 93.81 178 PHE A O 1
ATOM 1337 N N . ALA A 1 179 ? -11.039 -3.418 -2.154 1 96 179 ALA A N 1
ATOM 1338 C CA . ALA A 1 179 ? -9.695 -3.928 -2.434 1 96 179 ALA A CA 1
ATOM 1339 C C . ALA A 1 179 ? -8.719 -2.785 -2.68 1 96 179 ALA A C 1
ATOM 1341 O O . ALA A 1 179 ? -7.691 -2.684 -2.004 1 96 179 ALA A O 1
ATOM 1342 N N . LEU A 1 180 ? -9.031 -1.896 -3.623 1 96.56 180 LEU A N 1
ATOM 1343 C CA . LEU A 1 180 ? -8.133 -0.793 -3.938 1 96.56 180 LEU A CA 1
ATOM 1344 C C . LEU A 1 180 ? -8.008 0.164 -2.758 1 96.56 180 LEU A C 1
ATOM 1346 O O . LEU A 1 180 ? -6.918 0.643 -2.451 1 96.56 180 LEU A O 1
ATOM 1350 N N . TYR A 1 181 ? -9.086 0.395 -2.086 1 95.69 181 TYR A N 1
ATOM 1351 C CA . TYR A 1 181 ? -9.086 1.316 -0.956 1 95.69 181 TYR A CA 1
ATOM 1352 C C . TYR A 1 181 ? -8.273 0.757 0.203 1 95.69 181 TYR A C 1
ATOM 1354 O O . TYR A 1 181 ? -7.402 1.442 0.747 1 95.69 181 TYR A O 1
ATOM 1362 N N . CYS A 1 182 ? -8.516 -0.5 0.584 1 96.75 182 CYS A N 1
ATOM 1363 C CA . CYS A 1 182 ? -7.754 -1.144 1.646 1 96.75 182 CYS A CA 1
ATOM 1364 C C . CYS A 1 182 ? -6.266 -1.127 1.332 1 96.75 182 CYS A C 1
ATOM 1366 O O . CYS A 1 182 ? -5.449 -0.773 2.186 1 96.75 182 CYS A O 1
ATOM 1368 N N . ALA A 1 183 ? -5.973 -1.499 0.137 1 97.62 183 ALA A N 1
ATOM 1369 C CA . ALA A 1 183 ? -4.574 -1.552 -0.276 1 97.62 183 ALA A CA 1
ATOM 1370 C C . ALA A 1 183 ? -3.926 -0.173 -0.194 1 97.62 183 ALA A C 1
ATOM 1372 O O . ALA A 1 183 ? -2.787 -0.041 0.262 1 97.62 183 ALA A O 1
ATOM 1373 N N . SER A 1 184 ? -4.609 0.849 -0.621 1 97.31 184 SER A N 1
ATOM 1374 C CA . SER A 1 184 ? -4.074 2.207 -0.602 1 97.31 184 SER A CA 1
ATOM 1375 C C . SER A 1 184 ? -3.828 2.684 0.826 1 97.31 184 SER A C 1
ATOM 1377 O O . SER A 1 184 ? -2.799 3.299 1.112 1 97.31 184 SER A O 1
ATOM 1379 N N . ARG A 1 185 ? -4.746 2.414 1.668 1 97.31 185 ARG A N 1
ATOM 1380 C CA . ARG A 1 185 ? -4.605 2.857 3.053 1 97.31 185 ARG A CA 1
ATOM 1381 C C . ARG A 1 185 ? -3.498 2.086 3.762 1 97.31 185 ARG A C 1
ATOM 1383 O O . ARG A 1 185 ? -2.785 2.645 4.602 1 97.31 185 ARG A O 1
ATOM 1390 N N . ALA A 1 186 ? -3.338 0.815 3.434 1 97.69 186 ALA A N 1
ATOM 1391 C CA . ALA A 1 186 ? -2.215 0.046 3.963 1 97.69 186 ALA A CA 1
ATOM 1392 C C . ALA A 1 186 ? -0.882 0.64 3.514 1 97.69 186 ALA A C 1
ATOM 1394 O O . ALA A 1 186 ? 0.054 0.754 4.309 1 97.69 186 ALA A O 1
ATOM 1395 N N . ALA A 1 187 ? -0.835 0.984 2.289 1 98.12 187 ALA A N 1
ATOM 1396 C CA . ALA A 1 187 ? 0.374 1.593 1.74 1 98.12 187 ALA A CA 1
ATOM 1397 C C . ALA A 1 187 ? 0.688 2.914 2.436 1 98.12 187 ALA A C 1
ATOM 1399 O O . ALA A 1 187 ? 1.834 3.168 2.812 1 98.12 187 ALA A O 1
ATOM 1400 N N . ARG A 1 188 ? -0.3 3.75 2.633 1 98.25 188 ARG A N 1
ATOM 1401 C CA . ARG A 1 188 ? -0.117 5.047 3.273 1 98.25 188 ARG A CA 1
ATOM 1402 C C . ARG A 1 188 ? 0.367 4.887 4.711 1 98.25 188 ARG A C 1
ATOM 1404 O O . ARG A 1 188 ? 1.249 5.621 5.16 1 98.25 188 ARG A O 1
ATOM 1411 N N . ASP A 1 189 ? -0.236 3.928 5.426 1 98.19 189 ASP A N 1
ATOM 1412 C CA . ASP A 1 189 ? 0.17 3.68 6.809 1 98.19 189 ASP A CA 1
ATOM 1413 C C . ASP A 1 189 ? 1.637 3.258 6.883 1 98.19 189 ASP A C 1
ATOM 1415 O O . ASP A 1 189 ? 2.381 3.729 7.746 1 98.19 189 ASP A O 1
ATOM 1419 N N . MET A 1 190 ? 1.995 2.389 5.938 1 98.19 190 MET A N 1
ATOM 1420 C CA . MET A 1 190 ? 3.367 1.89 5.938 1 98.19 190 MET A CA 1
ATOM 1421 C C . MET A 1 190 ? 4.348 2.996 5.566 1 98.19 190 MET A C 1
ATOM 1423 O O . MET A 1 190 ? 5.414 3.119 6.172 1 98.19 190 MET A O 1
ATOM 1427 N N . TYR A 1 191 ? 3.99 3.809 4.57 1 98.44 191 TYR A N 1
ATOM 1428 C CA . TYR A 1 191 ? 4.84 4.93 4.184 1 98.44 191 TYR A CA 1
ATOM 1429 C C . TYR A 1 191 ? 5.051 5.883 5.352 1 98.44 191 TYR A C 1
ATOM 1431 O O . TYR A 1 191 ? 6.172 6.336 5.602 1 98.44 191 TYR A O 1
ATOM 1439 N N . THR A 1 192 ? 3.986 6.133 6.082 1 98.31 192 THR A N 1
ATOM 1440 C CA . THR A 1 192 ? 4.027 6.992 7.258 1 98.31 192 THR A CA 1
ATOM 1441 C C . THR A 1 192 ? 4.938 6.398 8.328 1 98.31 192 THR A C 1
ATOM 1443 O O . THR A 1 192 ? 5.742 7.109 8.938 1 98.31 192 THR A O 1
ATOM 1446 N N . ALA A 1 193 ? 4.805 5.098 8.531 1 97.62 193 ALA A N 1
ATOM 1447 C CA . ALA A 1 193 ? 5.621 4.422 9.539 1 97.62 193 ALA A CA 1
ATOM 1448 C C . ALA A 1 193 ? 7.105 4.508 9.188 1 97.62 193 ALA A C 1
ATOM 1450 O O . ALA A 1 193 ? 7.941 4.762 10.062 1 97.62 193 ALA A O 1
ATOM 1451 N N . VAL A 1 194 ? 7.445 4.312 7.918 1 97.62 194 VAL A N 1
ATOM 1452 C CA . VAL A 1 194 ? 8.844 4.395 7.492 1 97.62 194 VAL A CA 1
ATOM 1453 C C . VAL A 1 194 ? 9.336 5.832 7.625 1 97.62 194 VAL A C 1
ATOM 1455 O O . VAL A 1 194 ? 10.438 6.07 8.141 1 97.62 194 VAL A O 1
ATOM 1458 N N . ALA A 1 195 ? 8.539 6.762 7.195 1 97.75 195 ALA A N 1
ATOM 1459 C CA . ALA A 1 195 ? 8.906 8.172 7.297 1 97.75 195 ALA A CA 1
ATOM 1460 C C . ALA A 1 195 ? 9.18 8.562 8.75 1 97.75 195 ALA A C 1
ATOM 1462 O O . ALA A 1 195 ? 10.109 9.32 9.023 1 97.75 195 ALA A O 1
ATOM 1463 N N . ALA A 1 196 ? 8.383 8.062 9.625 1 97.06 196 ALA A N 1
ATOM 1464 C CA . ALA A 1 196 ? 8.547 8.344 11.055 1 97.06 196 ALA A CA 1
ATOM 1465 C C . ALA A 1 196 ? 9.898 7.84 11.555 1 97.06 196 ALA A C 1
ATOM 1467 O O . ALA A 1 196 ? 10.586 8.531 12.305 1 97.06 196 ALA A O 1
ATOM 1468 N N . LYS A 1 197 ? 10.227 6.625 11.141 1 95.69 197 LYS A N 1
ATOM 1469 C CA . LYS A 1 197 ? 11.523 6.07 11.531 1 95.69 197 LYS A CA 1
ATOM 1470 C C . LYS A 1 197 ? 12.672 6.938 11.016 1 95.69 197 LYS A C 1
ATOM 1472 O O . LYS A 1 197 ? 13.648 7.16 11.727 1 95.69 197 LYS A O 1
ATOM 1477 N N . GLU A 1 198 ? 12.531 7.434 9.867 1 95.06 198 GLU A N 1
ATOM 1478 C CA . GLU A 1 198 ? 13.578 8.234 9.25 1 95.06 198 GLU A CA 1
ATOM 1479 C C . GLU A 1 198 ? 13.641 9.633 9.867 1 95.06 198 GLU A C 1
ATOM 1481 O O . GLU A 1 198 ? 14.68 10.297 9.797 1 95.06 198 GLU A O 1
ATOM 1486 N N . ALA A 1 199 ? 12.555 10.023 10.438 1 94.12 199 ALA A N 1
ATOM 1487 C CA . ALA A 1 199 ? 12.492 11.359 11.031 1 94.12 199 ALA A CA 1
ATOM 1488 C C . ALA A 1 199 ? 12.883 11.32 12.508 1 94.12 199 ALA A C 1
ATOM 1490 O O . ALA A 1 199 ? 12.867 12.344 13.188 1 94.12 199 ALA A O 1
ATOM 1491 N N . ALA A 1 200 ? 13.18 10.102 12.969 1 90.5 200 ALA A N 1
ATOM 1492 C CA . ALA A 1 200 ? 13.562 9.984 14.375 1 90.5 200 ALA A CA 1
ATOM 1493 C C . ALA A 1 200 ? 14.695 10.945 14.711 1 90.5 200 ALA A C 1
ATOM 1495 O O . ALA A 1 200 ? 15.672 11.062 13.961 1 90.5 200 ALA A O 1
ATOM 1496 N N . GLY A 1 201 ? 14.562 11.703 15.789 1 87.12 201 GLY A N 1
ATOM 1497 C CA . GLY A 1 201 ? 15.586 12.641 16.234 1 87.12 201 GLY A CA 1
ATOM 1498 C C . GLY A 1 201 ? 15.391 14.039 15.672 1 87.12 201 GLY A C 1
ATOM 1499 O O . GLY A 1 201 ? 16.172 14.945 15.977 1 87.12 201 GLY A O 1
ATOM 1500 N N . THR A 1 202 ? 14.398 14.18 14.844 1 90.12 202 THR A N 1
ATOM 1501 C CA . THR A 1 202 ? 14.07 15.508 14.336 1 90.12 202 THR A CA 1
ATOM 1502 C C . THR A 1 202 ? 12.789 16.031 14.977 1 90.12 202 THR A C 1
ATOM 1504 O O . THR A 1 202 ? 12.211 15.375 15.836 1 90.12 202 THR A O 1
ATOM 1507 N N . GLY A 1 203 ? 12.359 17.188 14.602 1 92.44 203 GLY A N 1
ATOM 1508 C CA . GLY A 1 203 ? 11.133 17.797 15.102 1 92.44 203 GLY A CA 1
ATOM 1509 C C . GLY A 1 203 ? 9.898 17.328 14.359 1 92.44 203 GLY A C 1
ATOM 1510 O O . GLY A 1 203 ? 8.789 17.797 14.625 1 92.44 203 GLY A O 1
ATOM 1511 N N . THR A 1 204 ? 10.078 16.375 13.5 1 95.06 204 THR A N 1
ATOM 1512 C CA . THR A 1 204 ? 8.969 15.898 12.68 1 95.06 204 THR A CA 1
ATOM 1513 C C . THR A 1 204 ? 8.383 14.609 13.258 1 95.06 204 THR A C 1
ATOM 1515 O O . THR A 1 204 ? 9.117 13.664 13.531 1 95.06 204 THR A O 1
ATOM 1518 N N . VAL A 1 205 ? 7.102 14.633 13.57 1 96.06 205 VAL A N 1
ATOM 1519 C CA . VAL A 1 205 ? 6.363 13.469 14.062 1 96.06 205 VAL A CA 1
ATOM 1520 C C . VAL A 1 205 ? 5.23 13.133 13.094 1 96.06 205 VAL A C 1
ATOM 1522 O O . VAL A 1 205 ? 4.547 14.023 12.594 1 96.06 205 VAL A O 1
ATOM 1525 N N . LEU A 1 206 ? 5.059 11.867 12.789 1 97.75 206 LEU A N 1
ATOM 1526 C CA . LEU A 1 206 ? 4.02 11.43 11.859 1 97.75 206 LEU A CA 1
ATOM 1527 C C . LEU A 1 206 ? 2.992 10.555 12.57 1 97.75 206 LEU A C 1
ATOM 1529 O O . LEU A 1 206 ? 3.334 9.812 13.492 1 97.75 206 LEU A O 1
ATOM 1533 N N . LEU A 1 207 ? 1.763 10.648 12.094 1 98.19 207 LEU A N 1
ATOM 1534 C CA . LEU A 1 207 ? 0.647 9.914 12.672 1 98.19 207 LEU A CA 1
ATOM 1535 C C . LEU A 1 207 ? -0.295 9.406 11.586 1 98.19 207 LEU A C 1
ATOM 1537 O O . LEU A 1 207 ? -0.66 10.164 10.68 1 98.19 207 LEU A O 1
ATOM 1541 N N . SER A 1 208 ? -0.568 8.133 11.641 1 98.31 208 SER A N 1
ATOM 1542 C CA . SER A 1 208 ? -1.713 7.617 10.891 1 98.31 208 SER A CA 1
ATOM 1543 C C . SER A 1 208 ? -2.971 7.602 11.758 1 98.31 208 SER A C 1
ATOM 1545 O O . SER A 1 208 ? -3.049 6.859 12.734 1 98.31 208 SER A O 1
ATOM 1547 N N . TYR A 1 209 ? -4.004 8.414 11.375 1 98.38 209 TYR A N 1
ATOM 1548 C CA . TYR A 1 209 ? -5.215 8.555 12.172 1 98.38 209 TYR A CA 1
ATOM 1549 C C . TYR A 1 209 ? -6.418 7.957 11.453 1 98.38 209 TYR A C 1
ATOM 1551 O O . TYR A 1 209 ? -6.734 8.352 10.328 1 98.38 209 TYR A O 1
ATOM 1559 N N . ALA A 1 210 ? -7.059 6.965 12.047 1 97.62 210 ALA A N 1
ATOM 1560 C CA . ALA A 1 210 ? -8.289 6.375 11.539 1 97.62 210 ALA A CA 1
ATOM 1561 C C . ALA A 1 210 ? -9.516 7.027 12.172 1 97.62 210 ALA A C 1
ATOM 1563 O O . ALA A 1 210 ? -9.852 6.742 13.32 1 97.62 210 ALA A O 1
ATOM 1564 N N . PRO A 1 211 ? -10.219 7.766 11.43 1 96.56 211 PRO A N 1
ATOM 1565 C CA . PRO A 1 211 ? -11.266 8.617 12 1 96.56 211 PRO A CA 1
ATOM 1566 C C . PRO A 1 211 ? -12.508 7.836 12.422 1 96.56 211 PRO A C 1
ATOM 1568 O O . PRO A 1 211 ? -13.367 8.367 13.133 1 96.56 211 PRO A O 1
ATOM 1571 N N . GLY A 1 212 ? -12.641 6.555 11.93 1 92.94 212 GLY A N 1
ATOM 1572 C CA . GLY A 1 212 ? -13.836 5.777 12.195 1 92.94 212 GLY A CA 1
ATOM 1573 C C . GLY A 1 212 ? -14.883 5.895 11.102 1 92.94 212 GLY A C 1
ATOM 1574 O O . GLY A 1 212 ? -14.648 6.547 10.078 1 92.94 212 GLY A O 1
ATOM 1575 N N . PRO A 1 213 ? -16.016 5.16 11.258 1 91.69 213 PRO A N 1
ATOM 1576 C CA . PRO A 1 213 ? -17.109 5.25 10.297 1 91.69 213 PRO A CA 1
ATOM 1577 C C . PRO A 1 213 ? -17.859 6.57 10.383 1 91.69 213 PRO A C 1
ATOM 1579 O O . PRO A 1 213 ? -18.891 6.652 11.062 1 91.69 213 PRO A O 1
ATOM 1582 N N . LEU A 1 214 ? -17.422 7.492 9.633 1 91.94 214 LEU A N 1
ATOM 1583 C CA . LEU A 1 214 ? -17.891 8.867 9.719 1 91.94 214 LEU A CA 1
ATOM 1584 C C . LEU A 1 214 ? -19.234 9.031 9.008 1 91.94 214 LEU A C 1
ATOM 1586 O O . LEU A 1 214 ? -19.453 8.422 7.957 1 91.94 214 LEU A O 1
ATOM 1590 N N . ASP A 1 215 ? -20.047 9.844 9.516 1 87.94 215 ASP A N 1
ATOM 1591 C CA . ASP A 1 215 ? -21.281 10.242 8.828 1 87.94 215 ASP A CA 1
ATOM 1592 C C . ASP A 1 215 ? -20.984 11.305 7.773 1 87.94 215 ASP A C 1
ATOM 1594 O O . ASP A 1 215 ? -21.094 12.508 8.047 1 87.94 215 ASP A O 1
ATOM 1598 N N . THR A 1 216 ? -20.578 10.898 6.609 1 88.56 216 THR A N 1
ATOM 1599 C CA . THR A 1 216 ? -20.203 11.75 5.484 1 88.56 216 THR A CA 1
ATOM 1600 C C . THR A 1 216 ? -20.797 11.227 4.184 1 88.56 216 THR A C 1
ATOM 1602 O O . THR A 1 216 ? -21.422 10.164 4.164 1 88.56 216 THR A O 1
ATOM 1605 N N . ASP A 1 217 ? -20.578 12.031 3.143 1 82.31 217 ASP A N 1
ATOM 1606 C CA . ASP A 1 217 ? -21 11.602 1.812 1 82.31 217 ASP A CA 1
ATOM 1607 C C . ASP A 1 217 ? -20.297 10.305 1.409 1 82.31 217 ASP A C 1
ATOM 1609 O O . ASP A 1 217 ? -20.875 9.453 0.74 1 82.31 217 ASP A O 1
ATOM 1613 N N . MET A 1 218 ? -19.125 10.164 1.837 1 80.88 218 MET A N 1
ATOM 1614 C CA . MET A 1 218 ? -18.375 8.945 1.554 1 80.88 218 MET A CA 1
ATOM 1615 C C . MET A 1 218 ? -19.062 7.73 2.176 1 80.88 218 MET A C 1
ATOM 1617 O O . MET A 1 218 ? -19.172 6.684 1.539 1 80.88 218 MET A O 1
ATOM 1621 N N . GLN A 1 219 ? -19.484 7.891 3.357 1 82.94 219 GLN A N 1
ATOM 1622 C CA . GLN A 1 219 ? -20.188 6.824 4.059 1 82.94 219 GLN A CA 1
ATOM 1623 C C . GLN A 1 219 ? -21.531 6.516 3.389 1 82.94 219 GLN A C 1
ATOM 1625 O O . GLN A 1 219 ? -21.953 5.359 3.332 1 82.94 219 GLN A O 1
ATOM 1630 N N . ALA A 1 220 ? -22.188 7.582 2.932 1 84.94 220 ALA A N 1
ATOM 1631 C CA . ALA A 1 220 ? -23.422 7.379 2.189 1 84.94 220 ALA A CA 1
ATOM 1632 C C . ALA A 1 220 ? -23.188 6.566 0.922 1 84.94 220 ALA A C 1
ATOM 1634 O O . ALA A 1 220 ? -23.969 5.68 0.583 1 84.94 220 ALA A O 1
ATOM 1635 N N . ASP A 1 221 ? -22.109 6.828 0.284 1 85.75 221 ASP A N 1
ATOM 1636 C CA . ASP A 1 221 ? -21.75 6.078 -0.911 1 85.75 221 ASP A CA 1
ATOM 1637 C C . ASP A 1 221 ? -21.547 4.598 -0.59 1 85.75 221 ASP A C 1
ATOM 1639 O O . ASP A 1 221 ? -21.953 3.73 -1.369 1 85.75 221 ASP A O 1
ATOM 1643 N N . ILE A 1 222 ? -20.969 4.324 0.522 1 86.31 222 ILE A N 1
ATOM 1644 C CA . ILE A 1 222 ? -20.75 2.953 0.964 1 86.31 222 ILE A CA 1
ATOM 1645 C C . ILE A 1 222 ? -22.078 2.238 1.145 1 86.31 222 ILE A C 1
ATOM 1647 O O . ILE A 1 222 ? -22.281 1.136 0.628 1 86.31 222 ILE A O 1
ATOM 1651 N N . ARG A 1 223 ? -23.016 2.867 1.731 1 86.5 223 ARG A N 1
ATOM 1652 C CA . ARG A 1 223 ? -24.312 2.266 2.016 1 86.5 223 ARG A CA 1
ATOM 1653 C C . ARG A 1 223 ? -25.109 2.059 0.735 1 86.5 223 ARG A C 1
ATOM 1655 O O . ARG A 1 223 ? -25.984 1.182 0.671 1 86.5 223 ARG A O 1
ATOM 1662 N N . GLU A 1 224 ? -24.781 2.805 -0.282 1 86.31 224 GLU A N 1
ATOM 1663 C CA . GLU A 1 224 ? -25.562 2.75 -1.518 1 86.31 224 GLU A CA 1
ATOM 1664 C C . GLU A 1 224 ? -24.922 1.807 -2.531 1 86.31 224 GLU A C 1
ATOM 1666 O O . GLU A 1 224 ? -25.625 1.151 -3.307 1 86.31 224 GLU A O 1
ATOM 1671 N N . ARG A 1 225 ? -23.609 1.656 -2.445 1 87.81 225 ARG A N 1
ATOM 1672 C CA . ARG A 1 225 ? -22.969 1.104 -3.639 1 87.81 225 ARG A CA 1
ATOM 1673 C C . ARG A 1 225 ? -22.078 -0.077 -3.285 1 87.81 225 ARG A C 1
ATOM 1675 O O . ARG A 1 225 ? -21.656 -0.829 -4.164 1 87.81 225 ARG A O 1
ATOM 1682 N N . LEU A 1 226 ? -21.766 -0.265 -2.09 1 84.69 226 LEU A N 1
ATOM 1683 C CA . LEU A 1 226 ? -20.766 -1.263 -1.731 1 84.69 226 LEU A CA 1
ATOM 1684 C C . LEU A 1 226 ? -21.172 -2.646 -2.225 1 84.69 226 LEU A C 1
ATOM 1686 O O . LEU A 1 226 ? -22.312 -3.072 -2.014 1 84.69 226 LEU A O 1
ATOM 1690 N N . ALA A 1 227 ? -20.266 -3.314 -2.844 1 84.25 227 ALA A N 1
ATOM 1691 C CA . ALA A 1 227 ? -20.516 -4.629 -3.428 1 84.25 227 ALA A CA 1
ATOM 1692 C C . ALA A 1 227 ? -20.75 -5.676 -2.34 1 84.25 227 ALA A C 1
ATOM 1694 O O . ALA A 1 227 ? -21.5 -6.637 -2.545 1 84.25 227 ALA A O 1
ATOM 1695 N N . ASN A 1 228 ? -20.125 -5.488 -1.188 1 88.12 228 ASN A N 1
ATOM 1696 C CA . ASN A 1 228 ? -20.281 -6.41 -0.068 1 88.12 228 ASN A CA 1
ATOM 1697 C C . ASN A 1 228 ? -21.578 -6.156 0.69 1 88.12 228 ASN A C 1
ATOM 1699 O O . ASN A 1 228 ? -21.656 -5.234 1.502 1 88.12 228 ASN A O 1
ATOM 1703 N N . ASP A 1 229 ? -22.453 -6.988 0.498 1 87.44 229 ASP A N 1
ATOM 1704 C CA . ASP A 1 229 ? -23.812 -6.785 1.013 1 87.44 229 ASP A CA 1
ATOM 1705 C C . ASP A 1 229 ? -23.812 -6.762 2.539 1 87.44 229 ASP A C 1
ATOM 1707 O O . ASP A 1 229 ? -24.516 -5.945 3.15 1 87.44 229 ASP A O 1
ATOM 1711 N N . GLU A 1 230 ? -23.062 -7.664 3.064 1 86.19 230 GLU A N 1
ATOM 1712 C CA . GLU A 1 230 ? -23.031 -7.754 4.52 1 86.19 230 GLU A CA 1
ATOM 1713 C C . GLU A 1 230 ? -22.5 -6.473 5.145 1 86.19 230 GLU A C 1
ATOM 1715 O O . GLU A 1 230 ? -23.078 -5.934 6.086 1 86.19 230 GLU A O 1
ATOM 1720 N N . LEU A 1 231 ? -21.453 -6.039 4.594 1 86.31 231 LEU A N 1
ATOM 1721 C CA . LEU A 1 231 ? -20.844 -4.824 5.117 1 86.31 231 LEU A CA 1
ATOM 1722 C C . LEU A 1 231 ? -21.703 -3.604 4.82 1 86.31 231 LEU A C 1
ATOM 1724 O O . LEU A 1 231 ? -21.797 -2.689 5.641 1 86.31 231 LEU A O 1
ATOM 1728 N N . ARG A 1 232 ? -22.25 -3.596 3.668 1 87.69 232 ARG A N 1
ATOM 1729 C CA . ARG A 1 232 ? -23.156 -2.514 3.316 1 87.69 232 ARG A CA 1
ATOM 1730 C C . ARG A 1 232 ? -24.312 -2.426 4.312 1 87.69 232 ARG A C 1
ATOM 1732 O O . ARG A 1 232 ? -24.656 -1.337 4.777 1 87.69 232 ARG A O 1
ATOM 1739 N N . ALA A 1 233 ? -24.875 -3.564 4.688 1 88.75 233 ALA A N 1
ATOM 1740 C CA . ALA A 1 233 ? -25.984 -3.627 5.645 1 88.75 233 ALA A CA 1
ATOM 1741 C C . ALA A 1 233 ? -25.531 -3.164 7.027 1 88.75 233 ALA A C 1
ATOM 1743 O O . ALA A 1 233 ? -26.281 -2.484 7.734 1 88.75 233 ALA A O 1
ATOM 1744 N N . ALA A 1 234 ? -24.297 -3.533 7.336 1 86.44 234 ALA A N 1
ATOM 1745 C CA . ALA A 1 234 ? -23.766 -3.129 8.633 1 86.44 234 ALA A CA 1
ATOM 1746 C C . ALA A 1 234 ? -23.656 -1.61 8.727 1 86.44 234 ALA A C 1
ATOM 1748 O O . ALA A 1 234 ? -24.016 -1.017 9.75 1 86.44 234 ALA A O 1
ATOM 1749 N N . PHE A 1 235 ? -23.188 -0.996 7.703 1 87.31 235 PHE A N 1
ATOM 1750 C CA . PHE A 1 235 ? -23.047 0.455 7.684 1 87.31 235 PHE A CA 1
ATOM 1751 C C . PHE A 1 235 ? -24.406 1.13 7.672 1 87.31 235 PHE A C 1
ATOM 1753 O O . PHE A 1 235 ? -24.594 2.176 8.297 1 87.31 235 PHE A O 1
ATOM 1760 N N . ALA A 1 236 ? -25.344 0.541 6.984 1 88.19 236 ALA A N 1
ATOM 1761 C CA . ALA A 1 236 ? -26.703 1.062 6.969 1 88.19 236 ALA A CA 1
ATOM 1762 C C . ALA A 1 236 ? -27.328 0.996 8.359 1 88.19 236 ALA A C 1
ATOM 1764 O O . ALA A 1 236 ? -28.031 1.919 8.766 1 88.19 236 ALA A O 1
ATOM 1765 N N . ASP A 1 237 ? -27.031 -0.075 9.008 1 89.94 237 ASP A N 1
ATOM 1766 C CA . ASP A 1 237 ? -27.547 -0.251 10.359 1 89.94 237 ASP A CA 1
ATOM 1767 C C . ASP A 1 237 ? -26.969 0.8 11.312 1 89.94 237 ASP A C 1
ATOM 1769 O O . ASP A 1 237 ? -27.688 1.312 12.18 1 89.94 237 ASP A O 1
ATOM 1773 N N . MET A 1 238 ? -25.719 1.106 11.141 1 88.12 238 MET A N 1
ATOM 1774 C CA . MET A 1 238 ? -25.094 2.141 11.953 1 88.12 238 MET A CA 1
ATOM 1775 C C . MET A 1 238 ? -25.766 3.492 11.734 1 88.12 238 MET A C 1
ATOM 1777 O O . MET A 1 238 ? -26 4.242 12.688 1 88.12 238 MET A O 1
ATOM 1781 N N . LYS A 1 239 ? -26.047 3.795 10.578 1 88.12 239 LYS A N 1
ATOM 1782 C CA . LYS A 1 239 ? -26.75 5.039 10.258 1 88.12 239 LYS A CA 1
ATOM 1783 C C . LYS A 1 239 ? -28.125 5.078 10.891 1 88.12 239 LYS A C 1
ATOM 1785 O O . LYS A 1 239 ? -28.516 6.082 11.5 1 88.12 239 LYS A O 1
ATOM 1790 N N . ALA A 1 240 ? -28.844 4.004 10.75 1 90.94 240 ALA A N 1
ATOM 1791 C CA . ALA A 1 240 ? -30.203 3.906 11.273 1 90.94 240 ALA A CA 1
ATOM 1792 C C . ALA A 1 240 ? -30.219 4.059 12.789 1 90.94 240 ALA A C 1
ATOM 1794 O O . ALA A 1 240 ? -31.125 4.68 13.352 1 90.94 240 ALA A O 1
ATOM 1795 N N . LYS A 1 241 ? -29.172 3.52 13.398 1 93.25 241 LYS A N 1
ATOM 1796 C CA . LYS A 1 241 ? -29.109 3.535 14.859 1 93.25 241 LYS A CA 1
ATOM 1797 C C . LYS A 1 241 ? -28.469 4.824 15.367 1 93.25 241 LYS A C 1
ATOM 1799 O O . LYS A 1 241 ? -28.422 5.066 16.578 1 93.25 241 LYS A O 1
ATOM 1804 N N . GLY A 1 242 ? -27.969 5.609 14.445 1 90.56 242 GLY A N 1
ATOM 1805 C CA . GLY A 1 242 ? -27.344 6.859 14.828 1 90.56 242 GLY A CA 1
ATOM 1806 C C . GLY A 1 242 ? -25.984 6.672 15.492 1 90.56 242 GLY A C 1
ATOM 1807 O O . GLY A 1 242 ? -25.609 7.449 16.375 1 90.56 242 GLY A O 1
ATOM 1808 N N . THR A 1 243 ? -25.25 5.562 15.125 1 89.88 243 THR A N 1
ATOM 1809 C CA . THR A 1 243 ? -24 5.246 15.805 1 89.88 243 THR A CA 1
ATOM 1810 C C . THR A 1 243 ? -22.797 5.629 14.938 1 89.88 243 THR A C 1
ATOM 1812 O O . THR A 1 243 ? -21.656 5.383 15.312 1 89.88 243 THR A O 1
ATOM 1815 N N . LEU A 1 244 ? -23.047 6.281 13.836 1 92.94 244 LEU A N 1
ATOM 1816 C CA . LEU A 1 244 ? -21.953 6.816 13.047 1 92.94 244 LEU A CA 1
ATOM 1817 C C . LEU A 1 244 ? -21.25 7.949 13.789 1 92.94 244 LEU A C 1
ATOM 1819 O O . LEU A 1 244 ? -21.891 8.727 14.5 1 92.94 244 LEU A O 1
ATOM 1823 N N . VAL A 1 245 ? -19.938 8.016 13.648 1 94.38 245 VAL A N 1
ATOM 1824 C CA . VAL A 1 245 ? -19.125 9.07 14.242 1 94.38 245 VAL A CA 1
ATOM 1825 C C . VAL A 1 245 ? -19.312 10.367 13.477 1 94.38 245 VAL A C 1
ATOM 1827 O O . VAL A 1 245 ? -19.344 10.375 12.242 1 94.38 245 VAL A O 1
ATOM 1830 N N . THR A 1 246 ? -19.531 11.461 14.172 1 95.44 246 THR A N 1
ATOM 1831 C CA . THR A 1 246 ? -19.609 12.734 13.469 1 95.44 246 THR A CA 1
ATOM 1832 C C . THR A 1 246 ? -18.219 13.219 13.086 1 95.44 246 THR A C 1
ATOM 1834 O O . THR A 1 246 ? -17.266 13.039 13.852 1 95.44 246 THR A O 1
ATOM 1837 N N . PRO A 1 247 ? -18.094 13.844 11.945 1 97.06 247 PRO A N 1
ATOM 1838 C CA . PRO A 1 247 ? -16.781 14.383 11.57 1 97.06 247 PRO A CA 1
ATOM 1839 C C . PRO A 1 247 ? -16.188 15.297 12.633 1 97.06 247 PRO A C 1
ATOM 1841 O O . PRO A 1 247 ? -14.992 15.234 12.922 1 97.06 247 PRO A O 1
ATOM 1844 N N . ALA A 1 248 ? -17 16.047 13.305 1 97 248 ALA A N 1
ATOM 1845 C CA . ALA A 1 248 ? -16.547 16.984 14.328 1 97 248 ALA A CA 1
ATOM 1846 C C . ALA A 1 248 ? -15.969 16.25 15.539 1 97 248 ALA A C 1
ATOM 1848 O O . ALA A 1 248 ? -14.945 16.656 16.094 1 97 248 ALA A O 1
ATOM 1849 N N . SER A 1 249 ? -16.641 15.156 15.945 1 97.19 249 SER A N 1
ATOM 1850 C CA . SER A 1 249 ? -16.172 14.391 17.094 1 97.19 249 SER A CA 1
ATOM 1851 C C . SER A 1 249 ? -14.812 13.75 16.812 1 97.19 249 SER A C 1
ATOM 1853 O O . SER A 1 249 ? -13.93 13.766 17.672 1 97.19 249 SER A O 1
ATOM 1855 N N . SER A 1 250 ? -14.664 13.242 15.641 1 98.19 250 SER A N 1
ATOM 1856 C CA . SER A 1 250 ? -13.391 12.625 15.281 1 98.19 250 SER A CA 1
ATOM 1857 C C . SER A 1 250 ? -12.297 13.68 15.125 1 98.19 250 SER A C 1
ATOM 1859 O O . SER A 1 250 ? -11.156 13.453 15.539 1 98.19 250 SER A O 1
ATOM 1861 N N . ALA A 1 251 ? -12.609 14.805 14.547 1 98.5 251 ALA A N 1
ATOM 1862 C CA . ALA A 1 251 ? -11.648 15.898 14.406 1 98.5 251 ALA A CA 1
ATOM 1863 C C . ALA A 1 251 ? -11.188 16.391 15.773 1 98.5 251 ALA A C 1
ATOM 1865 O O . ALA A 1 251 ? -10.023 16.75 15.953 1 98.5 251 ALA A O 1
ATOM 1866 N N . SER A 1 252 ? -12.078 16.391 16.75 1 98.06 252 SER A N 1
ATOM 1867 C CA . SER A 1 252 ? -11.742 16.797 18.109 1 98.06 252 SER A CA 1
ATOM 1868 C C . SER A 1 252 ? -10.734 15.852 18.75 1 98.06 252 SER A C 1
ATOM 1870 O O . SER A 1 252 ? -9.797 16.297 19.422 1 98.06 252 SER A O 1
ATOM 1872 N N . LYS A 1 253 ? -10.953 14.617 18.531 1 97.56 253 LYS A N 1
ATOM 1873 C CA . LYS A 1 253 ? -9.977 13.664 19.047 1 97.56 253 LYS A CA 1
ATOM 1874 C C . LYS A 1 253 ? -8.609 13.875 18.406 1 97.56 253 LYS A C 1
ATOM 1876 O O . LYS A 1 253 ? -7.586 13.828 19.094 1 97.56 253 LYS A O 1
ATOM 1881 N N . LEU A 1 254 ? -8.594 14.062 17.109 1 98.25 254 LEU A N 1
ATOM 1882 C CA . LEU A 1 254 ? -7.328 14.336 16.438 1 98.25 254 LEU A CA 1
ATOM 1883 C C . LEU A 1 254 ? -6.648 15.57 17.016 1 98.25 254 LEU A C 1
ATOM 1885 O O . LEU A 1 254 ? -5.438 15.562 17.25 1 98.25 254 LEU A O 1
ATOM 1889 N N . PHE A 1 255 ? -7.41 16.656 17.25 1 98.31 255 PHE A N 1
ATOM 1890 C CA . PHE A 1 255 ? -6.867 17.875 17.859 1 98.31 255 PHE A CA 1
ATOM 1891 C C . PHE A 1 255 ? -6.238 17.562 19.203 1 98.31 255 PHE A C 1
ATOM 1893 O O . PHE A 1 255 ? -5.129 18.031 19.5 1 98.31 255 PHE A O 1
ATOM 1900 N N . GLU A 1 256 ? -6.941 16.781 20 1 96.88 256 GLU A N 1
ATOM 1901 C CA . GLU A 1 256 ? -6.438 16.422 21.328 1 96.88 256 GLU A CA 1
ATOM 1902 C C . GLU A 1 256 ? -5.121 15.648 21.219 1 96.88 256 GLU A C 1
ATOM 1904 O O . GLU A 1 256 ? -4.199 15.883 22.016 1 96.88 256 GLU A O 1
ATOM 1909 N N . LEU A 1 257 ? -5.055 14.742 20.281 1 96.69 257 LEU A N 1
ATOM 1910 C CA . LEU A 1 257 ? -3.824 13.984 20.062 1 96.69 257 LEU A CA 1
ATOM 1911 C C . LEU A 1 257 ? -2.676 14.914 19.688 1 96.69 257 LEU A C 1
ATOM 1913 O O . LEU A 1 257 ? -1.58 14.812 20.234 1 96.69 257 LEU A O 1
ATOM 1917 N N . LEU A 1 258 ? -2.941 15.828 18.781 1 96.81 258 LEU A N 1
ATOM 1918 C CA . LEU A 1 258 ? -1.916 16.734 18.281 1 96.81 258 LEU A CA 1
ATOM 1919 C C . LEU A 1 258 ? -1.476 17.703 19.375 1 96.81 258 LEU A C 1
ATOM 1921 O O . LEU A 1 258 ? -0.3 18.078 19.453 1 96.81 258 LEU A O 1
ATOM 1925 N N . GLU A 1 259 ? -2.385 18.078 20.266 1 93.88 259 GLU A N 1
ATOM 1926 C CA . GLU A 1 259 ? -2.07 18.984 21.359 1 93.88 259 GLU A CA 1
ATOM 1927 C C . GLU A 1 259 ? -1.253 18.266 22.438 1 93.88 259 GLU A C 1
ATOM 1929 O O . GLU A 1 259 ? -0.292 18.828 22.969 1 93.88 259 GLU A O 1
ATOM 1934 N N . SER A 1 260 ? -1.714 17.094 22.719 1 91.88 260 SER A N 1
ATOM 1935 C CA . SER A 1 260 ? -0.986 16.344 23.75 1 91.88 260 SER A CA 1
ATOM 1936 C C . SER A 1 260 ? 0.401 15.945 23.266 1 91.88 260 SER A C 1
ATOM 1938 O O . SER A 1 260 ? 1.339 15.844 24.047 1 91.88 260 SER A O 1
ATOM 1940 N N . ASP A 1 261 ? 0.439 15.672 22 1 91.12 261 ASP A N 1
ATOM 1941 C CA . ASP A 1 261 ? 1.68 15.281 21.344 1 91.12 261 ASP A CA 1
ATOM 1942 C C . ASP A 1 261 ? 2.314 14.078 22.031 1 91.12 261 ASP A C 1
ATOM 1944 O O . ASP A 1 261 ? 3.539 13.977 22.125 1 91.12 261 ASP A O 1
ATOM 1948 N N . ASP A 1 262 ? 1.446 13.227 22.641 1 90.19 262 ASP A N 1
ATOM 1949 C CA . ASP A 1 262 ? 1.909 12.094 23.438 1 90.19 262 ASP A CA 1
ATOM 1950 C C . ASP A 1 262 ? 1.559 10.766 22.75 1 90.19 262 ASP A C 1
ATOM 1952 O O . ASP A 1 2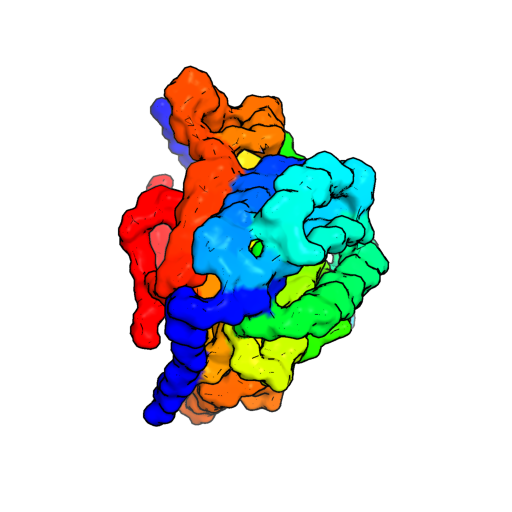62 ? 0.837 9.945 23.312 1 90.19 262 ASP A O 1
ATOM 1956 N N . TYR A 1 263 ? 1.93 10.602 21.469 1 94.75 263 TYR A N 1
ATOM 1957 C CA . TYR A 1 263 ? 1.767 9.375 20.703 1 94.75 263 TYR A CA 1
ATOM 1958 C C . TYR A 1 263 ? 3.053 9.023 19.953 1 94.75 263 TYR A C 1
ATOM 1960 O O . TYR A 1 263 ? 3.814 9.914 19.562 1 94.75 263 TYR A O 1
ATOM 1968 N N . GLU A 1 264 ? 3.287 7.824 19.844 1 95.81 264 GLU A N 1
ATOM 1969 C CA . GLU A 1 264 ? 4.48 7.359 19.141 1 95.81 264 GLU A CA 1
ATOM 1970 C C . GLU A 1 264 ? 4.461 7.793 17.672 1 95.81 264 GLU A C 1
ATOM 1972 O O . GLU A 1 264 ? 3.445 7.648 17 1 95.81 264 GLU A O 1
ATOM 1977 N N . SER A 1 265 ? 5.625 8.391 17.281 1 96.38 265 SER A N 1
ATOM 1978 C CA . SER A 1 265 ? 5.715 8.742 15.859 1 96.38 265 SER A CA 1
ATOM 1979 C C . SER A 1 265 ? 5.559 7.512 14.977 1 96.38 265 SER A C 1
ATOM 1981 O O . SER A 1 265 ? 6.184 6.477 15.219 1 96.38 265 SER A O 1
ATOM 1983 N N . GLY A 1 266 ? 4.664 7.594 13.992 1 96.81 266 GLY A N 1
ATOM 1984 C CA . GLY A 1 266 ? 4.418 6.488 13.078 1 96.81 266 GLY A CA 1
ATOM 1985 C C . GLY A 1 266 ? 3.27 5.598 13.516 1 96.81 266 GLY A C 1
ATOM 1986 O O . GLY A 1 266 ? 2.898 4.664 12.805 1 96.81 266 GLY A O 1
ATOM 1987 N N . ALA A 1 267 ? 2.666 5.91 14.633 1 96.12 267 ALA A N 1
ATOM 1988 C CA . ALA A 1 267 ? 1.583 5.09 15.164 1 96.12 267 ALA A CA 1
ATOM 1989 C C . ALA A 1 267 ? 0.338 5.184 14.289 1 96.12 267 ALA A C 1
ATOM 1991 O O . ALA A 1 267 ? 0.145 6.172 13.578 1 96.12 267 ALA A O 1
ATOM 1992 N N . HIS A 1 268 ? -0.379 4.129 14.281 1 96.44 268 HIS A N 1
ATOM 1993 C CA . HIS A 1 268 ? -1.758 4.113 13.805 1 96.44 268 HIS A CA 1
ATOM 1994 C C . HIS A 1 268 ? -2.742 4.195 14.961 1 96.44 268 HIS A C 1
ATOM 1996 O O . HIS A 1 268 ? -2.791 3.297 15.805 1 96.44 268 HIS A O 1
ATOM 2002 N N . ILE A 1 269 ? -3.51 5.27 15.055 1 97.19 269 ILE A N 1
ATOM 2003 C CA . ILE A 1 269 ? -4.461 5.457 16.141 1 97.19 269 ILE A CA 1
ATOM 2004 C C . ILE A 1 269 ? -5.875 5.566 15.578 1 97.19 269 ILE A C 1
ATOM 2006 O O . ILE A 1 269 ? -6.129 6.363 14.672 1 97.19 269 ILE A O 1
ATOM 2010 N N . ASP A 1 270 ? -6.746 4.742 16.109 1 96.06 270 ASP A N 1
ATOM 2011 C CA . ASP A 1 270 ? -8.148 4.73 15.711 1 96.06 270 ASP A CA 1
ATOM 2012 C C . ASP A 1 270 ? -8.992 5.605 16.641 1 96.06 270 ASP A C 1
ATOM 2014 O O . ASP A 1 270 ? -8.688 5.734 17.828 1 96.06 270 ASP A O 1
ATOM 2018 N N . TYR A 1 271 ? -10.062 6.164 16.062 1 96.75 271 TYR A N 1
ATOM 2019 C CA . TYR A 1 271 ? -10.984 6.996 16.828 1 96.75 271 TYR A CA 1
ATOM 2020 C C . TYR A 1 271 ? -11.422 6.293 18.109 1 96.75 271 TYR A C 1
ATOM 2022 O O . TYR A 1 271 ? -11.539 6.922 19.156 1 96.75 271 TYR A O 1
ATOM 2030 N N . TYR A 1 272 ? -11.508 4.984 18.047 1 94.56 272 TYR A N 1
ATOM 2031 C CA . TYR A 1 272 ? -12.07 4.227 19.156 1 94.56 272 TYR A CA 1
ATOM 2032 C C . TYR A 1 272 ? -10.984 3.809 20.141 1 94.56 272 TYR A C 1
ATOM 2034 O O . TYR A 1 272 ? -11.273 3.285 21.219 1 94.56 272 TYR A O 1
ATOM 2042 N N . ASP A 1 273 ? -9.734 4.051 19.719 1 94.44 273 ASP A N 1
ATOM 2043 C CA . ASP A 1 273 ? -8.648 3.641 20.609 1 94.44 273 ASP A CA 1
ATOM 2044 C C . ASP A 1 273 ? -8.641 4.469 21.891 1 94.44 273 ASP A C 1
ATOM 2046 O O . ASP A 1 273 ? -8.625 5.703 21.828 1 94.44 273 ASP A O 1
ATOM 2050 N N . LYS A 1 274 ? -8.672 3.785 23.047 1 90.44 274 LYS A N 1
ATOM 2051 C CA . LYS A 1 274 ? -8.57 4.461 24.328 1 90.44 274 LYS A CA 1
ATOM 2052 C C . LYS A 1 274 ? -7.121 4.5 24.812 1 90.44 274 LYS A C 1
ATOM 2054 O O . LYS A 1 274 ? -6.758 5.355 25.625 1 90.44 274 LYS A O 1
ATOM 2059 N N . GLU A 1 275 ? -6.387 3.564 24.312 1 87.81 275 GLU A N 1
ATOM 2060 C CA . GLU A 1 275 ? -4.953 3.496 24.594 1 87.81 275 GLU A CA 1
ATOM 2061 C C . GLU A 1 275 ? -4.152 3.334 23.297 1 87.81 275 GLU A C 1
ATOM 2063 O O . GLU A 1 275 ? -4.613 2.697 22.359 1 87.81 275 GLU A O 1
ATOM 2068 N N . TYR A 1 276 ? -3.096 3.988 23.297 1 85.56 276 TYR A N 1
ATOM 2069 C CA . TYR A 1 276 ? -2.18 3.893 22.156 1 85.56 276 TYR A CA 1
ATOM 2070 C C . TYR A 1 276 ? -0.739 4.113 22.609 1 85.56 276 TYR A C 1
ATOM 2072 O O . TYR A 1 276 ? -0.492 4.633 23.703 1 85.56 276 TYR A O 1
ATOM 2080 N N . PRO A 1 277 ? 0.091 3.539 21.75 1 83.56 277 PRO A N 1
ATOM 2081 C CA . PRO A 1 277 ? 1.495 3.691 22.141 1 83.56 277 PRO A CA 1
ATOM 2082 C C . PRO A 1 277 ? 1.908 5.152 22.297 1 83.56 277 PRO A C 1
ATOM 2084 O O . PRO A 1 277 ? 1.551 5.992 21.469 1 83.56 277 PRO A O 1
ATOM 2087 N N . LYS A 1 278 ? 2.615 5.363 23.375 1 85.88 278 LYS A N 1
ATOM 2088 C CA . LYS A 1 278 ? 3.064 6.719 23.688 1 85.88 278 LYS A CA 1
ATOM 2089 C C . LYS A 1 278 ? 4.523 6.918 23.281 1 85.88 278 LYS A C 1
ATOM 2091 O O . LYS A 1 278 ? 5.254 5.949 23.078 1 85.88 278 LYS A O 1
ATOM 2096 N N . ARG A 1 279 ? 4.84 8.172 23.062 1 80.06 279 ARG A N 1
ATOM 2097 C CA . ARG A 1 279 ? 6.207 8.531 22.703 1 80.06 279 ARG A CA 1
ATOM 2098 C C . ARG A 1 279 ? 7.16 8.289 23.875 1 80.06 279 ARG A C 1
ATOM 2100 O O . ARG A 1 279 ? 6.828 8.586 25.016 1 80.06 279 ARG A O 1
ATOM 2107 N N . THR A 1 280 ? 8.188 7.41 23.719 1 63.97 280 THR A N 1
ATOM 2108 C CA . THR A 1 280 ? 9.172 7.199 24.766 1 63.97 280 THR A CA 1
ATOM 2109 C C . THR A 1 280 ? 10.227 8.297 24.766 1 63.97 280 THR A C 1
ATOM 2111 O O . THR A 1 280 ? 10.555 8.836 23.703 1 63.97 280 THR A O 1
ATOM 2114 N N . MET B 1 1 ? -25.844 -18.016 8.703 1 21.8 1 MET B N 1
ATOM 2115 C CA . MET B 1 1 ? -25.141 -19.297 8.609 1 21.8 1 MET B CA 1
ATOM 2116 C C . MET B 1 1 ? -24.281 -19.344 7.348 1 21.8 1 MET B C 1
ATOM 2118 O O . MET B 1 1 ? -24.797 -19.469 6.238 1 21.8 1 MET B O 1
ATOM 2122 N N . MET B 1 2 ? -23.109 -18.672 7.234 1 32.34 2 MET B N 1
ATOM 2123 C CA . MET B 1 2 ? -22.219 -18.5 6.09 1 32.34 2 MET B CA 1
ATOM 2124 C C . MET B 1 2 ? -21.75 -19.844 5.551 1 32.34 2 MET B C 1
ATOM 2126 O O . MET B 1 2 ? -21.141 -20.641 6.281 1 32.34 2 MET B O 1
ATOM 2130 N N . THR B 1 3 ? -22.469 -20.422 4.699 1 32.72 3 THR B N 1
ATOM 2131 C CA . THR B 1 3 ? -22.172 -21.719 4.086 1 32.72 3 THR B CA 1
ATOM 2132 C C . THR B 1 3 ? -20.719 -21.766 3.611 1 32.72 3 THR B C 1
ATOM 2134 O O . THR B 1 3 ? -20.281 -20.891 2.855 1 32.72 3 THR B O 1
ATOM 2137 N N . HIS B 1 4 ? -19.828 -22.266 4.461 1 38.28 4 HIS B N 1
ATOM 2138 C CA . HIS B 1 4 ? -18.453 -22.625 4.152 1 38.28 4 HIS B CA 1
ATOM 2139 C C . HIS B 1 4 ? -18.359 -23.422 2.863 1 38.28 4 HIS B C 1
ATOM 2141 O O . HIS B 1 4 ? -18.688 -24.609 2.848 1 38.28 4 HIS B O 1
ATOM 2147 N N . GLN B 1 5 ? -18.797 -22.906 1.822 1 41.19 5 GLN B N 1
ATOM 2148 C CA . GLN B 1 5 ? -18.609 -23.734 0.644 1 41.19 5 GLN B CA 1
ATOM 2149 C C . GLN B 1 5 ? -17.188 -24.297 0.584 1 41.19 5 GLN B C 1
ATOM 2151 O O . GLN B 1 5 ? -16.219 -23.531 0.667 1 41.19 5 GLN B O 1
ATOM 2156 N N . SER B 1 6 ? -17.016 -25.578 0.812 1 44.28 6 SER B N 1
ATOM 2157 C CA . SER B 1 6 ? -15.812 -26.406 0.845 1 44.28 6 SER B CA 1
ATOM 2158 C C . SER B 1 6 ? -15 -26.266 -0.438 1 44.28 6 SER B C 1
ATOM 2160 O O . SER B 1 6 ? -15.562 -26.109 -1.523 1 44.28 6 SER B O 1
ATOM 2162 N N . ILE B 1 7 ? -13.875 -25.734 -0.395 1 51.09 7 ILE B N 1
ATOM 2163 C CA . ILE B 1 7 ? -12.898 -25.703 -1.472 1 51.09 7 ILE B CA 1
ATOM 2164 C C . ILE B 1 7 ? -12.82 -27.078 -2.129 1 51.09 7 ILE B C 1
ATOM 2166 O O . ILE B 1 7 ? -12.773 -28.109 -1.441 1 51.09 7 ILE B O 1
ATOM 2170 N N . PRO B 1 8 ? -13.258 -27.188 -3.434 1 52.88 8 PRO B N 1
ATOM 2171 C CA . PRO B 1 8 ? -13.094 -28.5 -4.051 1 52.88 8 PRO B CA 1
ATOM 2172 C C . PRO B 1 8 ? -11.742 -29.141 -3.73 1 52.88 8 PRO B C 1
ATOM 2174 O O . PRO B 1 8 ? -10.719 -28.453 -3.725 1 52.88 8 PRO B O 1
ATOM 2177 N N . PRO B 1 9 ? -11.789 -30.375 -3.201 1 50.84 9 PRO B N 1
ATOM 2178 C CA . PRO B 1 9 ? -10.531 -31.047 -2.85 1 50.84 9 PRO B CA 1
ATOM 2179 C C . PRO B 1 9 ? -9.609 -31.234 -4.051 1 50.84 9 PRO B C 1
ATOM 2181 O O . PRO B 1 9 ? -10.078 -31.234 -5.195 1 50.84 9 PRO B O 1
ATOM 2184 N N . ILE B 1 10 ? -8.227 -31.016 -3.926 1 52.56 10 ILE B N 1
ATOM 2185 C CA . ILE B 1 10 ? -7.262 -31.438 -4.941 1 52.56 10 ILE B CA 1
ATOM 2186 C C . ILE B 1 10 ? -7.562 -32.875 -5.387 1 52.56 10 ILE B C 1
ATOM 2188 O O . ILE B 1 10 ? -7.836 -33.719 -4.555 1 52.56 10 ILE B O 1
ATOM 2192 N N . PRO B 1 11 ? -7.871 -33.062 -6.641 1 50.97 11 PRO B N 1
ATOM 2193 C CA . PRO B 1 11 ? -8.07 -34.438 -7.043 1 50.97 11 PRO B CA 1
ATOM 2194 C C . PRO B 1 11 ? -7.066 -35.406 -6.398 1 50.97 11 PRO B C 1
ATOM 2196 O O . PRO B 1 11 ? -5.969 -34.969 -6.02 1 50.97 11 PRO B O 1
ATOM 2199 N N . ASN B 1 12 ? -7.418 -36.656 -6.137 1 50.75 12 ASN B N 1
ATOM 2200 C CA . ASN B 1 12 ? -6.668 -37.75 -5.52 1 50.75 12 ASN B CA 1
ATOM 2201 C C . ASN B 1 12 ? -5.254 -37.844 -6.078 1 50.75 12 ASN B C 1
ATOM 2203 O O . ASN B 1 12 ? -5.051 -37.75 -7.293 1 50.75 12 ASN B O 1
ATOM 2207 N N . LYS B 1 13 ? -4.113 -37.625 -5.227 1 55.53 13 LYS B N 1
ATOM 2208 C CA . LYS B 1 13 ? -2.672 -37.656 -5.461 1 55.53 13 LYS B CA 1
ATOM 2209 C C . LYS B 1 13 ? -2.311 -38.656 -6.551 1 55.53 13 LYS B C 1
ATOM 2211 O O . LYS B 1 13 ? -1.274 -38.531 -7.207 1 55.53 13 LYS B O 1
ATOM 2216 N N . ALA B 1 14 ? -3.146 -39.656 -6.773 1 61.12 14 ALA B N 1
ATOM 2217 C CA . ALA B 1 14 ? -2.725 -40.75 -7.605 1 61.12 14 ALA B CA 1
ATOM 2218 C C . ALA B 1 14 ? -2.963 -40.469 -9.086 1 61.12 14 ALA B C 1
ATOM 2220 O O . ALA B 1 14 ? -2.285 -41.031 -9.953 1 61.12 14 ALA B O 1
ATOM 2221 N N . ALA B 1 15 ? -3.861 -39.406 -9.391 1 77.81 15 ALA B N 1
ATOM 2222 C CA . ALA B 1 15 ? -4.148 -39.156 -10.812 1 77.81 15 ALA B CA 1
ATOM 2223 C C . ALA B 1 15 ? -3.242 -38.094 -11.391 1 77.81 15 ALA B C 1
ATOM 2225 O O . ALA B 1 15 ? -2.898 -37.125 -10.703 1 77.81 15 ALA B O 1
ATOM 2226 N N . VAL B 1 16 ? -2.729 -38.344 -12.578 1 87 16 VAL B N 1
ATOM 2227 C CA . VAL B 1 16 ? -1.878 -37.406 -13.289 1 87 16 VAL B CA 1
ATOM 2228 C C . VAL B 1 16 ? -2.662 -36.125 -13.594 1 87 16 VAL B C 1
ATOM 2230 O O . VAL B 1 16 ? -3.738 -36.188 -14.195 1 87 16 VAL B O 1
ATOM 2233 N N . MET B 1 17 ? -2.158 -35.031 -13.07 1 92.25 17 MET B N 1
ATOM 2234 C CA . MET B 1 17 ? -2.789 -33.719 -13.312 1 92.25 17 MET B CA 1
ATOM 2235 C C . MET B 1 17 ? -1.983 -32.906 -14.312 1 92.25 17 MET B C 1
ATOM 2237 O O . MET B 1 17 ? -0.789 -33.156 -14.5 1 92.25 17 MET B O 1
ATOM 2241 N N . LYS B 1 18 ? -2.738 -32 -14.992 1 95.31 18 LYS B N 1
ATOM 2242 C CA . LYS B 1 18 ? -2.084 -30.953 -15.758 1 95.31 18 LYS B CA 1
ATOM 2243 C C . LYS B 1 18 ? -1.94 -29.672 -14.93 1 95.31 18 LYS B C 1
ATOM 2245 O O . LYS B 1 18 ? -2.938 -29.047 -14.562 1 95.31 18 LYS B O 1
ATOM 2250 N N . VAL B 1 19 ? -0.725 -29.344 -14.664 1 96.62 19 VAL B N 1
ATOM 2251 C CA . VAL B 1 19 ? -0.438 -28.172 -13.844 1 96.62 19 VAL B CA 1
ATOM 2252 C C . VAL B 1 19 ? 0.126 -27.047 -14.719 1 96.62 19 VAL B C 1
ATOM 2254 O O . VAL B 1 19 ? 1.027 -27.281 -15.523 1 96.62 19 VAL B O 1
ATOM 2257 N N . CYS B 1 20 ? -0.447 -25.859 -14.617 1 98.06 20 CYS B N 1
ATOM 2258 C CA . CYS B 1 20 ? 0.094 -24.672 -15.281 1 98.06 20 CYS B CA 1
ATOM 2259 C C . CYS B 1 20 ? 0.722 -23.719 -14.273 1 98.06 20 CYS B C 1
ATOM 2261 O O . CYS B 1 20 ? 0.063 -23.281 -13.328 1 98.06 20 CYS B O 1
ATOM 2263 N N . VAL B 1 21 ? 2.012 -23.391 -14.477 1 98.75 21 VAL B N 1
ATOM 2264 C CA . VAL B 1 21 ? 2.758 -22.5 -13.602 1 98.75 21 VAL B CA 1
ATOM 2265 C C . VAL B 1 21 ? 3.045 -21.188 -14.336 1 98.75 21 VAL B C 1
ATOM 2267 O O . VAL B 1 21 ? 3.689 -21.188 -15.383 1 98.75 21 VAL B O 1
ATOM 2270 N N . VAL B 1 22 ? 2.52 -20.109 -13.805 1 98.81 22 VAL B N 1
ATOM 2271 C CA . VAL B 1 22 ? 2.775 -18.766 -14.312 1 98.81 22 VAL B CA 1
ATOM 2272 C C . VAL B 1 22 ? 3.658 -18 -13.328 1 98.81 22 VAL B C 1
ATOM 2274 O O . VAL B 1 22 ? 3.328 -17.875 -12.148 1 98.81 22 VAL B O 1
ATOM 2277 N N . VAL B 1 23 ? 4.812 -17.5 -13.773 1 98.88 23 VAL B N 1
ATOM 2278 C CA . VAL B 1 23 ? 5.715 -16.75 -12.906 1 98.88 23 VAL B CA 1
ATOM 2279 C C . VAL B 1 23 ? 6.105 -15.438 -13.578 1 98.88 23 VAL B C 1
ATOM 2281 O O . VAL B 1 23 ? 6.684 -15.438 -14.672 1 98.88 23 VAL B O 1
ATOM 2284 N N . THR B 1 24 ? 5.785 -14.32 -12.969 1 98.56 24 THR B N 1
ATOM 2285 C CA . THR B 1 24 ? 6.289 -13.031 -13.438 1 98.56 24 THR B CA 1
ATOM 2286 C C . THR B 1 24 ? 7.652 -12.727 -12.82 1 98.56 24 THR B C 1
ATOM 2288 O O . THR B 1 24 ? 7.918 -13.094 -11.68 1 98.56 24 THR B O 1
ATOM 2291 N N . GLY B 1 25 ? 8.469 -11.977 -13.609 1 97.44 25 GLY B N 1
ATOM 2292 C CA . GLY B 1 25 ? 9.82 -11.727 -13.133 1 97.44 25 GLY B CA 1
ATOM 2293 C C . GLY B 1 25 ? 10.633 -12.992 -12.961 1 97.44 25 GLY B C 1
ATOM 2294 O O . GLY B 1 25 ? 11.242 -13.219 -11.914 1 97.44 25 GLY B O 1
ATOM 2295 N N . ALA B 1 26 ? 10.703 -13.805 -14.023 1 98.06 26 ALA B N 1
ATOM 2296 C CA . ALA B 1 26 ? 11.227 -15.164 -13.891 1 98.06 26 ALA B CA 1
ATOM 2297 C C . ALA B 1 26 ? 12.656 -15.266 -14.414 1 98.06 26 ALA B C 1
ATOM 2299 O O . ALA B 1 26 ? 13.258 -16.344 -14.406 1 98.06 26 ALA B O 1
ATOM 2300 N N . SER B 1 27 ? 13.273 -14.172 -14.844 1 96.56 27 SER B N 1
ATOM 2301 C CA . SER B 1 27 ? 14.531 -14.242 -15.578 1 96.56 27 SER B CA 1
ATOM 2302 C C . SER B 1 27 ? 15.703 -14.469 -14.641 1 96.56 27 SER B C 1
ATOM 2304 O O . SER B 1 27 ? 16.781 -14.906 -15.078 1 96.56 27 SER B O 1
ATOM 2306 N N . ARG B 1 28 ? 15.609 -14.078 -13.383 1 94 28 ARG B N 1
ATOM 2307 C CA . ARG B 1 28 ? 16.703 -14.211 -12.422 1 94 28 ARG B CA 1
ATOM 2308 C C . ARG B 1 28 ? 16.188 -14.266 -10.992 1 94 28 ARG B C 1
ATOM 2310 O O . ARG B 1 28 ? 14.977 -14.203 -10.766 1 94 28 ARG B O 1
ATOM 2317 N N . GLY B 1 29 ? 17.094 -14.539 -10.125 1 94.75 29 GLY B N 1
ATOM 2318 C CA . GLY B 1 29 ? 16.781 -14.438 -8.703 1 94.75 29 GLY B CA 1
ATOM 2319 C C . GLY B 1 29 ? 15.719 -15.43 -8.258 1 94.75 29 GLY B C 1
ATOM 2320 O O . GLY B 1 29 ? 15.766 -16.609 -8.633 1 94.75 29 GLY B O 1
ATOM 2321 N N . PHE B 1 30 ? 14.852 -14.922 -7.406 1 97.12 30 PHE B N 1
ATOM 2322 C CA . PHE B 1 30 ? 13.859 -15.781 -6.781 1 97.12 30 PHE B CA 1
ATOM 2323 C C . PHE B 1 30 ? 12.859 -16.297 -7.816 1 97.12 30 PHE B C 1
ATOM 2325 O O . PHE B 1 30 ? 12.438 -17.453 -7.762 1 97.12 30 PHE B O 1
ATOM 2332 N N . GLY B 1 31 ? 12.453 -15.453 -8.805 1 98 31 GLY B N 1
ATOM 2333 C CA . GLY B 1 31 ? 11.523 -15.875 -9.836 1 98 31 GLY B CA 1
ATOM 2334 C C . GLY B 1 31 ? 12.016 -17.062 -10.641 1 98 31 GLY B C 1
ATOM 2335 O O . GLY B 1 31 ? 11.25 -17.984 -10.938 1 98 31 GLY B O 1
ATOM 2336 N N . ARG B 1 32 ? 13.266 -16.984 -10.953 1 97.56 32 ARG B N 1
ATOM 2337 C CA . ARG B 1 32 ? 13.867 -18.109 -11.664 1 97.56 32 ARG B CA 1
ATOM 2338 C C . ARG B 1 32 ? 13.836 -19.375 -10.812 1 97.56 32 ARG B C 1
ATOM 2340 O O . ARG B 1 32 ? 13.438 -20.453 -11.289 1 97.56 32 ARG B O 1
ATOM 2347 N N . ALA B 1 33 ? 14.234 -19.25 -9.562 1 98 33 ALA B N 1
ATOM 2348 C CA . ALA B 1 33 ? 14.266 -20.391 -8.648 1 98 33 ALA B CA 1
ATOM 2349 C C . ALA B 1 33 ? 12.867 -20.969 -8.461 1 98 33 ALA B C 1
ATOM 2351 O O . ALA B 1 33 ? 12.711 -22.203 -8.398 1 98 33 ALA B O 1
ATOM 2352 N N . VAL B 1 34 ? 11.875 -20.141 -8.391 1 98.69 34 VAL B N 1
ATOM 2353 C CA . VAL B 1 34 ? 10.492 -20.578 -8.227 1 98.69 34 VAL B CA 1
ATOM 2354 C C . VAL B 1 34 ? 10.047 -21.359 -9.453 1 98.69 34 VAL B C 1
ATOM 2356 O O . VAL B 1 34 ? 9.508 -22.469 -9.336 1 98.69 34 VAL B O 1
ATOM 2359 N N . ALA B 1 35 ? 10.273 -20.797 -10.625 1 98.69 35 ALA B N 1
ATOM 2360 C CA . ALA B 1 35 ? 9.883 -21.469 -11.859 1 98.69 35 ALA B CA 1
ATOM 2361 C C . ALA B 1 35 ? 10.516 -22.859 -11.945 1 98.69 35 ALA B C 1
ATOM 2363 O O . ALA B 1 35 ? 9.82 -23.859 -12.203 1 98.69 35 ALA B O 1
ATOM 2364 N N . GLU B 1 36 ? 11.789 -22.938 -11.641 1 98.38 36 GLU B N 1
ATOM 2365 C CA . GLU B 1 36 ? 12.523 -24.188 -11.719 1 98.38 36 GLU B CA 1
ATOM 2366 C C . GLU B 1 36 ? 12.016 -25.188 -10.68 1 98.38 36 GLU B C 1
ATOM 2368 O O . GLU B 1 36 ? 11.711 -26.344 -11.016 1 98.38 36 GLU B O 1
ATOM 2373 N N . THR B 1 37 ? 11.891 -24.766 -9.438 1 98.56 37 THR B N 1
ATOM 2374 C CA . THR B 1 37 ? 11.531 -25.641 -8.336 1 98.56 37 THR B CA 1
ATOM 2375 C C . THR B 1 37 ? 10.109 -26.172 -8.5 1 98.56 37 THR B C 1
ATOM 2377 O O . THR B 1 37 ? 9.859 -27.359 -8.312 1 98.56 37 THR B O 1
ATOM 2380 N N . LEU B 1 38 ? 9.148 -25.344 -8.891 1 98.69 38 LEU B N 1
ATOM 2381 C CA . LEU B 1 38 ? 7.758 -25.75 -9.039 1 98.69 38 LEU B CA 1
ATOM 2382 C C . LEU B 1 38 ? 7.602 -26.734 -10.195 1 98.69 38 LEU B C 1
ATOM 2384 O O . LEU B 1 38 ? 6.957 -27.781 -10.055 1 98.69 38 LEU B O 1
ATOM 2388 N N . CYS B 1 39 ? 8.211 -26.422 -11.352 1 98.56 39 CYS B N 1
ATOM 2389 C CA . CYS B 1 39 ? 8.094 -27.281 -12.516 1 98.56 39 CYS B CA 1
ATOM 2390 C C . CYS B 1 39 ? 8.742 -28.641 -12.25 1 98.56 39 CYS B C 1
ATOM 2392 O O . CYS B 1 39 ? 8.148 -29.688 -12.547 1 98.56 39 CYS B O 1
ATOM 2394 N N . GLU B 1 40 ? 9.906 -28.594 -11.641 1 98.25 40 GLU B N 1
ATOM 2395 C CA . GLU B 1 40 ? 10.586 -29.844 -11.312 1 98.25 40 GLU B CA 1
ATOM 2396 C C . GLU B 1 40 ? 9.797 -30.656 -10.297 1 98.25 40 GLU B C 1
ATOM 2398 O O . GLU B 1 40 ? 9.648 -31.875 -10.445 1 98.25 40 GLU B O 1
ATOM 2403 N N . GLY B 1 41 ? 9.32 -30.016 -9.281 1 97.75 41 GLY B N 1
ATOM 2404 C CA . GLY B 1 41 ? 8.57 -30.688 -8.227 1 97.75 41 GLY B CA 1
ATOM 2405 C C . GLY B 1 41 ? 7.348 -31.422 -8.742 1 97.75 41 GLY B C 1
ATOM 2406 O O . GLY B 1 41 ? 7.16 -32.594 -8.461 1 97.75 41 GLY B O 1
ATOM 2407 N N . TRP B 1 42 ? 6.57 -30.828 -9.531 1 97.5 42 TRP B N 1
ATOM 2408 C CA . TRP B 1 42 ? 5.328 -31.438 -9.992 1 97.5 42 TRP B CA 1
ATOM 2409 C C . TRP B 1 42 ? 5.598 -32.469 -11.094 1 97.5 42 TRP B C 1
ATOM 2411 O O . TRP B 1 42 ? 4.902 -33.469 -11.195 1 97.5 42 TRP B O 1
ATOM 2421 N N . HIS B 1 43 ? 6.625 -32.156 -11.867 1 97.25 43 HIS B N 1
ATOM 2422 C CA . HIS B 1 43 ? 7.031 -33.188 -12.828 1 97.25 43 HIS B CA 1
ATOM 2423 C C . HIS B 1 43 ? 7.457 -34.469 -12.125 1 97.25 43 HIS B C 1
ATOM 2425 O O . HIS B 1 43 ? 7.039 -35.562 -12.516 1 97.25 43 HIS B O 1
ATOM 2431 N N . THR B 1 44 ? 8.266 -34.281 -11.07 1 96.5 44 THR B N 1
ATOM 2432 C CA . THR B 1 44 ? 8.766 -35.406 -10.312 1 96.5 44 THR B CA 1
ATOM 2433 C C . THR B 1 44 ? 7.617 -36.156 -9.625 1 96.5 44 THR B C 1
ATOM 2435 O O . THR B 1 44 ? 7.66 -37.375 -9.469 1 96.5 44 THR B O 1
ATOM 2438 N N . ALA B 1 45 ? 6.574 -35.469 -9.344 1 95.19 45 ALA B N 1
ATOM 2439 C CA . ALA B 1 45 ? 5.395 -36.062 -8.719 1 95.19 45 ALA B CA 1
ATOM 2440 C C . ALA B 1 45 ? 4.523 -36.781 -9.75 1 95.19 45 ALA B C 1
ATOM 2442 O O . ALA B 1 45 ? 3.463 -37.312 -9.414 1 95.19 45 ALA B O 1
ATOM 2443 N N . GLY B 1 46 ? 4.871 -36.688 -11.055 1 95.19 46 GLY B N 1
ATOM 2444 C CA . GLY B 1 46 ? 4.219 -37.438 -12.109 1 95.19 46 GLY B CA 1
ATOM 2445 C C . GLY B 1 46 ? 3.189 -36.625 -12.883 1 95.19 46 GLY B C 1
ATOM 2446 O O . GLY B 1 46 ? 2.4 -37.188 -13.641 1 95.19 46 GLY B O 1
ATOM 2447 N N . HIS B 1 47 ? 3.186 -35.344 -12.656 1 96.19 47 HIS B N 1
ATOM 2448 C CA . HIS B 1 47 ? 2.193 -34.5 -13.305 1 96.19 47 HIS B CA 1
ATOM 2449 C C . HIS B 1 47 ? 2.73 -33.906 -14.617 1 96.19 47 HIS B C 1
ATOM 2451 O O . HIS B 1 47 ? 3.943 -33.875 -14.828 1 96.19 47 HIS B O 1
ATOM 2457 N N . ALA B 1 48 ? 1.838 -33.594 -15.516 1 97.31 48 ALA B N 1
ATOM 2458 C CA . ALA B 1 48 ? 2.195 -32.781 -16.672 1 97.31 48 ALA B CA 1
ATOM 2459 C C . ALA B 1 48 ? 2.248 -31.297 -16.297 1 97.31 48 ALA B C 1
ATOM 2461 O O . ALA B 1 48 ? 1.348 -30.797 -15.633 1 97.31 48 ALA B O 1
ATOM 2462 N N . VAL B 1 49 ? 3.355 -30.641 -16.719 1 98.19 49 VAL B N 1
ATOM 2463 C CA . VAL B 1 49 ? 3.549 -29.266 -16.266 1 98.19 49 VAL B CA 1
ATOM 2464 C C . VAL B 1 49 ? 3.73 -28.344 -17.484 1 98.19 49 VAL B C 1
ATOM 2466 O O . VAL B 1 49 ? 4.543 -28.625 -18.359 1 98.19 49 VAL B O 1
ATOM 2469 N N . ASP B 1 50 ? 2.91 -27.312 -17.594 1 98.62 50 ASP B N 1
ATOM 2470 C CA . ASP B 1 50 ? 3.143 -26.172 -18.469 1 98.62 50 ASP B CA 1
ATOM 2471 C C . ASP B 1 50 ? 3.676 -24.984 -17.688 1 98.62 50 ASP B C 1
ATOM 2473 O O . ASP B 1 50 ? 3.234 -24.719 -16.562 1 98.62 50 ASP B O 1
ATOM 2477 N N . ALA B 1 51 ? 4.645 -24.312 -18.297 1 98.81 51 ALA B N 1
ATOM 2478 C CA . ALA B 1 51 ? 5.211 -23.141 -17.641 1 98.81 51 ALA B CA 1
ATOM 2479 C C . ALA B 1 51 ? 5.078 -21.906 -18.531 1 98.81 51 ALA B C 1
ATOM 2481 O O . ALA B 1 51 ? 5.391 -21.953 -19.734 1 98.81 51 ALA B O 1
ATOM 2482 N N . ILE B 1 52 ? 4.543 -20.828 -18 1 98.75 52 ILE B N 1
ATOM 2483 C CA . ILE B 1 52 ? 4.512 -19.516 -18.641 1 98.75 52 ILE B CA 1
ATOM 2484 C C . ILE B 1 52 ? 5.316 -18.531 -17.812 1 98.75 52 ILE B C 1
ATOM 2486 O O . ILE B 1 52 ? 4.934 -18.188 -16.688 1 98.75 52 ILE B O 1
ATOM 2490 N N . ILE B 1 53 ? 6.465 -18.062 -18.344 1 98.75 53 ILE B N 1
ATOM 2491 C CA . ILE B 1 53 ? 7.387 -17.219 -17.609 1 98.75 53 ILE B CA 1
ATOM 2492 C C . ILE B 1 53 ? 7.504 -15.859 -18.297 1 98.75 53 ILE B C 1
ATOM 2494 O O . ILE B 1 53 ? 7.473 -15.781 -19.516 1 98.75 53 ILE B O 1
ATOM 2498 N N . THR B 1 54 ? 7.539 -14.781 -17.469 1 98.25 54 THR B N 1
ATOM 2499 C CA . THR B 1 54 ? 7.652 -13.445 -18.047 1 98.25 54 THR B CA 1
ATOM 2500 C C . THR B 1 54 ? 8.797 -12.672 -17.391 1 98.25 54 THR B C 1
ATOM 2502 O O . THR B 1 54 ? 9.211 -12.984 -16.281 1 98.25 54 THR B O 1
ATOM 2505 N N . ALA B 1 55 ? 9.367 -11.758 -18.125 1 97.25 55 ALA B N 1
ATOM 2506 C CA . ALA B 1 55 ? 10.328 -10.75 -17.703 1 97.25 55 ALA B CA 1
ATOM 2507 C C . ALA B 1 55 ? 10.289 -9.531 -18.625 1 97.25 55 ALA B C 1
ATOM 2509 O O . ALA B 1 55 ? 9.398 -9.414 -19.469 1 97.25 55 ALA B O 1
ATOM 2510 N N . ARG B 1 56 ? 11.211 -8.609 -18.422 1 92 56 ARG B N 1
ATOM 2511 C CA . ARG B 1 56 ? 11.219 -7.387 -19.219 1 92 56 ARG B CA 1
ATOM 2512 C C . ARG B 1 56 ? 11.453 -7.695 -20.703 1 92 56 ARG B C 1
ATOM 2514 O O . ARG B 1 56 ? 10.867 -7.055 -21.578 1 92 56 ARG B O 1
ATOM 2521 N N . SER B 1 57 ? 12.344 -8.688 -20.891 1 88.5 57 SER B N 1
ATOM 2522 C CA . SER B 1 57 ? 12.617 -9.109 -22.25 1 88.5 57 SER B CA 1
ATOM 2523 C C . SER B 1 57 ? 12.664 -10.625 -22.375 1 88.5 57 SER B C 1
ATOM 2525 O O . SER B 1 57 ? 13.055 -11.32 -21.422 1 88.5 57 SER B O 1
ATOM 2527 N N . THR B 1 58 ? 12.305 -11.016 -23.609 1 90.5 58 THR B N 1
ATOM 2528 C CA . THR B 1 58 ? 12.344 -12.453 -23.859 1 90.5 58 THR B CA 1
ATOM 2529 C C . THR B 1 58 ? 13.789 -12.961 -23.875 1 90.5 58 THR B C 1
ATOM 2531 O O . THR B 1 58 ? 14.047 -14.102 -23.5 1 90.5 58 THR B O 1
ATOM 2534 N N . ALA B 1 59 ? 14.664 -12.188 -24.203 1 91.31 59 ALA B N 1
ATOM 2535 C CA . ALA B 1 59 ? 16.078 -12.578 -24.25 1 91.31 59 ALA B CA 1
ATOM 2536 C C . ALA B 1 59 ? 16.578 -13 -22.875 1 91.31 59 ALA B C 1
ATOM 2538 O O . ALA B 1 59 ? 17.344 -13.953 -22.75 1 91.31 59 ALA B O 1
ATOM 2539 N N . SER B 1 60 ? 16.109 -12.406 -21.859 1 89.69 60 SER B N 1
ATOM 2540 C CA . SER B 1 60 ? 16.547 -12.688 -20.5 1 89.69 60 SER B CA 1
ATOM 2541 C C . SER B 1 60 ? 15.93 -13.984 -19.984 1 89.69 60 SER B C 1
ATOM 2543 O O . SER B 1 60 ? 16.359 -14.516 -18.953 1 89.69 60 SER B O 1
ATOM 2545 N N . LEU B 1 61 ? 14.984 -14.508 -20.75 1 96.5 61 LEU B N 1
ATOM 2546 C CA . LEU B 1 61 ? 14.25 -15.688 -20.297 1 96.5 61 LEU B CA 1
ATOM 2547 C C . LEU B 1 61 ? 14.773 -16.953 -20.984 1 96.5 61 LEU B C 1
ATOM 2549 O O . LEU B 1 61 ? 14.422 -18.062 -20.594 1 96.5 61 LEU B O 1
ATOM 2553 N N . LYS B 1 62 ? 15.602 -16.812 -21.984 1 95.38 62 LYS B N 1
ATOM 2554 C CA . LYS B 1 62 ? 16.016 -17.922 -22.828 1 95.38 62 LYS B CA 1
ATOM 2555 C C . LYS B 1 62 ? 16.672 -19.031 -22.016 1 95.38 62 LYS B C 1
ATOM 2557 O O . LYS B 1 62 ? 16.344 -20.203 -22.172 1 95.38 62 LYS B O 1
ATOM 2562 N N . SER B 1 63 ? 17.547 -18.641 -21.156 1 95.56 63 SER B N 1
ATOM 2563 C CA . SER B 1 63 ? 18.25 -19.625 -20.344 1 95.56 63 SER B CA 1
ATOM 2564 C C . SER B 1 63 ? 17.281 -20.375 -19.422 1 95.56 63 SER B C 1
ATOM 2566 O O . SER B 1 63 ? 17.406 -21.578 -19.234 1 95.56 63 SER B O 1
ATOM 2568 N N . VAL B 1 64 ? 16.344 -19.656 -18.875 1 97.19 64 VAL B N 1
ATOM 2569 C CA . VAL B 1 64 ? 15.359 -20.266 -17.984 1 97.19 64 VAL B CA 1
ATOM 2570 C C . VAL B 1 64 ? 14.461 -21.203 -18.781 1 97.19 64 VAL B C 1
ATOM 2572 O O . VAL B 1 64 ? 14.148 -22.312 -18.328 1 97.19 64 VAL B O 1
ATOM 2575 N N . GLN B 1 65 ? 14.055 -20.75 -19.922 1 97.19 65 GLN B N 1
ATOM 2576 C CA . GLN B 1 65 ? 13.219 -21.578 -20.781 1 97.19 65 GLN B CA 1
ATOM 2577 C C . GLN B 1 65 ? 13.883 -22.922 -21.078 1 97.19 65 GLN B C 1
ATOM 2579 O O . GLN B 1 65 ? 13.242 -23.969 -21.016 1 97.19 65 GLN B O 1
ATOM 2584 N N . GLU B 1 66 ? 15.141 -22.891 -21.406 1 97.12 66 GLU B N 1
ATOM 2585 C CA . GLU B 1 66 ? 15.891 -24.109 -21.719 1 97.12 66 GLU B CA 1
ATOM 2586 C C . GLU B 1 66 ? 15.992 -25.016 -20.5 1 97.12 66 GLU B C 1
ATOM 2588 O O . GLU B 1 66 ? 15.875 -26.25 -20.625 1 97.12 66 GLU B O 1
ATOM 2593 N N . GLN B 1 67 ? 16.203 -24.422 -19.391 1 96.56 67 GLN B N 1
ATOM 2594 C CA . GLN B 1 67 ? 16.359 -25.188 -18.156 1 96.56 67 GLN B CA 1
ATOM 2595 C C . GLN B 1 67 ? 15.055 -25.875 -17.75 1 96.56 67 GLN B C 1
ATOM 2597 O O . GLN B 1 67 ? 15.07 -26.922 -17.109 1 96.56 67 GLN B O 1
ATOM 2602 N N . LEU B 1 68 ? 13.914 -25.312 -18.156 1 98.38 68 LEU B N 1
ATOM 2603 C CA . LEU B 1 68 ? 12.617 -25.812 -17.734 1 98.38 68 LEU B CA 1
ATOM 2604 C C . LEU B 1 68 ? 12.148 -26.938 -18.672 1 98.38 68 LEU B C 1
ATOM 2606 O O . LEU B 1 68 ? 11.258 -27.719 -18.312 1 98.38 68 LEU B O 1
ATOM 2610 N N . LYS B 1 69 ? 12.688 -27.141 -19.828 1 97.69 69 LYS B N 1
ATOM 2611 C CA . LYS B 1 69 ? 12.195 -28.016 -20.891 1 97.69 69 LYS B CA 1
ATOM 2612 C C . LYS B 1 69 ? 12.109 -29.453 -20.406 1 97.69 69 LYS B C 1
ATOM 2614 O O . LYS B 1 69 ? 11.094 -30.125 -20.609 1 97.69 69 LYS B O 1
ATOM 2619 N N . PRO B 1 70 ? 13.094 -29.938 -19.625 1 97.56 70 PRO B N 1
ATOM 2620 C CA . PRO B 1 70 ? 13.031 -31.344 -19.219 1 97.56 70 PRO B CA 1
ATOM 2621 C C . PRO B 1 70 ? 11.898 -31.625 -18.234 1 97.56 70 PRO B C 1
ATOM 2623 O O . PRO B 1 70 ? 11.523 -32.781 -18.047 1 97.56 70 PRO B O 1
ATOM 2626 N N . HIS B 1 71 ? 11.375 -30.609 -17.641 1 97.94 71 HIS B N 1
ATOM 2627 C CA . HIS B 1 71 ? 10.398 -30.797 -16.578 1 97.94 71 HIS B CA 1
ATOM 2628 C C . HIS B 1 71 ? 9.031 -30.266 -16.984 1 97.94 71 HIS B C 1
ATOM 2630 O O . HIS B 1 71 ? 8.141 -30.125 -16.141 1 97.94 71 HIS B O 1
ATOM 2636 N N . THR B 1 72 ? 8.859 -29.906 -18.281 1 98.25 72 THR B N 1
ATOM 2637 C CA . THR B 1 72 ? 7.605 -29.297 -18.719 1 98.25 72 THR B CA 1
ATOM 2638 C C . THR B 1 72 ? 7.148 -29.906 -20.047 1 98.25 72 THR B C 1
ATOM 2640 O O . THR B 1 72 ? 7.969 -30.406 -20.812 1 98.25 72 THR B O 1
ATOM 2643 N N . THR B 1 73 ? 5.875 -29.922 -20.234 1 97.69 73 THR B N 1
ATOM 2644 C CA . THR B 1 73 ? 5.293 -30.297 -21.516 1 97.69 73 THR B CA 1
ATOM 2645 C C . THR B 1 73 ? 5.332 -29.125 -22.484 1 97.69 73 THR B C 1
ATOM 2647 O O . THR B 1 73 ? 5.453 -29.328 -23.703 1 97.69 73 THR B O 1
ATOM 2650 N N . ARG B 1 74 ? 5.227 -27.922 -21.953 1 97.56 74 ARG B N 1
ATOM 2651 C CA . ARG B 1 74 ? 5.176 -26.672 -22.703 1 97.56 74 ARG B CA 1
ATOM 2652 C C . ARG B 1 74 ? 5.75 -25.516 -21.891 1 97.56 74 ARG B C 1
ATOM 2654 O O . ARG B 1 74 ? 5.449 -25.391 -20.703 1 97.56 74 ARG B O 1
ATOM 2661 N N . VAL B 1 75 ? 6.691 -24.797 -22.5 1 98.12 75 VAL B N 1
ATOM 2662 C CA . VAL B 1 75 ? 7.23 -23.594 -21.859 1 98.12 75 VAL B CA 1
ATOM 2663 C C . VAL B 1 75 ? 7.051 -22.391 -22.766 1 98.12 75 VAL B C 1
ATOM 2665 O O . VAL B 1 75 ? 7.461 -22.422 -23.938 1 98.12 75 VAL B O 1
ATOM 2668 N N . VAL B 1 76 ? 6.395 -21.328 -22.281 1 98.06 76 VAL B N 1
ATOM 2669 C CA . VAL B 1 76 ? 6.176 -20.094 -23.016 1 98.06 76 VAL B CA 1
ATOM 2670 C C . VAL B 1 76 ? 6.875 -18.938 -22.297 1 98.06 76 VAL B C 1
ATOM 2672 O O . VAL B 1 76 ? 6.727 -18.766 -21.094 1 98.06 76 VAL B O 1
ATOM 2675 N N . ALA B 1 77 ? 7.707 -18.219 -23.031 1 98.31 77 ALA B N 1
ATOM 2676 C CA . ALA B 1 77 ? 8.367 -17.031 -22.531 1 98.31 77 AL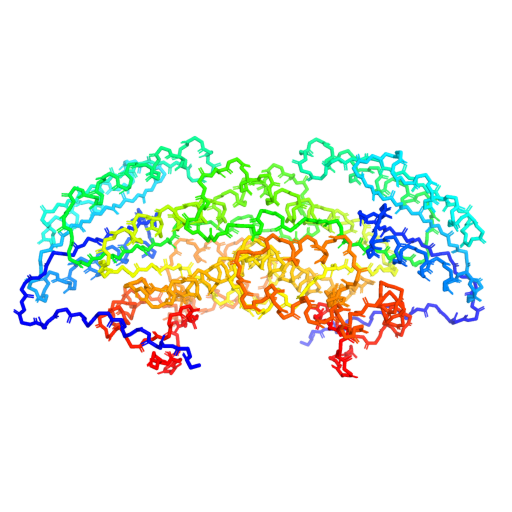A B CA 1
ATOM 2677 C C . ALA B 1 77 ? 7.738 -15.766 -23.125 1 98.31 77 ALA B C 1
ATOM 2679 O O . ALA B 1 77 ? 7.605 -15.648 -24.344 1 98.31 77 ALA B O 1
ATOM 2680 N N . LEU B 1 78 ? 7.309 -14.852 -22.266 1 98.25 78 LEU B N 1
ATOM 2681 C CA . LEU B 1 78 ? 6.684 -13.602 -22.703 1 98.25 78 LEU B CA 1
ATOM 2682 C C . LEU B 1 78 ? 7.457 -12.398 -22.172 1 98.25 78 LEU B C 1
ATOM 2684 O O . LEU B 1 78 ? 7.809 -12.344 -21 1 98.25 78 LEU B O 1
ATOM 2688 N N . GLY B 1 79 ? 7.762 -11.469 -23.047 1 97.5 79 GLY B N 1
ATOM 2689 C CA . GLY B 1 79 ? 8.43 -10.234 -22.672 1 97.5 79 GLY B CA 1
ATOM 2690 C C . GLY B 1 79 ? 7.477 -9.07 -22.5 1 97.5 79 GLY B C 1
ATOM 2691 O O . GLY B 1 79 ? 6.5 -8.945 -23.234 1 97.5 79 GLY B O 1
ATOM 2692 N N . GLY B 1 80 ? 7.738 -8.195 -21.469 1 96.62 80 GLY B N 1
ATOM 2693 C CA . GLY B 1 80 ? 6.98 -6.98 -21.25 1 96.62 80 GLY B CA 1
ATOM 2694 C C . GLY B 1 80 ? 7.441 -6.211 -20.016 1 96.62 80 GLY B C 1
ATOM 2695 O O . GLY B 1 80 ? 7.781 -6.809 -19 1 96.62 80 GLY B O 1
ATOM 2696 N N . ASP B 1 81 ? 7.434 -4.922 -20.203 1 95.94 81 ASP B N 1
ATOM 2697 C CA . ASP B 1 81 ? 7.793 -4.035 -19.109 1 95.94 81 ASP B CA 1
ATOM 2698 C C . ASP B 1 81 ? 6.57 -3.695 -18.25 1 95.94 81 ASP B C 1
ATOM 2700 O O . ASP B 1 81 ? 5.699 -2.938 -18.688 1 95.94 81 ASP B O 1
ATOM 2704 N N . LEU B 1 82 ? 6.574 -4.152 -17.016 1 96.12 82 LEU B N 1
ATOM 2705 C CA . LEU B 1 82 ? 5.422 -3.973 -16.141 1 96.12 82 LEU B CA 1
ATOM 2706 C C . LEU B 1 82 ? 5.328 -2.533 -15.648 1 96.12 82 LEU B C 1
ATOM 2708 O O . LEU B 1 82 ? 4.352 -2.156 -14.992 1 96.12 82 LEU B O 1
ATOM 2712 N N . GLY B 1 83 ? 6.32 -1.7 -15.953 1 94.62 83 GLY B N 1
ATOM 2713 C CA . GLY B 1 83 ? 6.254 -0.275 -15.672 1 94.62 83 GLY B CA 1
ATOM 2714 C C . GLY B 1 83 ? 5.582 0.521 -16.766 1 94.62 83 GLY B C 1
ATOM 2715 O O . GLY B 1 83 ? 5.34 1.721 -16.625 1 94.62 83 GLY B O 1
ATOM 2716 N N . ASN B 1 84 ? 5.332 -0.171 -17.859 1 95.12 84 ASN B N 1
ATOM 2717 C CA . ASN B 1 84 ? 4.664 0.435 -19.016 1 95.12 84 ASN B CA 1
ATOM 2718 C C . ASN B 1 84 ? 3.229 -0.062 -19.156 1 95.12 84 ASN B C 1
ATOM 2720 O O . ASN B 1 84 ? 2.992 -1.262 -19.297 1 95.12 84 ASN B O 1
ATOM 2724 N N . ALA B 1 85 ? 2.289 0.865 -19.188 1 95.44 85 ALA B N 1
ATOM 2725 C CA . ALA B 1 85 ? 0.868 0.533 -19.156 1 95.44 85 ALA B CA 1
ATOM 2726 C C . ALA B 1 85 ? 0.481 -0.35 -20.328 1 95.44 85 ALA B C 1
ATOM 2728 O O . ALA B 1 85 ? -0.24 -1.337 -20.172 1 95.44 85 ALA B O 1
ATOM 2729 N N . GLN B 1 86 ? 0.935 -0.004 -21.453 1 96.88 86 GLN B N 1
ATOM 2730 C CA . GLN B 1 86 ? 0.581 -0.776 -22.641 1 96.88 86 GLN B CA 1
ATOM 2731 C C . GLN B 1 86 ? 1.15 -2.189 -22.578 1 96.88 86 GLN B C 1
ATOM 2733 O O . GLN B 1 86 ? 0.476 -3.156 -22.938 1 96.88 86 GLN B O 1
ATOM 2738 N N . ASP B 1 87 ? 2.346 -2.348 -22.141 1 97.44 87 ASP B N 1
ATOM 2739 C CA . ASP B 1 87 ? 2.951 -3.666 -21.969 1 97.44 87 ASP B CA 1
ATOM 2740 C C . ASP B 1 87 ? 2.184 -4.496 -20.953 1 97.44 87 ASP B C 1
ATOM 2742 O O . ASP B 1 87 ? 2.004 -5.703 -21.125 1 97.44 87 ASP B O 1
ATOM 2746 N N . VAL B 1 88 ? 1.724 -3.842 -19.859 1 97.81 88 VAL B N 1
ATOM 2747 C CA . VAL B 1 88 ? 0.967 -4.543 -18.828 1 97.81 88 VAL B CA 1
ATOM 2748 C C . VAL B 1 88 ? -0.31 -5.125 -19.438 1 97.81 88 VAL B C 1
ATOM 2750 O O . VAL B 1 88 ? -0.625 -6.297 -19.219 1 97.81 88 VAL B O 1
ATOM 2753 N N . LYS B 1 89 ? -0.995 -4.344 -20.219 1 97.88 89 LYS B N 1
ATOM 2754 C CA . LYS B 1 89 ? -2.238 -4.793 -20.828 1 97.88 89 LYS B CA 1
ATOM 2755 C C . LYS B 1 89 ? -1.99 -5.965 -21.781 1 97.88 89 LYS B C 1
ATOM 2757 O O . LYS B 1 89 ? -2.652 -7 -21.672 1 97.88 89 LYS B O 1
ATOM 2762 N N . THR B 1 90 ? -1.004 -5.789 -22.594 1 97.94 90 THR B N 1
ATOM 2763 C CA . THR B 1 90 ? -0.699 -6.801 -23.609 1 97.94 90 THR B CA 1
ATOM 2764 C C . THR B 1 90 ? -0.201 -8.086 -22.953 1 97.94 90 THR B C 1
ATOM 2766 O O . THR B 1 90 ? -0.627 -9.18 -23.312 1 97.94 90 THR B O 1
ATOM 2769 N N . LEU B 1 91 ? 0.69 -7.918 -22.016 1 97.94 91 LEU B N 1
ATOM 2770 C CA . LEU B 1 91 ? 1.244 -9.07 -21.312 1 97.94 91 LEU B CA 1
ATOM 2771 C C . LEU B 1 91 ? 0.152 -9.828 -20.562 1 97.94 91 LEU B C 1
ATOM 2773 O O . LEU B 1 91 ? 0.116 -11.062 -20.594 1 97.94 91 LEU B O 1
ATOM 2777 N N . THR B 1 92 ? -0.756 -9.109 -19.906 1 98.25 92 THR B N 1
ATOM 2778 C CA . THR B 1 92 ? -1.839 -9.734 -19.156 1 98.25 92 THR B CA 1
ATOM 2779 C C . THR B 1 92 ? -2.748 -10.531 -20.078 1 98.25 92 THR B C 1
ATOM 2781 O O . THR B 1 92 ? -3.109 -11.672 -19.781 1 98.25 92 THR B O 1
ATOM 2784 N N . GLN B 1 93 ? -3.025 -9.961 -21.188 1 98.06 93 GLN B N 1
ATOM 2785 C CA . GLN B 1 93 ? -3.854 -10.648 -22.172 1 98.06 93 GLN B CA 1
ATOM 2786 C C . GLN B 1 93 ? -3.176 -11.93 -22.656 1 98.06 93 GLN B C 1
ATOM 2788 O O . GLN B 1 93 ? -3.812 -12.977 -22.734 1 98.06 93 GLN B O 1
ATOM 2793 N N . ARG B 1 94 ? -1.97 -11.859 -22.969 1 98.31 94 ARG B N 1
ATOM 2794 C CA . ARG B 1 94 ? -1.229 -13.023 -23.453 1 98.31 94 ARG B CA 1
ATOM 2795 C C . ARG B 1 94 ? -1.12 -14.086 -22.359 1 98.31 94 ARG B C 1
ATOM 2797 O O . ARG B 1 94 ? -1.202 -15.281 -22.656 1 98.31 94 ARG B O 1
ATOM 2804 N N . LEU B 1 95 ? -0.867 -13.68 -21.125 1 98.38 95 LEU B N 1
ATOM 2805 C CA . LEU B 1 95 ? -0.828 -14.609 -20 1 98.38 95 LEU B CA 1
ATOM 2806 C C . LEU B 1 95 ? -2.125 -15.406 -19.906 1 98.38 95 LEU B C 1
ATOM 2808 O O . LEU B 1 95 ? -2.098 -16.625 -19.766 1 98.38 95 LEU B O 1
ATOM 2812 N N . LEU B 1 96 ? -3.238 -14.727 -20.047 1 97.19 96 LEU B N 1
ATOM 2813 C CA . LEU B 1 96 ? -4.539 -15.383 -19.938 1 97.19 96 LEU B CA 1
ATOM 2814 C C . LEU B 1 96 ? -4.766 -16.328 -21.109 1 97.19 96 LEU B C 1
ATOM 2816 O O . LEU B 1 96 ? -5.254 -17.453 -20.922 1 97.19 96 LEU B O 1
ATOM 2820 N N . GLU B 1 97 ? -4.352 -15.883 -22.297 1 97.69 97 GLU B N 1
ATOM 2821 C CA . GLU B 1 97 ? -4.52 -16.703 -23.484 1 97.69 97 GLU B CA 1
ATOM 2822 C C . GLU B 1 97 ? -3.693 -17.984 -23.391 1 97.69 97 GLU B C 1
ATOM 2824 O O . GLU B 1 97 ? -4.199 -19.078 -23.656 1 97.69 97 GLU B O 1
ATOM 2829 N N . GLU B 1 98 ? -2.469 -17.875 -23.016 1 97.88 98 GLU B N 1
ATOM 2830 C CA . GLU B 1 98 ? -1.578 -19.031 -22.922 1 97.88 98 GLU B CA 1
ATOM 2831 C C . GLU B 1 98 ? -2.012 -19.969 -21.812 1 97.88 98 GLU B C 1
ATOM 2833 O O . GLU B 1 98 ? -1.858 -21.188 -21.922 1 97.88 98 GLU B O 1
ATOM 2838 N N . THR B 1 99 ? -2.502 -19.406 -20.719 1 96.81 99 THR B N 1
ATOM 2839 C CA . THR B 1 99 ? -3.004 -20.219 -19.609 1 96.81 99 THR B CA 1
ATOM 2840 C C . THR B 1 99 ? -4.238 -21 -20.047 1 96.81 99 THR B C 1
ATOM 2842 O O . THR B 1 99 ? -4.363 -22.188 -19.719 1 96.81 99 THR B O 1
ATOM 2845 N N . SER B 1 100 ? -5.121 -20.312 -20.734 1 93.88 100 SER B N 1
ATOM 2846 C CA . SER B 1 100 ? -6.316 -20.984 -21.234 1 93.88 100 SER B CA 1
ATOM 2847 C C . SER B 1 100 ? -5.957 -22.141 -22.172 1 93.88 100 SER B C 1
ATOM 2849 O O . SER B 1 100 ? -6.594 -23.188 -22.141 1 93.88 100 SER B O 1
ATOM 2851 N N . ALA B 1 101 ? -4.961 -22 -22.922 1 94.75 101 ALA B N 1
ATOM 2852 C CA . ALA B 1 101 ? -4.527 -23.016 -23.891 1 94.75 101 ALA B CA 1
ATOM 2853 C C . ALA B 1 101 ? -3.947 -24.234 -23.188 1 94.75 101 ALA B C 1
ATOM 2855 O O . ALA B 1 101 ? -3.879 -25.312 -23.781 1 94.75 101 ALA B O 1
ATOM 2856 N N . SER B 1 102 ? -3.482 -24.094 -21.938 1 93 102 SER B N 1
ATOM 2857 C CA . SER B 1 102 ? -2.885 -25.203 -21.188 1 93 102 SER B CA 1
ATOM 2858 C C . SER B 1 102 ? -3.941 -26.203 -20.75 1 93 102 SER B C 1
ATOM 2860 O O . SER B 1 102 ? -3.619 -27.344 -20.422 1 93 102 SER B O 1
ATOM 2862 N N . ASP B 1 103 ? -5.227 -25.938 -20.719 1 88.81 103 ASP B N 1
ATOM 2863 C CA . ASP B 1 103 ? -6.301 -26.797 -20.234 1 88.81 103 ASP B CA 1
ATOM 2864 C C . ASP B 1 103 ? -5.957 -27.406 -18.891 1 88.81 103 ASP B C 1
ATOM 2866 O O . ASP B 1 103 ? -5.988 -28.625 -18.719 1 88.81 103 ASP B O 1
ATOM 2870 N N . TYR B 1 104 ? -5.539 -26.656 -17.969 1 92.75 104 TYR B N 1
ATOM 2871 C CA . TYR B 1 104 ? -4.977 -27.062 -16.688 1 92.75 104 TYR B CA 1
ATOM 2872 C C . TYR B 1 104 ? -6.062 -27.609 -15.766 1 92.75 104 TYR B C 1
ATOM 2874 O O . TYR B 1 104 ? -7.23 -27.219 -15.875 1 92.75 104 TYR B O 1
ATOM 2882 N N . ASP B 1 105 ? -5.652 -28.547 -14.852 1 92.38 105 ASP B N 1
ATOM 2883 C CA . ASP B 1 105 ? -6.449 -28.922 -13.688 1 92.38 105 ASP B CA 1
ATOM 2884 C C . ASP B 1 105 ? -6.129 -28.016 -12.5 1 92.38 105 ASP B C 1
ATOM 2886 O O . ASP B 1 105 ? -6.996 -27.766 -11.656 1 92.38 105 ASP B O 1
ATOM 2890 N N . ARG B 1 106 ? -4.848 -27.594 -12.469 1 94.38 106 ARG B N 1
ATOM 2891 C CA . ARG B 1 106 ? -4.336 -26.719 -11.414 1 94.38 106 ARG B CA 1
ATOM 2892 C C . ARG B 1 106 ? -3.514 -25.578 -12.008 1 94.38 106 ARG B C 1
ATOM 2894 O O . ARG B 1 106 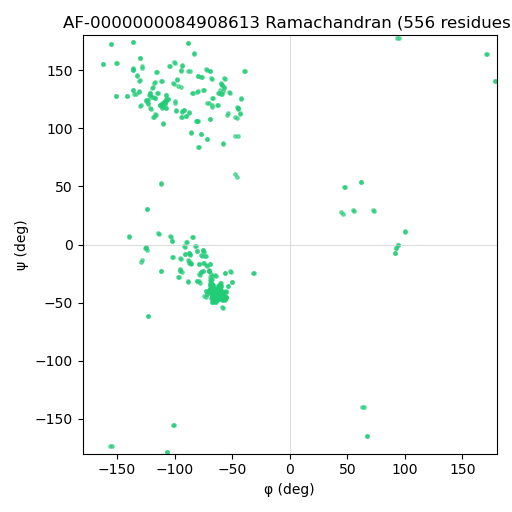? -2.65 -25.797 -12.859 1 94.38 106 ARG B O 1
ATOM 2901 N N . LEU B 1 107 ? -3.889 -24.406 -11.555 1 97.06 107 LEU B N 1
ATOM 2902 C CA . LEU B 1 107 ? -3.146 -23.219 -11.969 1 97.06 107 LEU B CA 1
ATOM 2903 C C . LEU B 1 107 ? -2.451 -22.562 -10.773 1 97.06 107 LEU B C 1
ATOM 2905 O O . LEU B 1 107 ? -3.061 -22.391 -9.719 1 97.06 107 LEU B O 1
ATOM 2909 N N . VAL B 1 108 ? -1.173 -22.281 -10.922 1 98.38 108 VAL B N 1
ATOM 2910 C CA . VAL B 1 108 ? -0.415 -21.516 -9.938 1 98.38 108 VAL B CA 1
ATOM 2911 C C . VAL B 1 108 ? 0.156 -20.266 -10.578 1 98.38 108 VAL B C 1
ATOM 2913 O O . VAL B 1 108 ? 0.942 -20.344 -11.531 1 98.38 108 VAL B O 1
ATOM 2916 N N . VAL B 1 109 ? -0.279 -19.125 -10.102 1 98.75 109 VAL B N 1
ATOM 2917 C CA . VAL B 1 109 ? 0.22 -17.828 -10.555 1 98.75 109 VAL B CA 1
ATOM 2918 C C . VAL B 1 109 ? 1.101 -17.203 -9.469 1 98.75 109 VAL B C 1
ATOM 2920 O O . VAL B 1 109 ? 0.639 -16.953 -8.359 1 98.75 109 VAL B O 1
ATOM 2923 N N . VAL B 1 110 ? 2.352 -17 -9.797 1 98.88 110 VAL B N 1
ATOM 2924 C CA . VAL B 1 110 ? 3.283 -16.406 -8.859 1 98.88 110 VAL B CA 1
ATOM 2925 C C . VAL B 1 110 ? 3.648 -14.992 -9.32 1 98.88 110 VAL B C 1
ATOM 2927 O O . VAL B 1 110 ? 4.441 -14.828 -10.25 1 98.88 110 VAL B O 1
ATOM 2930 N N . ASN B 1 111 ? 3.074 -14.023 -8.664 1 98.56 111 ASN B N 1
ATOM 2931 C CA . ASN B 1 111 ? 3.441 -12.625 -8.867 1 98.56 111 ASN B CA 1
ATOM 2932 C C . ASN B 1 111 ? 4.75 -12.281 -8.156 1 98.56 111 ASN B C 1
ATOM 2934 O O . ASN B 1 111 ? 4.742 -11.875 -6.996 1 98.56 111 ASN B O 1
ATOM 2938 N N . ASN B 1 112 ? 5.816 -12.359 -8.906 1 98 112 ASN B N 1
ATOM 2939 C CA . ASN B 1 112 ? 7.152 -12.18 -8.344 1 98 112 ASN B CA 1
ATOM 2940 C C . ASN B 1 112 ? 7.801 -10.891 -8.836 1 98 112 ASN B C 1
ATOM 2942 O O . ASN B 1 112 ? 8.688 -10.344 -8.18 1 98 112 ASN B O 1
ATOM 2946 N N . ALA B 1 113 ? 7.316 -10.406 -9.984 1 96.38 113 ALA B N 1
ATOM 2947 C CA . ALA B 1 113 ? 7.926 -9.219 -10.578 1 96.38 113 ALA B CA 1
ATOM 2948 C C . ALA B 1 113 ? 7.867 -8.039 -9.609 1 96.38 113 ALA B C 1
ATOM 2950 O O . ALA B 1 113 ? 6.855 -7.832 -8.938 1 96.38 113 ALA B O 1
ATOM 2951 N N . GLY B 1 114 ? 8.898 -7.297 -9.5 1 93.75 114 GLY B N 1
ATOM 2952 C CA . GLY B 1 114 ? 9.016 -6.109 -8.664 1 93.75 114 GLY B CA 1
ATOM 2953 C C . GLY B 1 114 ? 10.43 -5.57 -8.578 1 93.75 114 GLY B C 1
ATOM 2954 O O . GLY B 1 114 ? 11.375 -6.242 -8.984 1 93.75 114 GLY B O 1
ATOM 2955 N N . THR B 1 115 ? 10.555 -4.348 -8.133 1 93.12 115 THR B N 1
ATOM 2956 C CA . THR B 1 115 ? 11.844 -3.697 -7.953 1 93.12 115 THR B CA 1
ATOM 2957 C C . THR B 1 115 ? 11.953 -3.072 -6.566 1 93.12 115 THR B C 1
ATOM 2959 O O . THR B 1 115 ? 10.938 -2.84 -5.906 1 93.12 115 THR B O 1
ATOM 2962 N N . LEU B 1 116 ? 13.156 -2.844 -6.199 1 92.12 116 LEU B N 1
ATOM 2963 C CA . LEU B 1 116 ? 13.414 -2.203 -4.914 1 92.12 116 LEU B CA 1
ATOM 2964 C C . LEU B 1 116 ? 13.188 -0.699 -5 1 92.12 116 LEU B C 1
ATOM 2966 O O . LEU B 1 116 ? 13 -0.036 -3.977 1 92.12 116 LEU B O 1
ATOM 2970 N N . GLY B 1 117 ? 13.148 -0.2 -6.215 1 92.12 117 GLY B N 1
ATOM 2971 C CA . GLY B 1 117 ? 13.219 1.245 -6.359 1 92.12 117 GLY B CA 1
ATOM 2972 C C . GLY B 1 117 ? 14.57 1.814 -5.957 1 92.12 117 GLY B C 1
ATOM 2973 O O . GLY B 1 117 ? 15.578 1.106 -5.969 1 92.12 117 GLY B O 1
ATOM 2974 N N . ASP B 1 118 ? 14.617 3.133 -5.75 1 92.31 118 ASP B N 1
ATOM 2975 C CA . ASP B 1 118 ? 15.867 3.771 -5.344 1 92.31 118 ASP B CA 1
ATOM 2976 C C . ASP B 1 118 ? 16.047 3.723 -3.826 1 92.31 118 ASP B C 1
ATOM 2978 O O . ASP B 1 118 ? 15.586 4.617 -3.115 1 92.31 118 ASP B O 1
ATOM 2982 N N . ILE B 1 119 ? 16.766 2.762 -3.344 1 92.56 119 ILE B N 1
ATOM 2983 C CA . ILE B 1 119 ? 16.875 2.51 -1.911 1 92.56 119 ILE B CA 1
ATOM 2984 C C . ILE B 1 119 ? 18.031 3.326 -1.338 1 92.56 119 ILE B C 1
ATOM 2986 O O . ILE B 1 119 ? 18.359 3.211 -0.153 1 92.56 119 ILE B O 1
ATOM 2990 N N . SER B 1 120 ? 18.703 4.137 -2.207 1 93.62 120 SER B N 1
ATOM 2991 C CA . SER B 1 120 ? 19.719 5.066 -1.723 1 93.62 120 SER B CA 1
ATOM 2992 C C . SER B 1 120 ? 19.078 6.34 -1.179 1 93.62 120 SER B C 1
ATOM 2994 O O . SER B 1 120 ? 19.766 7.195 -0.616 1 93.62 120 SER B O 1
ATOM 2996 N N . LYS B 1 121 ? 17.766 6.41 -1.25 1 94.31 121 LYS B N 1
ATOM 2997 C CA . LYS B 1 121 ? 17.031 7.605 -0.854 1 94.31 121 LYS B CA 1
ATOM 2998 C C . LYS B 1 121 ? 16.203 7.348 0.401 1 94.31 121 LYS B C 1
ATOM 3000 O O . LYS B 1 121 ? 15.648 6.262 0.569 1 94.31 121 LYS B O 1
ATOM 3005 N N . HIS B 1 122 ? 16.219 8.359 1.222 1 95.69 122 HIS B N 1
ATOM 3006 C CA . HIS B 1 122 ? 15.203 8.422 2.27 1 95.69 122 HIS B CA 1
ATOM 3007 C C . HIS B 1 122 ? 13.945 9.141 1.781 1 95.69 122 HIS B C 1
ATOM 3009 O O . HIS B 1 122 ? 13.93 9.688 0.675 1 95.69 122 HIS B O 1
ATOM 3015 N N . VAL B 1 123 ? 12.898 9.148 2.57 1 96.81 123 VAL B N 1
ATOM 3016 C CA . VAL B 1 123 ? 11.617 9.742 2.211 1 96.81 123 VAL B CA 1
ATOM 3017 C C . VAL B 1 123 ? 11.82 11.195 1.808 1 96.81 123 VAL B C 1
ATOM 3019 O O . VAL B 1 123 ? 11.281 11.648 0.791 1 96.81 123 VAL B O 1
ATOM 3022 N N . ALA B 1 124 ? 12.648 11.875 2.516 1 95.44 124 ALA B N 1
ATOM 3023 C CA . ALA B 1 124 ? 12.859 13.305 2.295 1 95.44 124 ALA B CA 1
ATOM 3024 C C . ALA B 1 124 ? 13.648 13.547 1.011 1 95.44 124 ALA B C 1
ATOM 3026 O O . ALA B 1 124 ? 13.742 14.68 0.539 1 95.44 124 ALA B O 1
ATOM 3027 N N . ASP B 1 125 ? 14.18 12.469 0.421 1 95.62 125 ASP B N 1
ATOM 3028 C CA . ASP B 1 125 ? 15.008 12.617 -0.769 1 95.62 125 ASP B CA 1
ATOM 3029 C C . ASP B 1 125 ? 14.188 12.43 -2.041 1 95.62 125 ASP B C 1
ATOM 3031 O O . ASP B 1 125 ? 14.656 12.742 -3.139 1 95.62 125 ASP B O 1
ATOM 3035 N N . TYR B 1 126 ? 12.953 11.93 -1.878 1 96 126 TYR B N 1
ATOM 3036 C CA . TYR B 1 126 ? 12.125 11.727 -3.059 1 96 126 TYR B CA 1
ATOM 3037 C C . TYR B 1 126 ? 11.656 13.055 -3.635 1 96 126 TYR B C 1
ATOM 3039 O O . TYR B 1 126 ? 11.008 13.844 -2.947 1 96 126 TYR B O 1
ATOM 3047 N N . ASP B 1 127 ? 12.016 13.305 -4.945 1 94.69 127 ASP B N 1
ATOM 3048 C CA . ASP B 1 127 ? 11.68 14.609 -5.52 1 94.69 127 ASP B CA 1
ATOM 3049 C C . ASP B 1 127 ? 11.195 14.461 -6.961 1 94.69 127 ASP B C 1
ATOM 3051 O O . ASP B 1 127 ? 11.016 15.453 -7.664 1 94.69 127 ASP B O 1
ATOM 3055 N N . SER B 1 128 ? 11.016 13.242 -7.398 1 96.81 128 SER B N 1
ATOM 3056 C CA . SER B 1 128 ? 10.516 12.992 -8.742 1 96.81 128 SER B CA 1
ATOM 3057 C C . SER B 1 128 ? 9.195 12.234 -8.711 1 96.81 128 SER B C 1
ATOM 3059 O O . SER B 1 128 ? 9.164 11.031 -8.461 1 96.81 128 SER B O 1
ATOM 3061 N N . LEU B 1 129 ? 8.141 12.93 -9.078 1 96.56 129 LEU B N 1
ATOM 3062 C CA . LEU B 1 129 ? 6.82 12.312 -9.156 1 96.56 129 LEU B CA 1
ATOM 3063 C C . LEU B 1 129 ? 6.801 11.195 -10.195 1 96.56 129 LEU B C 1
ATOM 3065 O O . LEU B 1 129 ? 6.16 10.164 -9.992 1 96.56 129 LEU B O 1
ATOM 3069 N N . ASP B 1 130 ? 7.512 11.43 -11.195 1 94.88 130 ASP B N 1
ATOM 3070 C CA . ASP B 1 130 ? 7.566 10.453 -12.281 1 94.88 130 ASP B CA 1
ATOM 3071 C C . ASP B 1 130 ? 8.219 9.148 -11.82 1 94.88 130 ASP B C 1
ATOM 3073 O O . ASP B 1 130 ? 7.75 8.062 -12.164 1 94.88 130 ASP B O 1
ATOM 3077 N N . GLU B 1 131 ? 9.258 9.281 -11.07 1 94.44 131 GLU B N 1
ATOM 3078 C CA . GLU B 1 131 ? 9.914 8.094 -10.523 1 94.44 131 GLU B CA 1
ATOM 3079 C C . GLU B 1 131 ? 8.977 7.328 -9.594 1 94.44 131 GLU B C 1
ATOM 3081 O O . GLU B 1 131 ? 8.922 6.098 -9.641 1 94.44 131 GLU B O 1
ATOM 3086 N N . MET B 1 132 ? 8.266 8.023 -8.805 1 95.94 132 MET B N 1
ATOM 3087 C CA . MET B 1 132 ? 7.32 7.395 -7.887 1 95.94 132 MET B CA 1
ATOM 3088 C C . MET B 1 132 ? 6.207 6.688 -8.656 1 95.94 132 MET B C 1
ATOM 3090 O O . MET B 1 132 ? 5.836 5.562 -8.32 1 95.94 132 MET B O 1
ATOM 3094 N N . HIS B 1 133 ? 5.805 7.367 -9.633 1 93.69 133 HIS B N 1
ATOM 3095 C CA . HIS B 1 133 ? 4.738 6.816 -10.461 1 93.69 133 HIS B CA 1
ATOM 3096 C C . HIS B 1 133 ? 5.184 5.531 -11.148 1 93.69 133 HIS B C 1
ATOM 3098 O O . HIS B 1 133 ? 4.441 4.551 -11.188 1 93.69 133 HIS B O 1
ATOM 3104 N N . GLN B 1 134 ? 6.297 5.562 -11.711 1 93.5 134 GLN B N 1
ATOM 3105 C CA . GLN B 1 134 ? 6.832 4.387 -12.398 1 93.5 134 GLN B CA 1
ATOM 3106 C C . GLN B 1 134 ? 7.023 3.225 -11.422 1 93.5 134 GLN B C 1
ATOM 3108 O O . GLN B 1 134 ? 6.746 2.074 -11.766 1 93.5 134 GLN B O 1
ATOM 3113 N N . PHE B 1 135 ? 7.535 3.574 -10.289 1 96.31 135 PHE B N 1
ATOM 3114 C CA . PHE B 1 135 ? 7.711 2.559 -9.258 1 96.31 135 PHE B CA 1
ATOM 3115 C C . PHE B 1 135 ? 6.379 1.909 -8.898 1 96.31 135 PHE B C 1
ATOM 3117 O O . PHE B 1 135 ? 6.285 0.684 -8.812 1 96.31 135 PHE B O 1
ATOM 3124 N N . MET B 1 136 ? 5.355 2.701 -8.734 1 96 136 MET B N 1
ATOM 3125 C CA . MET B 1 136 ? 4.039 2.205 -8.344 1 96 136 MET B CA 1
ATOM 3126 C C . MET B 1 136 ? 3.436 1.342 -9.453 1 96 136 MET B C 1
ATOM 3128 O O . MET B 1 136 ? 2.791 0.329 -9.172 1 96 136 MET B O 1
ATOM 3132 N N . MET B 1 137 ? 3.643 1.753 -10.625 1 95.88 137 MET B N 1
ATOM 3133 C CA . MET B 1 137 ? 3.15 0.978 -11.758 1 95.88 137 MET B CA 1
ATOM 3134 C C . MET B 1 137 ? 3.762 -0.42 -11.766 1 95.88 137 MET B C 1
ATOM 3136 O O . MET B 1 137 ? 3.047 -1.414 -11.906 1 95.88 137 MET B O 1
ATOM 3140 N N . THR B 1 138 ? 4.98 -0.495 -11.562 1 96.12 138 THR B N 1
ATOM 3141 C CA . THR B 1 138 ? 5.711 -1.756 -11.641 1 96.12 138 THR B CA 1
ATOM 3142 C C . THR B 1 138 ? 5.371 -2.65 -10.453 1 96.12 138 THR B C 1
ATOM 3144 O O . THR B 1 138 ? 5.121 -3.846 -10.617 1 96.12 138 THR B O 1
ATOM 3147 N N . ASN B 1 139 ? 5.316 -2.029 -9.281 1 97.12 139 ASN B N 1
ATOM 3148 C CA . ASN B 1 139 ? 5.277 -2.838 -8.07 1 97.12 139 ASN B CA 1
ATOM 3149 C C . ASN B 1 139 ? 3.848 -3.059 -7.586 1 97.12 139 ASN B C 1
ATOM 3151 O O . ASN B 1 139 ? 3.586 -3.973 -6.801 1 97.12 139 ASN B O 1
ATOM 3155 N N . ILE B 1 140 ? 2.918 -2.211 -7.992 1 97.5 140 ILE B N 1
ATOM 3156 C CA . ILE B 1 140 ? 1.584 -2.311 -7.414 1 97.5 140 ILE B CA 1
ATOM 3157 C C . ILE B 1 140 ? 0.552 -2.502 -8.523 1 97.5 140 ILE B C 1
ATOM 3159 O O . ILE B 1 140 ? -0.01 -3.588 -8.672 1 97.5 140 ILE B O 1
ATOM 3163 N N . THR B 1 141 ? 0.456 -1.553 -9.383 1 97.56 141 THR B N 1
ATOM 3164 C CA . THR B 1 141 ? -0.652 -1.488 -10.328 1 97.56 141 THR B CA 1
ATOM 3165 C C . THR B 1 141 ? -0.629 -2.688 -11.273 1 97.56 141 THR B C 1
ATOM 3167 O O . THR B 1 141 ? -1.67 -3.289 -11.547 1 97.56 141 THR B O 1
ATOM 3170 N N . SER B 1 142 ? 0.506 -3.016 -11.758 1 97.81 142 SER B N 1
ATOM 3171 C CA . SER B 1 142 ? 0.615 -4.145 -12.68 1 97.81 142 SER B CA 1
ATOM 3172 C C . SER B 1 142 ? 0.208 -5.449 -12 1 97.81 142 SER B C 1
ATOM 3174 O O . SER B 1 142 ? -0.542 -6.242 -12.57 1 97.81 142 SER B O 1
ATOM 3176 N N . GLU B 1 143 ? 0.718 -5.668 -10.789 1 97.56 143 GLU B N 1
ATOM 3177 C CA . GLU B 1 143 ? 0.394 -6.883 -10.047 1 97.56 143 GLU B CA 1
ATOM 3178 C C . GLU B 1 143 ? -1.1 -6.965 -9.742 1 97.56 143 GLU B C 1
ATOM 3180 O O . GLU B 1 143 ? -1.706 -8.031 -9.867 1 97.56 143 GLU B O 1
ATOM 3185 N N . PHE B 1 144 ? -1.722 -5.828 -9.32 1 98.44 144 PHE B N 1
ATOM 3186 C CA . PHE B 1 144 ? -3.156 -5.785 -9.062 1 98.44 144 PHE B CA 1
ATOM 3187 C C . PHE B 1 144 ? -3.943 -6.164 -10.312 1 98.44 144 PHE B C 1
ATOM 3189 O O . PHE B 1 144 ? -4.875 -6.969 -10.242 1 98.44 144 PHE B O 1
ATOM 3196 N N . PHE B 1 145 ? -3.525 -5.641 -11.383 1 98.5 145 PHE B N 1
ATOM 3197 C CA . PHE B 1 145 ? -4.234 -5.863 -12.641 1 98.5 145 PHE B CA 1
ATOM 3198 C C . PHE B 1 145 ? -4.137 -7.324 -13.062 1 98.5 145 PHE B C 1
ATOM 3200 O O . PHE B 1 145 ? -5.137 -7.934 -13.453 1 98.5 145 PHE B O 1
ATOM 3207 N N . ILE B 1 146 ? -2.994 -7.871 -12.961 1 98.31 146 ILE B N 1
ATOM 3208 C CA . ILE B 1 146 ? -2.777 -9.273 -13.32 1 98.31 146 ILE B CA 1
ATOM 3209 C C . ILE B 1 146 ? -3.586 -10.172 -12.391 1 98.31 146 ILE B C 1
ATOM 3211 O O . ILE B 1 146 ? -4.301 -11.07 -12.852 1 98.31 146 ILE B O 1
ATOM 3215 N N . THR B 1 147 ? -3.506 -9.898 -11.102 1 98.31 147 THR B N 1
ATOM 3216 C CA . THR B 1 147 ? -4.246 -10.68 -10.117 1 98.31 147 THR B CA 1
ATOM 3217 C C . THR B 1 147 ? -5.746 -10.617 -10.391 1 98.31 147 THR B C 1
ATOM 3219 O O . THR B 1 147 ? -6.422 -11.648 -10.414 1 98.31 147 THR B O 1
ATOM 3222 N N . SER B 1 148 ? -6.242 -9.422 -10.617 1 98 148 SER B N 1
ATOM 3223 C CA . SER B 1 148 ? -7.66 -9.242 -10.906 1 98 148 SER B CA 1
ATOM 3224 C C . SER B 1 148 ? -8.07 -10 -12.164 1 98 148 SER B C 1
ATOM 3226 O O . SER B 1 148 ? -9.141 -10.617 -12.203 1 98 148 SER B O 1
ATOM 3228 N N . SER B 1 149 ? -7.281 -9.961 -13.141 1 97.62 149 SER B N 1
ATOM 3229 C CA . SER B 1 149 ? -7.574 -10.617 -14.414 1 97.62 149 SER B CA 1
ATOM 3230 C C . SER B 1 149 ? -7.637 -12.133 -14.242 1 97.62 149 SER B C 1
ATOM 3232 O O . SER B 1 149 ? -8.531 -12.789 -14.789 1 97.62 149 SER B O 1
ATOM 3234 N N . PHE B 1 150 ? -6.723 -12.688 -13.492 1 97.31 150 PHE B N 1
ATOM 3235 C CA . PHE B 1 150 ? -6.734 -14.133 -13.258 1 97.31 150 PHE B CA 1
ATOM 3236 C C . PHE B 1 150 ? -7.926 -14.523 -12.391 1 97.31 150 PHE B C 1
ATOM 3238 O O . PHE B 1 150 ? -8.523 -15.586 -12.594 1 97.31 150 PHE B O 1
ATOM 3245 N N . MET B 1 151 ? -8.227 -13.68 -11.406 1 96 151 MET B N 1
ATOM 3246 C CA . MET B 1 151 ? -9.398 -13.945 -10.57 1 96 151 MET B CA 1
ATOM 3247 C C . MET B 1 151 ? -10.672 -13.953 -11.398 1 96 151 MET B C 1
ATOM 3249 O O . MET B 1 151 ? -11.555 -14.781 -11.188 1 96 151 MET B O 1
ATOM 3253 N N . LYS B 1 152 ? -10.75 -13.023 -12.32 1 94.62 152 LYS B N 1
ATOM 3254 C CA . LYS B 1 152 ? -11.898 -12.969 -13.219 1 94.62 152 LYS B CA 1
ATOM 3255 C C . LYS B 1 152 ? -12 -14.234 -14.055 1 94.62 152 LYS B C 1
ATOM 3257 O O . LYS B 1 152 ? -13.078 -14.828 -14.172 1 94.62 152 LYS B O 1
ATOM 3262 N N . ALA B 1 153 ? -10.938 -14.648 -14.555 1 93.44 153 ALA B N 1
ATOM 3263 C CA . ALA B 1 153 ? -10.898 -15.836 -15.406 1 93.44 153 ALA B CA 1
ATOM 3264 C C . ALA B 1 153 ? -11.234 -17.094 -14.602 1 93.44 153 ALA B C 1
ATOM 3266 O O . ALA B 1 153 ? -11.875 -18.016 -15.117 1 93.44 153 ALA B O 1
ATOM 3267 N N . ALA B 1 154 ? -10.844 -17.203 -13.328 1 90.38 154 ALA B N 1
ATOM 3268 C CA . ALA B 1 154 ? -11.031 -18.359 -12.469 1 90.38 154 ALA B CA 1
ATOM 3269 C C . ALA B 1 154 ? -12.492 -18.5 -12.047 1 90.38 154 ALA B C 1
ATOM 3271 O O . ALA B 1 154 ? -12.977 -19.609 -11.836 1 90.38 154 ALA B O 1
ATOM 3272 N N . LYS B 1 155 ? -13.102 -17.406 -11.758 1 81.31 155 LYS B N 1
ATOM 3273 C CA . LYS B 1 155 ? -14.492 -17.422 -11.328 1 81.31 155 LYS B CA 1
ATOM 3274 C C . LYS B 1 155 ? -15.367 -18.219 -12.305 1 81.31 155 LYS B C 1
ATOM 3276 O O . LYS B 1 155 ? -16.281 -18.922 -11.883 1 81.31 155 LYS B O 1
ATOM 3281 N N . ALA B 1 156 ? -15.008 -18.344 -13.383 1 71.12 156 ALA B N 1
ATOM 3282 C CA . ALA B 1 156 ? -15.805 -18.984 -14.422 1 71.12 156 ALA B CA 1
ATOM 3283 C C . ALA B 1 156 ? -15.57 -20.484 -14.453 1 71.12 156 ALA B C 1
ATOM 3285 O O . ALA B 1 156 ? -16.406 -21.25 -14.938 1 71.12 156 ALA B O 1
ATOM 3286 N N . SER B 1 157 ? -14.625 -21.078 -13.859 1 68.12 157 SER B N 1
ATOM 3287 C CA . SER B 1 157 ? -14.227 -22.438 -14.188 1 68.12 157 SER B CA 1
ATOM 3288 C C . SER B 1 157 ? -14.266 -23.344 -12.953 1 68.12 157 SER B C 1
ATOM 3290 O O . SER B 1 157 ? -14.234 -24.562 -13.07 1 68.12 157 SER B O 1
ATOM 3292 N N . ASN B 1 158 ? -14.523 -22.922 -11.797 1 69.12 158 ASN B N 1
ATOM 3293 C CA . ASN B 1 158 ? -14.43 -23.703 -10.57 1 69.12 158 ASN B CA 1
ATOM 3294 C C . ASN B 1 158 ? -13.133 -24.5 -10.5 1 69.12 158 ASN B C 1
ATOM 3296 O O . ASN B 1 158 ? -13.133 -25.656 -10.062 1 69.12 158 ASN B O 1
ATOM 3300 N N . LYS B 1 159 ? -12.086 -24.109 -11.133 1 81.12 159 LYS B N 1
ATOM 3301 C CA . LYS B 1 159 ? -10.789 -24.781 -11.164 1 81.12 159 LYS B CA 1
ATOM 3302 C C . LYS B 1 159 ? -9.953 -24.422 -9.938 1 81.12 159 LYS B C 1
ATOM 3304 O O . LYS B 1 159 ? -10.305 -23.516 -9.18 1 81.12 159 LYS B O 1
ATOM 3309 N N . HIS B 1 160 ? -8.875 -25.312 -9.766 1 91.62 160 HIS B N 1
ATOM 3310 C CA . HIS B 1 160 ? -7.941 -25.109 -8.664 1 91.62 160 HIS B CA 1
ATOM 3311 C C . HIS B 1 160 ? -6.91 -24.031 -9.016 1 91.62 160 HIS B C 1
ATOM 3313 O O . HIS B 1 160 ? -5.969 -24.297 -9.766 1 91.62 160 HIS B O 1
ATOM 3319 N N . VAL B 1 161 ? -7.105 -22.891 -8.398 1 96.25 161 VAL B N 1
ATOM 3320 C CA . VAL B 1 161 ? -6.242 -21.75 -8.727 1 96.25 161 VAL B CA 1
ATOM 3321 C C . VAL B 1 161 ? -5.555 -21.25 -7.461 1 96.25 161 VAL B C 1
ATOM 3323 O O . VAL B 1 161 ? -6.211 -21 -6.445 1 96.25 161 VAL B O 1
ATOM 3326 N N . ARG B 1 162 ? -4.234 -21.25 -7.469 1 97.75 162 ARG B N 1
ATOM 3327 C CA . ARG B 1 162 ? -3.41 -20.656 -6.426 1 97.75 162 ARG B CA 1
ATOM 3328 C C . ARG B 1 162 ? -2.686 -19.422 -6.941 1 97.75 162 ARG B C 1
ATOM 3330 O O . ARG B 1 162 ? -2.002 -19.469 -7.969 1 97.75 162 ARG B O 1
ATOM 3337 N N . ILE B 1 163 ? -2.93 -18.297 -6.316 1 98.44 163 ILE B N 1
ATOM 3338 C CA . ILE B 1 163 ? -2.24 -17.062 -6.656 1 98.44 163 ILE B CA 1
ATOM 3339 C C . ILE B 1 163 ? -1.316 -16.641 -5.512 1 98.44 163 ILE B C 1
ATOM 3341 O O . ILE B 1 163 ? -1.769 -16.453 -4.379 1 98.44 163 ILE B O 1
ATOM 3345 N N . VAL B 1 164 ? -0.045 -16.562 -5.801 1 98.81 164 VAL B N 1
ATOM 3346 C CA . VAL B 1 164 ? 0.968 -16.219 -4.809 1 98.81 164 VAL B CA 1
ATOM 3347 C C . VAL B 1 164 ? 1.492 -14.812 -5.074 1 98.81 164 VAL B C 1
ATOM 3349 O O . VAL B 1 164 ? 1.937 -14.508 -6.18 1 98.81 164 VAL B O 1
ATOM 3352 N N . ASN B 1 165 ? 1.354 -13.969 -4.129 1 98.38 165 ASN B N 1
ATOM 3353 C CA . ASN B 1 165 ? 2.064 -12.695 -4.09 1 98.38 165 ASN B CA 1
ATOM 3354 C C . ASN B 1 165 ? 3.402 -12.82 -3.367 1 98.38 165 ASN B C 1
ATOM 3356 O O . ASN B 1 165 ? 3.441 -13.07 -2.16 1 98.38 165 ASN B O 1
ATOM 3360 N N . VAL B 1 166 ? 4.477 -12.703 -4.109 1 97.81 166 VAL B N 1
ATOM 3361 C CA . VAL B 1 166 ? 5.773 -12.695 -3.443 1 97.81 166 VAL B CA 1
ATOM 3362 C C . VAL B 1 166 ? 5.941 -11.406 -2.645 1 97.81 166 VAL B C 1
ATOM 3364 O O . VAL B 1 166 ? 6.133 -10.328 -3.219 1 97.81 166 VAL B O 1
ATOM 3367 N N . SER B 1 167 ? 5.879 -11.547 -1.39 1 95.25 167 SER B N 1
ATOM 3368 C CA . SER B 1 167 ? 5.891 -10.445 -0.434 1 95.25 167 SER B CA 1
ATOM 3369 C C . SER B 1 167 ? 7.27 -10.281 0.2 1 95.25 167 SER B C 1
ATOM 3371 O O . SER B 1 167 ? 8.289 -10.469 -0.464 1 95.25 167 SER B O 1
ATOM 3373 N N . SER B 1 168 ? 7.316 -9.719 1.346 1 88.88 168 SER B N 1
ATOM 3374 C CA . SER B 1 168 ? 8.523 -9.445 2.113 1 88.88 168 SER B CA 1
ATOM 3375 C C . SER B 1 168 ? 8.203 -9.188 3.582 1 88.88 168 SER B C 1
ATOM 3377 O O . SER B 1 168 ? 7.059 -8.875 3.924 1 88.88 168 SER B O 1
ATOM 3379 N N . LEU B 1 169 ? 9.234 -9.445 4.398 1 84.44 169 LEU B N 1
ATOM 3380 C CA . LEU B 1 169 ? 9.102 -8.953 5.766 1 84.44 169 LEU B CA 1
ATOM 3381 C C . LEU B 1 169 ? 8.852 -7.449 5.777 1 84.44 169 LEU B C 1
ATOM 3383 O O . LEU B 1 169 ? 8.211 -6.934 6.695 1 84.44 169 LEU B O 1
ATOM 3387 N N . LEU B 1 170 ? 9.258 -6.84 4.785 1 87.38 170 LEU B N 1
ATOM 3388 C CA . LEU B 1 170 ? 9.148 -5.391 4.668 1 87.38 170 LEU B CA 1
ATOM 3389 C C . LEU B 1 170 ? 7.715 -4.977 4.359 1 87.38 170 LEU B C 1
ATOM 3391 O O . LEU B 1 170 ? 7.395 -3.785 4.367 1 87.38 170 LEU B O 1
ATOM 3395 N N . ALA B 1 171 ? 6.848 -5.902 4.16 1 89.56 171 ALA B N 1
ATOM 3396 C CA . ALA B 1 171 ? 5.426 -5.609 3.998 1 89.56 171 ALA B CA 1
ATOM 3397 C C . ALA B 1 171 ? 4.77 -5.316 5.344 1 89.56 171 ALA B C 1
ATOM 3399 O O . ALA B 1 171 ? 3.721 -4.672 5.402 1 89.56 171 ALA B O 1
ATOM 3400 N N . VAL B 1 172 ? 5.398 -5.832 6.387 1 88.75 172 VAL B N 1
ATOM 3401 C CA . VAL B 1 172 ? 4.723 -5.754 7.68 1 88.75 172 VAL B CA 1
ATOM 3402 C C . VAL B 1 172 ? 5.633 -5.078 8.703 1 88.75 172 VAL B C 1
ATOM 3404 O O . VAL B 1 172 ? 5.238 -4.867 9.852 1 88.75 172 VAL B O 1
ATOM 3407 N N . GLN B 1 173 ? 6.801 -4.75 8.297 1 89.81 173 GLN B N 1
ATOM 3408 C CA . GLN B 1 173 ? 7.742 -4.031 9.148 1 89.81 173 GLN B CA 1
ATOM 3409 C C . GLN B 1 173 ? 8.336 -2.832 8.414 1 89.81 173 GLN B C 1
ATOM 3411 O O . GLN B 1 173 ? 8.93 -2.984 7.34 1 89.81 173 GLN B O 1
ATOM 3416 N N . ALA B 1 174 ? 8.305 -1.732 9.078 1 92.12 174 ALA B N 1
ATOM 3417 C CA . ALA B 1 174 ? 8.844 -0.505 8.5 1 92.12 174 ALA B CA 1
ATOM 3418 C C . ALA B 1 174 ? 10.352 -0.409 8.719 1 92.12 174 ALA B C 1
ATOM 3420 O O . ALA B 1 174 ? 10.836 -0.59 9.836 1 92.12 174 ALA B O 1
ATOM 3421 N N . HIS B 1 175 ? 11.078 -0.133 7.652 1 91.19 175 HIS B N 1
ATOM 3422 C CA . HIS B 1 175 ? 12.523 0.067 7.734 1 91.19 175 HIS B CA 1
ATOM 3423 C C . HIS B 1 175 ? 12.953 1.273 6.91 1 91.19 175 HIS B C 1
ATOM 3425 O O . HIS B 1 175 ? 12.539 1.427 5.758 1 91.19 175 HIS B O 1
ATOM 3431 N N . GLY B 1 176 ? 13.773 2.09 7.543 1 92.44 176 GLY B N 1
ATOM 3432 C CA . GLY B 1 176 ? 14.297 3.24 6.824 1 92.44 176 GLY B CA 1
ATOM 3433 C C . GLY B 1 176 ? 15.031 2.861 5.551 1 92.44 176 GLY B C 1
ATOM 3434 O O . GLY B 1 176 ? 15.734 1.852 5.512 1 92.44 176 GLY B O 1
ATOM 3435 N N . GLY B 1 177 ? 14.875 3.691 4.504 1 92.94 177 GLY B N 1
ATOM 3436 C CA . GLY B 1 177 ? 15.523 3.455 3.225 1 92.94 177 GLY B CA 1
ATOM 3437 C C . GLY B 1 177 ? 14.672 2.641 2.266 1 92.94 177 GLY B C 1
ATOM 3438 O O . GLY B 1 177 ? 14.992 2.539 1.079 1 92.94 177 GLY B O 1
ATOM 3439 N N . PHE B 1 178 ? 13.523 2.129 2.766 1 93.81 178 PHE B N 1
ATOM 3440 C CA . PHE B 1 178 ? 12.688 1.234 1.976 1 93.81 178 PHE B CA 1
ATOM 3441 C C . PHE B 1 178 ? 11.266 1.771 1.876 1 93.81 178 PHE B C 1
ATOM 3443 O O . PHE B 1 178 ? 10.305 1 1.767 1 93.81 178 PHE B O 1
ATOM 3450 N N . ALA B 1 179 ? 11.125 3.055 1.897 1 96.06 179 ALA B N 1
ATOM 3451 C CA . ALA B 1 179 ? 9.789 3.625 2.053 1 96.06 179 ALA B CA 1
ATOM 3452 C C . ALA B 1 179 ? 8.859 3.158 0.937 1 96.06 179 ALA B C 1
ATOM 3454 O O . ALA B 1 179 ? 7.801 2.586 1.202 1 96.06 179 ALA B O 1
ATOM 3455 N N . LEU B 1 180 ? 9.266 3.352 -0.32 1 96.56 180 LEU B N 1
ATOM 3456 C CA . LEU B 1 180 ? 8.414 2.963 -1.441 1 96.56 180 LEU B CA 1
ATOM 3457 C C . LEU B 1 180 ? 8.258 1.448 -1.501 1 96.56 180 LEU B C 1
ATOM 3459 O O . LEU B 1 180 ? 7.16 0.946 -1.763 1 96.56 180 LEU B O 1
ATOM 3463 N N . TYR B 1 181 ? 9.305 0.741 -1.213 1 95.62 181 TYR B N 1
ATOM 3464 C CA . TYR B 1 181 ? 9.266 -0.716 -1.266 1 95.62 181 TYR B CA 1
ATOM 3465 C C . TYR B 1 181 ? 8.359 -1.276 -0.174 1 95.62 181 TYR B C 1
ATOM 3467 O O . TYR B 1 181 ? 7.477 -2.096 -0.448 1 95.62 181 TYR B O 1
ATOM 3475 N N . CYS B 1 182 ? 8.539 -0.828 1.075 1 96.75 182 CYS B N 1
ATOM 3476 C CA . CYS B 1 182 ? 7.691 -1.262 2.18 1 96.75 182 CYS B CA 1
ATOM 3477 C C . CYS B 1 182 ? 6.223 -0.976 1.886 1 96.75 182 CYS B C 1
ATOM 3479 O O . CYS B 1 182 ? 5.371 -1.844 2.068 1 96.75 182 CYS B O 1
ATOM 3481 N N . ALA B 1 183 ? 5.996 0.217 1.443 1 97.62 183 ALA B N 1
ATOM 3482 C CA . ALA B 1 183 ? 4.621 0.619 1.153 1 97.62 183 ALA B CA 1
ATOM 3483 C C . ALA B 1 183 ? 4.012 -0.261 0.066 1 97.62 183 ALA B C 1
ATOM 3485 O O . ALA B 1 183 ? 2.85 -0.665 0.165 1 97.62 183 ALA B O 1
ATOM 3486 N N . SER B 1 184 ? 4.75 -0.558 -0.964 1 97.31 184 SER B N 1
ATOM 3487 C CA . SER B 1 184 ? 4.258 -1.379 -2.064 1 97.31 184 SER B CA 1
ATOM 3488 C C . SER B 1 184 ? 3.939 -2.795 -1.599 1 97.31 184 SER B C 1
ATOM 3490 O O . SER B 1 184 ? 2.91 -3.361 -1.976 1 97.31 184 SER B O 1
ATOM 3492 N N . ARG B 1 185 ? 4.801 -3.33 -0.824 1 97.25 185 ARG B N 1
ATOM 3493 C CA . ARG B 1 185 ? 4.586 -4.695 -0.352 1 97.25 185 ARG B CA 1
ATOM 3494 C C . ARG B 1 185 ? 3.416 -4.762 0.622 1 97.25 185 ARG B C 1
ATOM 3496 O O . ARG B 1 185 ? 2.67 -5.742 0.641 1 97.25 185 ARG B O 1
ATOM 3503 N N . ALA B 1 186 ? 3.24 -3.719 1.432 1 97.69 186 ALA B N 1
ATOM 3504 C CA . ALA B 1 186 ? 2.064 -3.641 2.295 1 97.69 186 ALA B CA 1
ATOM 3505 C C . ALA B 1 186 ? 0.781 -3.605 1.47 1 97.69 186 ALA B C 1
ATOM 3507 O O . ALA B 1 186 ? -0.196 -4.281 1.801 1 97.69 186 ALA B O 1
ATOM 3508 N N . ALA B 1 187 ? 0.814 -2.844 0.449 1 98.12 187 ALA B N 1
ATOM 3509 C CA . ALA B 1 187 ? -0.342 -2.742 -0.438 1 98.12 187 ALA B CA 1
ATOM 3510 C C . ALA B 1 187 ? -0.656 -4.086 -1.087 1 98.12 187 ALA B C 1
ATOM 3512 O O . ALA B 1 187 ? -1.816 -4.504 -1.138 1 98.12 187 ALA B O 1
ATOM 3513 N N . ARG B 1 188 ? 0.339 -4.773 -1.569 1 98.25 188 ARG B N 1
ATOM 3514 C CA . ARG B 1 188 ? 0.157 -6.062 -2.227 1 98.25 188 ARG B CA 1
ATOM 3515 C C . ARG B 1 188 ? -0.419 -7.094 -1.262 1 98.25 188 ARG B C 1
ATOM 3517 O O . ARG B 1 188 ? -1.304 -7.871 -1.628 1 98.25 188 ARG B O 1
ATOM 3524 N N . ASP B 1 189 ? 0.114 -7.105 -0.035 1 98.19 189 ASP B N 1
ATOM 3525 C CA . ASP B 1 189 ? -0.382 -8.047 0.969 1 98.19 189 ASP B CA 1
ATOM 3526 C C . ASP B 1 189 ? -1.861 -7.805 1.259 1 98.19 189 ASP B C 1
ATOM 3528 O O . ASP B 1 189 ? -2.641 -8.75 1.358 1 98.19 189 ASP B O 1
ATOM 3532 N N . MET B 1 190 ? -2.178 -6.504 1.38 1 98.12 190 MET B N 1
ATOM 3533 C CA . MET B 1 190 ? -3.561 -6.16 1.694 1 98.12 190 MET B CA 1
ATOM 3534 C C . MET B 1 190 ? -4.484 -6.508 0.532 1 98.12 190 MET B C 1
ATOM 3536 O O . MET B 1 190 ? -5.578 -7.035 0.739 1 98.12 190 MET B O 1
ATOM 3540 N N . TYR B 1 191 ? -4.055 -6.254 -0.68 1 98.31 191 TYR B N 1
ATOM 3541 C CA . TYR B 1 191 ? -4.848 -6.594 -1.856 1 98.31 191 TYR B CA 1
ATOM 3542 C C . TYR B 1 191 ? -5.098 -8.094 -1.932 1 98.31 191 TYR B C 1
ATOM 3544 O O . TYR B 1 191 ? -6.215 -8.531 -2.211 1 98.31 191 TYR B O 1
ATOM 3552 N N . THR B 1 192 ? -4.062 -8.836 -1.654 1 98.25 192 THR B N 1
ATOM 3553 C CA . THR B 1 192 ? -4.152 -10.289 -1.638 1 98.25 192 THR B CA 1
ATOM 3554 C C . THR B 1 192 ? -5.145 -10.758 -0.579 1 98.25 192 THR B C 1
ATOM 3556 O O . THR B 1 192 ? -5.965 -11.648 -0.835 1 98.25 192 THR B O 1
ATOM 3559 N N . ALA B 1 193 ? -5.07 -10.133 0.603 1 97.69 193 ALA B N 1
ATOM 3560 C CA . ALA B 1 193 ? -5.965 -10.5 1.695 1 97.69 193 ALA B CA 1
ATOM 3561 C C . ALA B 1 193 ? -7.418 -10.227 1.329 1 97.69 193 ALA B C 1
ATOM 3563 O O . ALA B 1 193 ? -8.297 -11.055 1.598 1 97.69 193 ALA B O 1
ATOM 3564 N N . VAL B 1 194 ? -7.699 -9.094 0.695 1 97.62 194 VAL B N 1
ATOM 3565 C CA . VAL B 1 194 ? -9.062 -8.758 0.291 1 97.62 194 VAL B CA 1
ATOM 3566 C C . VAL B 1 194 ? -9.523 -9.719 -0.805 1 97.62 194 VAL B C 1
ATOM 3568 O O . VAL B 1 194 ? -10.641 -10.242 -0.754 1 97.62 194 VAL B O 1
ATOM 3571 N N . ALA B 1 195 ? -8.672 -9.953 -1.762 1 97.69 195 ALA B N 1
ATOM 3572 C CA . ALA B 1 195 ? -8.992 -10.875 -2.846 1 97.69 195 ALA B CA 1
ATOM 3573 C C . ALA B 1 195 ? -9.344 -12.258 -2.303 1 97.69 195 ALA B C 1
ATOM 3575 O O . ALA B 1 195 ? -10.273 -12.906 -2.793 1 97.69 195 ALA B O 1
ATOM 3576 N N . ALA B 1 196 ? -8.617 -12.688 -1.319 1 97.06 196 ALA B N 1
ATOM 3577 C CA . ALA B 1 196 ? -8.859 -13.992 -0.699 1 97.06 196 ALA B CA 1
ATOM 3578 C C . ALA B 1 196 ? -10.25 -14.039 -0.073 1 97.06 196 ALA B C 1
ATOM 3580 O O . ALA B 1 196 ? -10.969 -15.039 -0.218 1 97.06 196 ALA B O 1
ATOM 3581 N N . LYS B 1 197 ? -10.594 -12.961 0.619 1 95.69 197 LYS B N 1
ATOM 3582 C CA . LYS B 1 197 ? -11.922 -12.898 1.219 1 95.69 197 LYS B CA 1
ATOM 3583 C C . LYS B 1 197 ? -13.008 -12.977 0.153 1 95.69 197 LYS B C 1
ATOM 3585 O O . LYS B 1 197 ? -14.023 -13.656 0.343 1 95.69 197 LYS B O 1
ATOM 3590 N N . GLU B 1 198 ? -12.797 -12.367 -0.924 1 95 198 GLU B N 1
ATOM 3591 C CA . GLU B 1 198 ? -13.789 -12.328 -1.997 1 95 198 GLU B CA 1
ATOM 3592 C C . GLU B 1 198 ? -13.844 -13.664 -2.738 1 95 198 GLU B C 1
ATOM 3594 O O . GLU B 1 198 ? -14.852 -13.984 -3.373 1 95 198 GLU B O 1
ATOM 3599 N N . ALA B 1 199 ? -12.773 -14.383 -2.643 1 94.12 199 ALA B N 1
ATOM 3600 C CA . ALA B 1 199 ? -12.703 -15.664 -3.34 1 94.12 199 ALA B CA 1
ATOM 3601 C C . ALA B 1 199 ? -13.188 -16.797 -2.447 1 94.12 199 ALA B C 1
ATOM 3603 O O . ALA B 1 199 ? -13.188 -17.969 -2.855 1 94.12 199 ALA B O 1
ATOM 3604 N N . ALA B 1 200 ? -13.539 -16.422 -1.215 1 90.5 200 ALA B N 1
ATOM 3605 C CA . ALA B 1 200 ? -14.016 -17.453 -0.3 1 90.5 200 ALA B CA 1
ATOM 3606 C C . ALA B 1 200 ? -15.141 -18.266 -0.932 1 90.5 200 ALA B C 1
ATOM 3608 O O . ALA B 1 200 ? -16.062 -17.719 -1.533 1 90.5 200 ALA B O 1
ATOM 3609 N N . GLY B 1 201 ? -15.047 -19.594 -0.884 1 87.19 201 GLY B N 1
ATOM 3610 C CA . GLY B 1 201 ? -16.062 -20.484 -1.425 1 87.19 201 GLY B CA 1
ATOM 3611 C C . GLY B 1 201 ? -15.797 -20.891 -2.857 1 87.19 201 GLY B C 1
ATOM 3612 O O . GLY B 1 201 ? -16.562 -21.656 -3.443 1 87.19 201 GLY B O 1
ATOM 3613 N N . THR B 1 202 ? -14.75 -20.359 -3.412 1 90 202 THR B N 1
ATOM 3614 C CA . THR B 1 202 ? -14.352 -20.766 -4.754 1 90 202 THR B CA 1
ATOM 3615 C C . THR B 1 202 ? -13.102 -21.641 -4.707 1 90 202 THR B C 1
ATOM 3617 O O . THR B 1 202 ? -12.586 -21.938 -3.625 1 90 202 THR B O 1
ATOM 3620 N N . GLY B 1 203 ? -12.609 -22.047 -5.82 1 92.44 203 GLY B N 1
ATOM 3621 C CA . GLY B 1 203 ? -11.398 -22.844 -5.918 1 92.44 203 GLY B CA 1
ATOM 3622 C C . GLY B 1 203 ? -10.133 -22.016 -5.922 1 92.44 203 GLY B C 1
ATOM 3623 O O . GLY B 1 203 ? -9.031 -22.547 -6.066 1 92.44 203 GLY B O 1
ATOM 3624 N N . THR B 1 204 ? -10.289 -20.75 -5.703 1 95 204 THR B N 1
ATOM 3625 C CA . THR B 1 204 ? -9.141 -19.844 -5.746 1 95 204 THR B CA 1
ATOM 3626 C C . THR B 1 204 ? -8.641 -19.547 -4.336 1 95 204 THR B C 1
ATOM 3628 O O . THR B 1 204 ? -9.414 -19.156 -3.461 1 95 204 THR B O 1
ATOM 3631 N N . VAL B 1 205 ? -7.371 -19.828 -4.082 1 96 205 VAL B N 1
ATOM 3632 C CA . VAL B 1 205 ? -6.699 -19.547 -2.82 1 96 205 VAL B CA 1
ATOM 3633 C C . VAL B 1 205 ? -5.523 -18.609 -3.064 1 96 205 VAL B C 1
ATOM 3635 O O . VAL B 1 205 ? -4.777 -18.766 -4.035 1 96 205 VAL B O 1
ATOM 3638 N N . LEU B 1 206 ? -5.379 -17.609 -2.238 1 97.75 206 LEU B N 1
ATOM 3639 C CA . LEU B 1 206 ? -4.297 -16.641 -2.389 1 97.75 206 LEU B CA 1
ATOM 3640 C C . LEU B 1 206 ? -3.342 -16.703 -1.204 1 97.75 206 LEU B C 1
ATOM 3642 O O . LEU B 1 206 ? -3.76 -16.984 -0.077 1 97.75 206 LEU B O 1
ATOM 3646 N N . LEU B 1 207 ? -2.074 -16.422 -1.479 1 98.12 207 LEU B N 1
ATOM 3647 C CA . LEU B 1 207 ? -1.018 -16.469 -0.474 1 98.12 207 LEU B CA 1
ATOM 3648 C C . LEU B 1 207 ? -0.024 -15.328 -0.677 1 98.12 207 LEU B C 1
ATOM 3650 O O . LEU B 1 207 ? 0.417 -15.07 -1.8 1 98.12 207 LEU B O 1
ATOM 3654 N N . SER B 1 208 ? 0.202 -14.602 0.378 1 98.31 208 SER B N 1
ATOM 3655 C CA . SER B 1 208 ? 1.375 -13.734 0.407 1 98.31 208 SER B CA 1
ATOM 3656 C C . SER B 1 208 ? 2.576 -14.453 1.017 1 98.31 208 SER B C 1
ATOM 3658 O O . SER B 1 208 ? 2.57 -14.781 2.205 1 98.31 208 SER B O 1
ATOM 3660 N N . TYR B 1 209 ? 3.65 -14.664 0.206 1 98.31 209 TYR B N 1
ATOM 3661 C CA . TYR B 1 209 ? 4.812 -15.422 0.654 1 98.31 209 TYR B CA 1
ATOM 3662 C C . TYR B 1 209 ? 6.039 -14.523 0.767 1 98.31 209 TYR B C 1
ATOM 3664 O O . TYR B 1 209 ? 6.438 -13.883 -0.207 1 98.31 209 TYR B O 1
ATOM 3672 N N . ALA B 1 210 ? 6.605 -14.422 1.962 1 97.56 210 ALA B N 1
ATOM 3673 C CA . ALA B 1 210 ? 7.848 -13.695 2.197 1 97.56 210 ALA B CA 1
ATOM 3674 C C . ALA B 1 210 ? 9.055 -14.633 2.137 1 97.56 210 ALA B C 1
ATOM 3676 O O . ALA B 1 210 ? 9.305 -15.391 3.078 1 97.56 210 ALA B O 1
ATOM 3677 N N . PRO B 1 211 ? 9.82 -14.508 1.145 1 96.56 211 PRO B N 1
ATOM 3678 C CA . PRO B 1 211 ? 10.852 -15.516 0.877 1 96.56 211 PRO B CA 1
ATOM 3679 C C . PRO B 1 211 ? 12.039 -15.406 1.83 1 96.56 211 PRO B C 1
ATOM 3681 O O . PRO B 1 211 ? 12.875 -16.312 1.891 1 96.56 211 PRO B O 1
ATOM 3684 N N . GLY B 1 212 ? 12.172 -14.242 2.549 1 92.94 212 GLY B N 1
ATOM 3685 C CA . GLY B 1 212 ? 13.328 -14.023 3.4 1 92.94 212 GLY B CA 1
ATOM 3686 C C . GLY B 1 212 ? 14.438 -13.25 2.713 1 92.94 212 GLY B C 1
ATOM 3687 O O . GLY B 1 212 ? 14.281 -12.82 1.566 1 92.94 212 GLY B O 1
ATOM 3688 N N . PRO B 1 213 ? 15.523 -12.977 3.461 1 91.5 213 PRO B N 1
ATOM 3689 C CA . PRO B 1 213 ? 16.688 -12.289 2.877 1 91.5 213 PRO B CA 1
ATOM 3690 C C . PRO B 1 213 ? 17.469 -13.18 1.925 1 91.5 213 PRO B C 1
ATOM 3692 O O . PRO B 1 213 ? 18.469 -13.789 2.328 1 91.5 213 PRO B O 1
ATOM 3695 N N . LEU B 1 214 ? 17.109 -13.125 0.718 1 91.88 214 LEU B N 1
ATOM 3696 C CA . LEU B 1 214 ? 17.609 -14.047 -0.294 1 91.88 214 LEU B CA 1
ATOM 3697 C C . LEU B 1 214 ? 19 -13.609 -0.771 1 91.88 214 LEU B C 1
ATOM 3699 O O . LEU B 1 214 ? 19.266 -12.414 -0.903 1 91.88 214 LEU B O 1
ATOM 3703 N N . ASP B 1 215 ? 19.812 -14.531 -1.056 1 87.81 215 ASP B N 1
ATOM 3704 C CA . ASP B 1 215 ? 21.078 -14.266 -1.717 1 87.81 215 ASP B CA 1
ATOM 3705 C C . ASP B 1 215 ? 20.891 -14.062 -3.219 1 87.81 215 ASP B C 1
ATOM 3707 O O . ASP B 1 215 ? 21 -15.008 -4 1 87.81 215 ASP B O 1
ATOM 3711 N N . THR B 1 216 ? 20.547 -12.875 -3.623 1 88.25 216 THR B N 1
ATOM 3712 C CA . THR B 1 216 ? 20.266 -12.484 -5 1 88.25 216 THR B CA 1
ATOM 3713 C C . THR B 1 216 ? 20.922 -11.148 -5.336 1 88.25 216 THR B C 1
ATOM 3715 O O . THR B 1 216 ? 21.516 -10.508 -4.465 1 88.25 216 THR B O 1
ATOM 3718 N N . ASP B 1 217 ? 20.797 -10.812 -6.613 1 82 217 ASP B N 1
ATOM 3719 C CA . ASP B 1 217 ? 21.281 -9.508 -7.043 1 82 217 ASP B CA 1
ATOM 3720 C C . ASP B 1 217 ? 20.562 -8.383 -6.301 1 82 217 ASP B C 1
ATOM 3722 O O . ASP B 1 217 ? 21.156 -7.352 -5.992 1 82 217 ASP B O 1
ATOM 3726 N N . MET B 1 218 ? 19.375 -8.609 -6 1 80.62 218 MET B N 1
ATOM 3727 C CA . MET B 1 218 ? 18.609 -7.621 -5.242 1 80.62 218 MET B CA 1
ATOM 3728 C C . MET B 1 218 ? 19.219 -7.398 -3.863 1 80.62 218 MET B C 1
ATOM 3730 O O . MET B 1 218 ? 19.344 -6.262 -3.408 1 80.62 218 MET B O 1
ATOM 3734 N N . GLN B 1 219 ? 19.578 -8.438 -3.256 1 82.56 219 GLN B N 1
ATOM 3735 C CA . GLN B 1 219 ? 20.219 -8.375 -1.942 1 82.56 219 GLN B CA 1
ATOM 3736 C C . GLN B 1 219 ? 21.578 -7.688 -2.023 1 82.56 219 GLN B C 1
ATOM 3738 O O . GLN B 1 219 ? 21.969 -6.949 -1.112 1 82.56 219 GLN B O 1
ATOM 3743 N N . ALA B 1 220 ? 22.281 -7.98 -3.105 1 84.62 220 ALA B N 1
ATOM 3744 C CA . ALA B 1 220 ? 23.562 -7.301 -3.322 1 84.62 220 ALA B CA 1
ATOM 3745 C C . ALA B 1 220 ? 23.359 -5.793 -3.451 1 84.62 220 ALA B C 1
ATOM 3747 O O . ALA B 1 220 ? 24.141 -5.012 -2.908 1 84.62 220 ALA B O 1
ATOM 3748 N N . ASP B 1 221 ? 22.344 -5.418 -4.117 1 85.25 221 ASP B N 1
ATOM 3749 C CA . ASP B 1 221 ? 22.016 -4.004 -4.262 1 85.25 221 ASP B CA 1
ATOM 3750 C C . ASP B 1 221 ? 21.75 -3.359 -2.902 1 85.25 221 ASP B C 1
ATOM 3752 O O . ASP B 1 221 ? 22.172 -2.227 -2.654 1 85.25 221 ASP B O 1
ATOM 3756 N N . ILE B 1 222 ? 21.125 -4.078 -2.045 1 86.06 222 ILE B N 1
ATOM 3757 C CA . ILE B 1 222 ? 20.828 -3.596 -0.7 1 86.06 222 ILE B CA 1
ATOM 3758 C C . ILE B 1 222 ? 22.125 -3.344 0.057 1 86.06 222 ILE B C 1
ATOM 3760 O O . ILE B 1 222 ? 22.312 -2.273 0.64 1 86.06 222 ILE B O 1
ATOM 3764 N N . ARG B 1 223 ? 23.031 -4.211 -0.042 1 86.31 223 ARG B N 1
ATOM 3765 C CA . ARG B 1 223 ? 24.297 -4.113 0.685 1 86.31 223 ARG B CA 1
ATOM 3766 C C . ARG B 1 223 ? 25.156 -2.986 0.126 1 86.31 223 ARG B C 1
ATOM 3768 O O . ARG B 1 223 ? 26 -2.43 0.837 1 86.31 223 ARG B O 1
ATOM 3775 N N . GLU B 1 224 ? 24.906 -2.615 -1.088 1 86.12 224 GLU B N 1
ATOM 3776 C CA . GLU B 1 224 ? 25.75 -1.619 -1.741 1 86.12 224 GLU B CA 1
ATOM 3777 C C . GLU B 1 224 ? 25.125 -0.226 -1.648 1 86.12 224 GLU B C 1
ATOM 3779 O O . GLU B 1 224 ? 25.844 0.772 -1.572 1 86.12 224 GLU B O 1
ATOM 3784 N N . ARG B 1 225 ? 23.781 -0.154 -1.571 1 86.38 225 ARG B N 1
ATOM 3785 C CA . ARG B 1 225 ? 23.203 1.146 -1.895 1 86.38 225 ARG B CA 1
ATOM 3786 C C . ARG B 1 225 ? 22.266 1.614 -0.793 1 86.38 225 ARG B C 1
ATOM 3788 O O . ARG B 1 225 ? 21.875 2.781 -0.761 1 86.38 225 ARG B O 1
ATOM 3795 N N . LEU B 1 226 ? 21.922 0.785 0.067 1 85.31 226 LEU B N 1
ATOM 3796 C CA . LEU B 1 226 ? 20.875 1.133 1.021 1 85.31 226 LEU B CA 1
ATOM 3797 C C . LEU B 1 226 ? 21.281 2.35 1.849 1 85.31 226 LEU B C 1
ATOM 3799 O O . LEU B 1 226 ? 22.391 2.408 2.377 1 85.31 226 LEU B O 1
ATOM 3803 N N . ALA B 1 227 ? 20.375 3.266 1.955 1 83.94 227 ALA B N 1
ATOM 3804 C CA . ALA B 1 227 ? 20.625 4.516 2.664 1 83.94 227 ALA B CA 1
ATOM 3805 C C . ALA B 1 227 ? 20.766 4.277 4.164 1 83.94 227 ALA B C 1
ATOM 3807 O O . ALA B 1 227 ? 21.484 5 4.852 1 83.94 227 ALA B O 1
ATOM 3808 N N . ASN B 1 228 ? 20.078 3.256 4.664 1 87.94 228 ASN B N 1
ATOM 3809 C CA . ASN B 1 228 ? 20.141 2.92 6.082 1 87.94 228 ASN B CA 1
ATOM 3810 C C . ASN B 1 228 ? 21.391 2.123 6.418 1 87.94 228 ASN B C 1
ATOM 3812 O O . ASN B 1 228 ? 21.453 0.916 6.176 1 87.94 228 ASN B O 1
ATOM 3816 N N . ASP B 1 229 ? 22.25 2.756 7.016 1 87.25 229 ASP B N 1
ATOM 3817 C CA . ASP B 1 229 ? 23.578 2.18 7.25 1 87.25 229 ASP B CA 1
ATOM 3818 C C . ASP B 1 229 ? 23.484 0.953 8.156 1 87.25 229 ASP B C 1
ATOM 3820 O O . ASP B 1 229 ? 24.156 -0.049 7.918 1 87.25 229 ASP B O 1
ATOM 3824 N N . GLU B 1 230 ? 22.672 1.102 9.141 1 86.06 230 GLU B N 1
ATOM 3825 C CA . GLU B 1 230 ? 22.547 -0.002 10.094 1 86.06 230 GLU B CA 1
ATOM 3826 C C . GLU B 1 230 ? 22 -1.256 9.414 1 86.06 230 GLU B C 1
ATOM 3828 O O . GLU B 1 230 ? 22.547 -2.348 9.594 1 86.06 230 GLU B O 1
ATOM 3833 N N . LEU B 1 231 ? 21.016 -1.057 8.672 1 85.94 231 LEU B N 1
ATOM 3834 C CA . LEU B 1 231 ? 20.406 -2.191 7.984 1 85.94 231 LEU B CA 1
ATOM 3835 C C . LEU B 1 231 ? 21.328 -2.721 6.891 1 85.94 231 LEU B C 1
ATOM 3837 O O . LEU B 1 231 ? 21.406 -3.932 6.668 1 85.94 231 LEU B O 1
ATOM 3841 N N . ARG B 1 232 ? 21.953 -1.814 6.219 1 87.5 232 ARG B N 1
ATOM 3842 C CA . ARG B 1 232 ? 22.922 -2.219 5.203 1 87.5 232 ARG B CA 1
ATOM 3843 C C . ARG B 1 232 ? 24.016 -3.1 5.809 1 87.5 232 ARG B C 1
ATOM 3845 O O . ARG B 1 232 ? 24.359 -4.141 5.246 1 87.5 232 ARG B O 1
ATOM 3852 N N . ALA B 1 233 ? 24.516 -2.736 6.984 1 88.44 233 ALA B N 1
ATOM 3853 C CA . ALA B 1 233 ? 25.547 -3.494 7.68 1 88.44 233 ALA B CA 1
ATOM 3854 C C . ALA B 1 233 ? 25.031 -4.859 8.117 1 88.44 233 ALA B C 1
ATOM 3856 O O . ALA B 1 233 ? 25.75 -5.859 8.047 1 88.44 233 ALA B O 1
ATOM 3857 N N . ALA B 1 234 ? 23.766 -4.848 8.523 1 86.25 234 ALA B N 1
ATOM 3858 C CA . ALA B 1 234 ? 23.172 -6.109 8.945 1 86.25 234 ALA B CA 1
ATOM 3859 C C . ALA B 1 234 ? 23.094 -7.102 7.789 1 86.25 234 ALA B C 1
ATOM 3861 O O . ALA B 1 234 ? 23.406 -8.281 7.953 1 86.25 234 ALA B O 1
ATOM 3862 N N . PHE B 1 235 ? 22.719 -6.637 6.66 1 87.25 235 PHE B N 1
ATOM 3863 C CA . PHE B 1 235 ? 22.625 -7.496 5.484 1 87.25 235 PHE B CA 1
ATOM 3864 C C . PHE B 1 235 ? 24 -7.934 5.027 1 87.25 235 PHE B C 1
ATOM 3866 O O . PHE B 1 235 ? 24.188 -9.07 4.582 1 87.25 235 PHE B O 1
ATOM 3873 N N . ALA B 1 236 ? 24.953 -7.051 5.125 1 87.88 236 ALA B N 1
ATOM 3874 C CA . ALA B 1 236 ? 26.328 -7.395 4.789 1 87.88 236 ALA B CA 1
ATOM 3875 C C . ALA B 1 236 ? 26.875 -8.477 5.715 1 87.88 236 ALA B C 1
ATOM 3877 O O . ALA B 1 236 ? 27.578 -9.391 5.273 1 87.88 236 ALA B O 1
ATOM 3878 N N . ASP B 1 237 ? 26.5 -8.352 6.949 1 89.75 237 ASP B N 1
ATOM 3879 C CA . ASP B 1 237 ? 26.922 -9.344 7.934 1 89.75 237 ASP B CA 1
ATOM 3880 C C . ASP B 1 237 ? 26.328 -10.711 7.629 1 89.75 237 ASP B C 1
ATOM 3882 O O . ASP B 1 237 ? 27 -11.734 7.789 1 89.75 237 ASP B O 1
ATOM 3886 N N . MET B 1 238 ? 25.109 -10.727 7.207 1 87.94 238 MET B N 1
ATOM 3887 C CA . MET B 1 238 ? 24.453 -11.984 6.836 1 87.94 238 MET B CA 1
ATOM 3888 C C . MET B 1 238 ? 25.188 -12.641 5.672 1 87.94 238 MET B C 1
ATOM 3890 O O . MET B 1 238 ? 25.375 -13.859 5.66 1 87.94 238 MET B O 1
ATOM 3894 N N . LYS B 1 239 ? 25.562 -11.914 4.746 1 88.19 239 LYS B N 1
ATOM 3895 C CA . LYS B 1 239 ? 26.312 -12.438 3.605 1 88.19 239 LYS B CA 1
ATOM 3896 C C . LYS B 1 239 ? 27.656 -13.008 4.047 1 88.19 239 LYS B C 1
ATOM 3898 O O . LYS B 1 239 ? 28.031 -14.102 3.637 1 88.19 239 LYS B O 1
ATOM 3903 N N . ALA B 1 240 ? 28.328 -12.242 4.863 1 90.81 240 ALA B N 1
ATOM 3904 C CA . ALA B 1 240 ? 29.641 -12.641 5.344 1 90.81 240 ALA B CA 1
ATOM 3905 C C . ALA B 1 240 ? 29.578 -13.945 6.137 1 90.81 240 ALA B C 1
ATOM 3907 O O . ALA B 1 240 ? 30.469 -14.789 6.039 1 90.81 240 ALA B O 1
ATOM 3908 N N . LYS B 1 241 ? 28.5 -14.07 6.867 1 93.19 241 LYS B N 1
ATOM 3909 C CA . LYS B 1 241 ? 28.344 -15.242 7.727 1 93.19 241 LYS B CA 1
ATOM 3910 C C . LYS B 1 241 ? 27.703 -16.406 6.969 1 93.19 241 LYS B C 1
ATOM 3912 O O . LYS B 1 241 ? 27.594 -17.516 7.5 1 93.19 241 LYS B O 1
ATOM 3917 N N . GLY B 1 242 ? 27.281 -16.125 5.766 1 90.5 242 GLY B N 1
ATOM 3918 C CA . GLY B 1 242 ? 26.656 -17.172 4.957 1 90.5 242 GLY B CA 1
ATOM 3919 C C . GLY B 1 242 ? 25.266 -17.547 5.43 1 90.5 242 GLY B C 1
ATOM 3920 O O . GLY B 1 242 ? 24.859 -18.703 5.324 1 90.5 242 GLY B O 1
ATOM 3921 N N . THR B 1 243 ? 24.516 -16.562 6.043 1 89.81 243 THR B N 1
ATOM 3922 C CA . THR B 1 243 ? 23.219 -16.875 6.625 1 89.81 243 THR B CA 1
ATOM 3923 C C . THR B 1 243 ? 22.094 -16.375 5.727 1 89.81 243 THR B C 1
ATOM 3925 O O . THR B 1 243 ? 20.922 -16.484 6.074 1 89.81 243 THR B O 1
ATOM 3928 N N . LEU B 1 244 ? 22.422 -15.906 4.562 1 92.75 244 LEU B N 1
ATOM 3929 C CA . LEU B 1 244 ? 21.391 -15.57 3.594 1 92.75 244 LEU B CA 1
ATOM 3930 C C . LEU B 1 244 ? 20.688 -16.828 3.1 1 92.75 244 LEU B C 1
ATOM 3932 O O . LEU B 1 244 ? 21.297 -17.875 2.949 1 92.75 244 LEU B O 1
ATOM 3936 N N . VAL B 1 245 ? 19.391 -16.703 2.875 1 94.25 245 VAL B N 1
ATOM 3937 C CA . VAL B 1 245 ? 18.578 -17.797 2.346 1 94.25 245 VAL B CA 1
ATOM 3938 C C . VAL B 1 245 ? 18.859 -17.969 0.857 1 94.25 245 VAL B C 1
ATOM 3940 O O . VAL B 1 245 ? 18.969 -17 0.115 1 94.25 245 VAL B O 1
ATOM 3943 N N . THR B 1 246 ? 19.078 -19.203 0.422 1 95.38 246 THR B N 1
ATOM 3944 C CA . THR B 1 246 ? 19.219 -19.406 -1.014 1 95.38 246 THR B CA 1
ATOM 3945 C C . THR B 1 246 ? 17.875 -19.359 -1.712 1 95.38 246 THR B C 1
ATOM 3947 O O . THR B 1 246 ? 16.859 -19.828 -1.164 1 95.38 246 THR B O 1
ATOM 3950 N N . PRO B 1 247 ? 17.828 -18.828 -2.906 1 97 247 PRO B N 1
ATOM 3951 C CA . PRO B 1 247 ? 16.562 -18.812 -3.641 1 97 247 PRO B CA 1
ATOM 3952 C C . PRO B 1 247 ? 15.938 -20.203 -3.762 1 97 247 PRO B C 1
ATOM 3954 O O . PRO B 1 247 ? 14.719 -20.359 -3.605 1 97 247 PRO B O 1
ATOM 3957 N N . ALA B 1 248 ? 16.734 -21.203 -3.914 1 97 248 ALA B N 1
ATOM 3958 C CA . ALA B 1 248 ? 16.234 -22.578 -4.074 1 97 248 ALA B CA 1
ATOM 3959 C C . ALA B 1 248 ? 15.57 -23.078 -2.795 1 97 248 ALA B C 1
ATOM 3961 O O . ALA B 1 248 ? 14.531 -23.734 -2.846 1 97 248 ALA B O 1
ATOM 3962 N N . SER B 1 249 ? 16.188 -22.75 -1.63 1 97.19 249 SER B N 1
ATOM 3963 C CA . SER B 1 249 ? 15.633 -23.188 -0.357 1 97.19 249 SER B CA 1
ATOM 3964 C C . SER B 1 249 ? 14.273 -22.547 -0.104 1 97.19 249 SER B C 1
ATOM 3966 O O . SER B 1 249 ? 13.336 -23.203 0.349 1 97.19 249 SER B O 1
ATOM 3968 N N . SER B 1 250 ? 14.18 -21.297 -0.405 1 98.12 250 SER B N 1
ATOM 3969 C CA . SER B 1 250 ? 12.914 -20.609 -0.213 1 98.12 250 SER B CA 1
ATOM 3970 C C . SER B 1 250 ? 11.859 -21.094 -1.204 1 98.12 250 SER B C 1
ATOM 3972 O O . SER B 1 250 ? 10.688 -21.25 -0.848 1 98.12 250 SER B O 1
ATOM 3974 N N . ALA B 1 251 ? 12.242 -21.312 -2.439 1 98.44 251 ALA B N 1
ATOM 3975 C CA . ALA B 1 251 ? 11.32 -21.828 -3.449 1 98.44 251 ALA B CA 1
ATOM 3976 C C . ALA B 1 251 ? 10.797 -23.203 -3.049 1 98.44 251 ALA B C 1
ATOM 3978 O O . ALA B 1 251 ? 9.633 -23.531 -3.305 1 98.44 251 ALA B O 1
ATOM 3979 N N . SER B 1 252 ? 11.625 -24.016 -2.41 1 98.06 252 SER B N 1
ATOM 3980 C CA . SER B 1 252 ? 11.227 -25.328 -1.942 1 98.06 252 SER B CA 1
ATOM 3981 C C . SER B 1 252 ? 10.148 -25.234 -0.868 1 98.06 252 SER B C 1
ATOM 3983 O O . SER B 1 252 ? 9.188 -26.016 -0.87 1 98.06 252 SER B O 1
ATOM 3985 N N . LYS B 1 253 ? 10.344 -24.328 0.009 1 97.56 253 LYS B N 1
ATOM 3986 C CA . LYS B 1 253 ? 9.312 -24.125 1.021 1 97.56 253 LYS B CA 1
ATOM 3987 C C . LYS B 1 253 ? 7.992 -23.703 0.385 1 97.56 253 LYS B C 1
ATOM 3989 O O . LYS B 1 253 ? 6.926 -24.188 0.772 1 97.56 253 LYS B O 1
ATOM 3994 N N . LEU B 1 254 ? 8.055 -22.797 -0.547 1 98.25 254 LEU B N 1
ATOM 3995 C CA . LEU B 1 254 ? 6.84 -22.391 -1.244 1 98.25 254 LEU B CA 1
ATOM 3996 C C . LEU B 1 254 ? 6.168 -23.578 -1.918 1 98.25 254 LEU B C 1
ATOM 3998 O O . LEU B 1 254 ? 4.945 -23.719 -1.841 1 98.25 254 LEU B O 1
ATOM 4002 N N . PHE B 1 255 ? 6.949 -24.438 -2.605 1 98.25 255 PHE B N 1
ATOM 4003 C CA . PHE B 1 255 ? 6.414 -25.641 -3.238 1 98.25 255 PHE B CA 1
ATOM 4004 C C . PHE B 1 255 ? 5.691 -26.516 -2.221 1 98.25 255 PHE B C 1
ATOM 4006 O O . PHE B 1 255 ? 4.586 -26.984 -2.479 1 98.25 255 PHE B O 1
ATOM 4013 N N . GLU B 1 256 ? 6.32 -26.688 -1.069 1 96.81 256 GLU B N 1
ATOM 4014 C CA . GLU B 1 256 ? 5.727 -27.5 -0.019 1 96.81 256 GLU B CA 1
ATOM 4015 C C . GLU B 1 256 ? 4.395 -26.922 0.45 1 96.81 256 GLU B C 1
ATOM 4017 O O . GLU B 1 256 ? 3.439 -27.656 0.691 1 96.81 256 GLU B O 1
ATOM 4022 N N . LEU B 1 257 ? 4.355 -25.609 0.61 1 96.62 257 LEU B N 1
ATOM 4023 C CA . LEU B 1 257 ? 3.119 -24.953 1.006 1 96.62 257 LEU B CA 1
ATOM 4024 C C . LEU B 1 257 ? 2.025 -25.172 -0.031 1 96.62 257 LEU B C 1
ATOM 4026 O O . LEU B 1 257 ? 0.896 -25.531 0.319 1 96.62 257 LEU B O 1
ATOM 4030 N N . LEU B 1 258 ? 2.371 -25.031 -1.284 1 96.75 258 LEU B N 1
ATOM 4031 C CA . LEU B 1 258 ? 1.405 -25.156 -2.371 1 96.75 258 LEU B CA 1
ATOM 4032 C C . LEU B 1 258 ? 0.929 -26.594 -2.51 1 96.75 258 LEU B C 1
ATOM 4034 O O . LEU B 1 258 ? -0.237 -26.844 -2.828 1 96.75 258 LEU B O 1
ATOM 4038 N N . GLU B 1 259 ? 1.804 -27.531 -2.223 1 93.81 259 GLU B N 1
ATOM 4039 C CA . GLU B 1 259 ? 1.45 -28.953 -2.291 1 93.81 259 GLU B CA 1
ATOM 4040 C C . GLU B 1 259 ? 0.546 -29.344 -1.128 1 93.81 259 GLU B C 1
ATOM 4042 O O . GLU B 1 259 ? -0.427 -30.078 -1.315 1 93.81 259 GLU B O 1
ATOM 4047 N N . SER B 1 260 ? 0.949 -28.875 0.008 1 91.81 260 SER B N 1
ATOM 4048 C CA . SER B 1 260 ? 0.14 -29.219 1.173 1 91.81 260 SER B CA 1
ATOM 4049 C C . SER B 1 260 ? -1.229 -28.547 1.112 1 91.81 260 SER B C 1
ATOM 4051 O O . SER B 1 260 ? -2.213 -29.094 1.619 1 91.81 260 SER B O 1
ATOM 4053 N N . ASP B 1 261 ? -1.204 -27.375 0.56 1 91.12 261 ASP B N 1
ATOM 4054 C CA . ASP B 1 261 ? -2.416 -26.578 0.404 1 91.12 261 ASP B CA 1
ATOM 4055 C C . ASP B 1 261 ? -3.129 -26.391 1.742 1 91.12 261 ASP B C 1
ATOM 4057 O O . ASP B 1 261 ? -4.359 -26.359 1.797 1 91.12 261 ASP B O 1
ATOM 4061 N N . ASP B 1 262 ? -2.322 -26.391 2.842 1 90.06 262 ASP B N 1
ATOM 4062 C CA . ASP B 1 262 ? -2.861 -26.312 4.195 1 90.06 262 ASP B CA 1
ATOM 4063 C C . ASP B 1 262 ? -2.512 -24.984 4.855 1 90.06 262 ASP B C 1
ATOM 4065 O O . ASP B 1 262 ? -1.841 -24.953 5.891 1 90.06 262 ASP B O 1
ATOM 4069 N N . TYR B 1 263 ? -2.805 -23.859 4.215 1 94.56 263 TYR B N 1
ATOM 4070 C CA . TYR B 1 263 ? -2.635 -22.5 4.727 1 94.56 263 TYR B CA 1
ATOM 4071 C C . TYR B 1 263 ? -3.883 -21.656 4.48 1 94.56 263 TYR B C 1
ATOM 4073 O O . TYR B 1 263 ? -4.594 -21.875 3.496 1 94.56 263 TYR B O 1
ATOM 4081 N N . GLU B 1 264 ? -4.152 -20.828 5.352 1 95.75 264 GLU B N 1
ATOM 4082 C CA . GLU B 1 264 ? -5.312 -19.953 5.219 1 95.75 264 GLU B CA 1
ATOM 4083 C C . GLU B 1 264 ? -5.191 -19.047 3.992 1 95.75 264 GLU B C 1
ATOM 4085 O O . GLU B 1 264 ? -4.141 -18.438 3.762 1 95.75 264 GLU B O 1
ATOM 4090 N N . SER B 1 265 ? -6.312 -19.047 3.203 1 96.31 265 SER B N 1
ATOM 4091 C CA . SER B 1 265 ? -6.305 -18.141 2.064 1 96.31 265 SER B CA 1
ATOM 4092 C C . SER B 1 265 ? -6.133 -16.688 2.518 1 96.31 265 SER B C 1
ATOM 4094 O O . SER B 1 265 ? -6.805 -16.25 3.449 1 96.31 265 SER B O 1
ATOM 4096 N N . GLY B 1 266 ? -5.18 -15.992 1.909 1 96.75 266 GLY B N 1
ATOM 4097 C CA . GLY B 1 266 ? -4.914 -14.602 2.252 1 96.75 266 GLY B CA 1
ATOM 4098 C C . GLY B 1 266 ? -3.824 -14.445 3.295 1 96.75 266 GLY B C 1
ATOM 4099 O O . GLY B 1 266 ? -3.436 -13.328 3.631 1 96.75 266 GLY B O 1
ATOM 4100 N N . ALA B 1 267 ? -3.271 -15.531 3.76 1 96.12 267 ALA B N 1
ATOM 4101 C CA . ALA B 1 267 ? -2.248 -15.492 4.801 1 96.12 267 ALA B CA 1
ATOM 4102 C C . ALA B 1 267 ? -0.949 -14.891 4.273 1 96.12 267 ALA B C 1
ATOM 4104 O O . ALA B 1 267 ? -0.682 -14.938 3.07 1 96.12 267 ALA B O 1
ATOM 4105 N N . HIS B 1 268 ? -0.276 -14.273 5.141 1 96.38 268 HIS B N 1
ATOM 4106 C CA . HIS B 1 268 ? 1.128 -13.93 4.949 1 96.38 268 HIS B CA 1
ATOM 4107 C C . HIS B 1 268 ? 2.043 -14.93 5.645 1 96.38 268 HIS B C 1
ATOM 4109 O O . HIS B 1 268 ? 2.016 -15.055 6.871 1 96.38 268 HIS B O 1
ATOM 4115 N N . ILE B 1 269 ? 2.844 -15.664 4.898 1 97.06 269 ILE B N 1
ATOM 4116 C CA . ILE B 1 269 ? 3.732 -16.672 5.465 1 97.06 269 ILE B CA 1
ATOM 4117 C C . ILE B 1 269 ? 5.184 -16.344 5.121 1 97.06 269 ILE B C 1
ATOM 4119 O O . ILE B 1 269 ? 5.516 -16.109 3.955 1 97.06 269 ILE B O 1
ATOM 4123 N N . ASP B 1 270 ? 5.988 -16.297 6.145 1 96 270 ASP B N 1
ATOM 4124 C CA . ASP B 1 270 ? 7.414 -16.016 6 1 96 270 ASP B CA 1
ATOM 4125 C C . ASP B 1 270 ? 8.227 -17.297 5.914 1 96 270 ASP B C 1
ATOM 4127 O O . ASP B 1 270 ? 7.855 -18.312 6.516 1 96 270 ASP B O 1
ATOM 4131 N N . TYR B 1 271 ? 9.336 -17.219 5.184 1 96.56 271 TYR B N 1
ATOM 4132 C CA . TYR B 1 271 ? 10.227 -18.359 5.039 1 96.56 271 TYR B CA 1
ATOM 4133 C C . TYR B 1 271 ? 10.57 -18.953 6.398 1 96.56 271 TYR B C 1
ATOM 4135 O O . TYR B 1 271 ? 10.641 -20.188 6.543 1 96.56 271 TYR B O 1
ATOM 4143 N N . TYR B 1 272 ? 10.633 -18.109 7.41 1 94.38 272 TYR B N 1
ATOM 4144 C CA . TYR B 1 272 ? 11.102 -18.562 8.719 1 94.38 272 TYR B CA 1
ATOM 4145 C C . TYR B 1 272 ? 9.945 -19.047 9.578 1 94.38 272 TYR B C 1
ATOM 4147 O O . TYR B 1 272 ? 10.156 -19.594 10.664 1 94.38 272 TYR B O 1
ATOM 4155 N N . ASP B 1 273 ? 8.742 -18.812 9.047 1 94.19 273 ASP B N 1
ATOM 4156 C CA . ASP B 1 273 ? 7.59 -19.234 9.844 1 94.19 273 ASP B CA 1
ATOM 4157 C C . ASP B 1 273 ? 7.523 -20.766 9.953 1 94.19 273 ASP B C 1
ATOM 4159 O O . ASP B 1 273 ? 7.574 -21.469 8.945 1 94.19 273 ASP B O 1
ATOM 4163 N N . LYS B 1 274 ? 7.449 -21.281 11.211 1 90.31 274 LYS B N 1
ATOM 4164 C CA . LYS B 1 274 ? 7.285 -22.719 11.438 1 90.31 274 LYS B CA 1
ATOM 4165 C C . LYS B 1 274 ? 5.816 -23.078 11.625 1 90.31 274 LYS B C 1
ATOM 4167 O O . LYS B 1 274 ? 5.43 -24.234 11.422 1 90.31 274 LYS B O 1
ATOM 4172 N N . GLU B 1 275 ? 5.086 -22.094 12.016 1 87.44 275 GLU B N 1
ATOM 4173 C CA . GLU B 1 275 ? 3.641 -22.234 12.156 1 87.44 275 GLU B CA 1
ATOM 4174 C C . GLU B 1 275 ? 2.908 -21.078 11.461 1 87.44 275 GLU B C 1
ATOM 4176 O O . GLU B 1 275 ? 3.402 -19.953 11.43 1 87.44 275 GLU B O 1
ATOM 4181 N N . TYR B 1 276 ? 1.877 -21.453 10.883 1 85.31 276 TYR B N 1
ATOM 4182 C CA . TYR B 1 276 ? 1.025 -20.469 10.227 1 85.31 276 TYR B CA 1
ATOM 4183 C C . TYR B 1 276 ? -0.43 -20.922 10.227 1 85.31 276 TYR B C 1
ATOM 4185 O O . TYR B 1 276 ? -0.722 -22.094 10.445 1 85.31 276 TYR B O 1
ATOM 4193 N N . PRO B 1 277 ? -1.224 -19.859 10.109 1 83.19 277 PRO B N 1
ATOM 4194 C CA . PRO B 1 277 ? -2.643 -20.219 10.133 1 83.19 277 PRO B CA 1
ATOM 4195 C C . PRO B 1 277 ? -3.018 -21.219 9.039 1 83.19 277 PRO B C 1
ATOM 4197 O O . PRO B 1 277 ? -2.574 -21.078 7.898 1 83.19 277 PRO B O 1
ATOM 4200 N N . LYS B 1 278 ? -3.764 -22.188 9.461 1 86 278 LYS B N 1
ATOM 4201 C CA . LYS B 1 278 ? -4.191 -23.219 8.523 1 86 278 LYS B CA 1
ATOM 4202 C C . LYS B 1 278 ? -5.625 -22.984 8.062 1 86 278 LYS B C 1
ATOM 4204 O O . LYS B 1 278 ? -6.375 -22.25 8.695 1 86 278 LYS B O 1
ATOM 4209 N N . ARG B 1 279 ? -5.922 -23.547 6.91 1 79.88 279 ARG B N 1
ATOM 4210 C CA . ARG B 1 279 ? -7.266 -23.469 6.352 1 79.88 279 ARG B CA 1
ATOM 4211 C C . ARG B 1 279 ? -8.258 -24.25 7.199 1 79.88 279 ARG B C 1
ATOM 4213 O O . ARG B 1 279 ? -7.957 -25.359 7.645 1 79.88 279 ARG B O 1
ATOM 4220 N N . THR B 1 280 ? -9.297 -23.547 7.781 1 64.06 280 THR B N 1
ATOM 4221 C CA . THR B 1 280 ? -10.32 -24.25 8.547 1 64.06 280 THR B CA 1
ATOM 4222 C C . THR B 1 280 ? -11.336 -24.891 7.613 1 64.06 280 THR B C 1
ATOM 4224 O O . THR B 1 280 ? -11.609 -24.375 6.527 1 64.06 280 THR B O 1
#

pLDDT: mean 91.65, std 12.12, range [21.77, 98.88]